Protein 8S1J (pdb70)

B-factor: mean 27.01, std 8.49, range [15.67, 91.18]

Nearest PDB structures (foldseek):
  8s1j-assembly1_A  TM=1.003E+00  e=6.635E-46  Stenotrophomonas maltophilia
  7b0k-assembly1_A  TM=1.489E-01  e=1.072E+00  Streptococcus pneumoniae
  5jdl-assembly1_A  TM=1.941E-01  e=9.237E+00  Methanocaldococcus jannaschii DSM 2661
  8s1j-assembly1_A  TM=1.003E+00  e=9.023E-45  Stenotrophomonas maltophilia
  7b0k-assembly1_A  TM=1.515E-01  e=7.199E-01  Streptococcus pneumoniae

Solvent-accessible surface area: 25778 Å² total; per-residue (Å²): 148,124,75,91,79,77,16,3,202,92,33,12,118,179,19,63,14,111,107,45,36,30,71,0,4,20,1,4,1,0,10,34,0,29,22,48,2,1,3,0,5,3,0,11,0,3,1,0,24,4,5,11,27,71,13,1,48,7,36,3,100,54,52,107,67,2,48,77,108,15,85,119,51,0,19,33,20,1,16,14,19,4,33,6,1,17,56,0,0,68,32,126,129,0,15,11,0,2,15,38,18,10,127,76,39,50,58,29,8,176,142,29,99,42,14,25,27,21,102,16,12,19,0,34,5,0,15,7,2,0,8,11,15,48,9,21,96,48,6,61,17,95,27,9,52,92,54,34,57,61,0,0,19,56,0,1,26,8,0,0,46,8,19,45,0,65,107,30,70,5,122,128,26,19,130,37,3,92,32,0,36,129,59,0,94,72,9,34,86,109,148,38,118,111,39,105,5,2,85,64,1,1,58,21,3,3,54,10,0,5,101,42,74,23,77,62,78,54,89,31,18,0,51,18,13,0,9,8,18,6,34,74,27,1,23,160,25,6,74,16,40,99,14,56,100,121,0,50,158,29,5,25,90,33,11,22,23,28,0,36,0,26,31,98,25,10,52,1,6,57,66,0,30,2,58,35,0,78,136,80,90,155,77,14,71,9,7,78,79,8,71,114,20,165,48,125,43,92,53,228,145,107,114,76,92,80,76,16,4,187,87,34,10,112,186,14,62,14,117,108,46,36,28,73,0,3,18,1,5,0,0,10,36,0,28,22,48,1,0,3,0,4,3,0,12,0,6,1,0,31,8,5,10,26,68,12,0,44,6,21,4,108,51,55,108,66,2,44,75,111,16,88,120,56,1,19,33,19,0,18,14,18,5,26,6,1,16,55,0,0,70,30,128,124,0,18,10,0,3,16,29,18,10,113,76,39,48,60,30,4,158,152,30,100,40,13,27,26,22,101,15,12,19,0,33,3,0,13,6,2,0,8,10,15,47,8,23,94,48,6,62,19,98,22,8,55,93,64,34,65,61,0,0,20,54,0,1,25,7,0,0,33,7,19,35,0,64,108,31,67,6,122,130,18,18,126,37,6,112,33,0,38,133,58,0,93,72,10,32,87,108,147,41,118,111,39,108,4,2,72,70,0,1,62,20,3,8,58,12,0,4,101,44,73,22,76,62,80,54,96,34,15,0,50,17,15,0,7,8,22,6,32,73,25,1,21,164,24,4,63,18,41,98,15,56,94,116,0,48,150,29,6,25,89,34,13,27,14,30,0,33,0,26,28,102,25,10,54,1,6,50,68,0,30,2,60,33,0,78,136,80,91,154,81,16,72,9,8,80,72,8,71,110,22,164,44,132,46,90,40,193,68

Radius of gyration: 27.58 Å; Cα contacts (8 Å, |Δi|>4): 878; chains: 2; bounding box: 53×83×38 Å

Foldseek 3Di:
DPDDLADLVVVLVVDDLLPCLLVLLLSVDFFLDAPLNLLLLVLLQQLLLCLAVVSLCLCCPVPNCLPPPVLLVSLQVLLLVNQCSNGFQQDPLNLQLLVVVLVVVVVSCVVPPPSFALLSVLQSLLCSLCVVQLLCVLLVHHGDDPSSFQSSVVRSQQVQQQHATPVGRRNDHQDGNVSSVVSNVVVLPDDRDQDQSSLSSSVSSLVSSCVVPQPDPRSLLSLLLSLLRRDPSSCVSNVSDHHDVVSSNVNSPVVVVSSCCQNPNGGTDPDTNLVVQVPDPDRPSSNPRHDGHDNDDGGD/DDPDPLADLVVVLVPDDLVPCLLVLLLSVDFFLDAPLNLLLLVLLQQLLLCLAVVSLCLCCPVPNCCPPPVLLVSLQVLLLVNQCSNGFQQDPLNLQLLVVVLVVVVVSCVVPPPSFALLSLLLSLLCSLCVVQLLCVLLVHHGDDPSSFASSVVRSQQVQQSHAGPVGRRNPHQDGNVSSVVSNVVVLVDDRDQDQSSLSSSVSSLVSSCVVPPPDPRSLLSLLLSLLRHDPSSCVSNVSDHHDVVSSNVNSPVVNVSSCCQNPNGGTDPDTNLVVQVPDPDRPSSNDNHDGHDNDDGGDD

Structure (mmCIF, N/CA/C/O backbone):
data_8S1J
#
_entry.id   8S1J
#
_cell.length_a   51.254
_cell.length_b   96.135
_cell.length_c   78.311
_cell.angle_alpha   90.00
_cell.angle_beta   108.66
_cell.angle_gamma   90.00
#
_symmetry.space_group_name_H-M   'P 1 21 1'
#
loop_
_entity.id
_entity.type
_entity.pdbx_description
1 polymer 'Trans-anethole oxygenase'
2 non-polymer 'PROTOPORPHYRIN IX CONTAINING FE'
3 non-polymer GLYCEROL
4 non-polymer 'CHLORIDE ION'
5 water water
#
loop_
_atom_site.group_PDB
_atom_site.id
_atom_site.type_symbol
_atom_site.label_atom_id
_atom_site.label_alt_id
_atom_site.label_comp_id
_atom_site.label_asym_id
_atom_site.label_entity_id
_atom_site.label_seq_id
_atom_site.pdbx_PDB_ins_code
_atom_site.Cartn_x
_atom_site.Cartn_y
_atom_site.Cartn_z
_atom_site.occupancy
_atom_site.B_iso_or_equiv
_atom_site.auth_seq_id
_atom_site.auth_comp_id
_atom_site.auth_asym_id
_atom_site.auth_atom_id
_atom_site.pdbx_PDB_model_num
ATOM 1 N N . ARG A 1 3 ? -12.617 -5.088 18.567 1.00 59.00 17 ARG A N 1
ATOM 2 C CA . ARG A 1 3 ? -11.935 -6.218 19.252 1.00 59.67 17 ARG A CA 1
ATOM 3 C C . ARG A 1 3 ? -12.859 -7.426 19.250 1.00 66.62 17 ARG A C 1
ATOM 4 O O . ARG A 1 3 ? -13.998 -7.322 19.704 1.00 61.33 17 ARG A O 1
ATOM 12 N N . THR A 1 4 ? -12.329 -8.560 18.763 1.00 70.41 18 THR A N 1
ATOM 13 C CA . THR A 1 4 ? -13.060 -9.816 18.694 1.00 70.23 18 THR A CA 1
ATOM 14 C C . THR A 1 4 ? -12.891 -10.610 19.992 1.00 68.64 18 THR A C 1
ATOM 15 O O . THR A 1 4 ? -13.802 -11.344 20.372 1.00 78.10 18 THR A O 1
ATOM 19 N N . LYS A 1 5 ? -11.739 -10.464 20.668 1.00 55.47 19 LYS A N 1
ATOM 20 C CA . LYS A 1 5 ? -11.412 -11.279 21.835 1.00 51.54 19 LYS A CA 1
ATOM 21 C C . LYS A 1 5 ? -11.283 -10.430 23.095 1.00 43.51 19 LYS A C 1
ATOM 22 O O . LYS A 1 5 ? -11.089 -9.229 23.012 1.00 44.48 19 LYS A O 1
ATOM 28 N N . PRO A 1 6 ? -11.357 -11.013 24.310 1.00 36.20 20 PRO A N 1
ATOM 29 C CA . PRO A 1 6 ? -11.060 -10.248 25.522 1.00 33.49 20 PRO A CA 1
ATOM 30 C C . PRO A 1 6 ? -9.599 -9.785 25.553 1.00 32.14 20 PRO A C 1
ATOM 31 O O . PRO A 1 6 ? -8.720 -10.336 24.885 1.00 31.34 20 PRO A O 1
ATOM 35 N N . ASP A 1 7 ? -9.348 -8.750 26.349 1.00 30.30 21 ASP A N 1
ATOM 36 C CA . ASP A 1 7 ? -8.022 -8.184 26.464 1.00 30.70 21 ASP A CA 1
ATOM 37 C C . ASP A 1 7 ? -7.039 -9.274 26.869 1.00 29.81 21 ASP A C 1
ATOM 38 O O . ASP A 1 7 ? -5.914 -9.266 26.394 1.00 28.35 21 ASP A O 1
ATOM 43 N N . LYS A 1 8 ? -7.451 -10.192 27.752 1.00 27.71 22 LYS A N 1
ATOM 44 C CA . LYS A 1 8 ? -6.582 -11.278 28.164 1.00 25.65 22 LYS A CA 1
ATOM 45 C C . LYS A 1 8 ? -7.262 -12.609 27.879 1.00 25.89 22 LYS A C 1
ATOM 46 O O . LYS A 1 8 ? -8.310 -12.881 28.479 1.00 26.18 22 LYS A O 1
ATOM 52 N N . TRP A 1 9 ? -6.712 -13.394 26.933 1.00 23.63 23 TRP A N 1
ATOM 53 C CA . TRP A 1 9 ? -7.302 -14.693 26.595 1.00 23.67 23 TRP A CA 1
ATOM 54 C C . TRP A 1 9 ? -6.246 -15.780 26.407 1.00 22.35 23 TRP A C 1
ATOM 55 O O . TRP A 1 9 ? -6.563 -16.967 26.435 1.00 21.84 23 TRP A O 1
ATOM 66 N N . ILE A 1 10 ? -4.984 -15.416 26.167 1.00 21.90 24 ILE A N 1
ATOM 67 C CA . ILE A 1 10 ? -4.020 -16.439 25.789 1.00 19.93 24 ILE A CA 1
ATOM 68 C C . ILE A 1 10 ? -3.728 -17.350 26.974 1.00 22.34 24 ILE A C 1
ATOM 69 O O . ILE A 1 10 ? -3.787 -18.565 26.808 1.00 22.02 24 ILE A O 1
ATOM 74 N N . ARG A 1 11 ? -3.416 -16.769 28.144 1.00 21.67 25 ARG A N 1
ATOM 75 C CA . ARG A 1 11 ? -3.105 -17.556 29.322 1.00 24.41 25 ARG A CA 1
ATOM 76 C C . ARG A 1 11 ? -4.233 -18.552 29.603 1.00 25.52 25 ARG A C 1
ATOM 77 O O . ARG A 1 11 ? -3.975 -19.747 29.801 1.00 24.11 25 ARG A O 1
ATOM 85 N N . ASP A 1 12 ? -5.474 -18.036 29.599 1.00 24.28 26 ASP A N 1
ATOM 86 C CA . ASP A 1 12 ? -6.673 -18.796 29.901 1.00 25.14 26 ASP A CA 1
ATOM 87 C C . ASP A 1 12 ? -6.866 -19.906 28.892 1.00 23.06 26 ASP A C 1
ATOM 88 O O . ASP A 1 12 ? -7.229 -20.997 29.289 1.00 24.18 26 ASP A O 1
ATOM 93 N N . GLU A 1 13 ? -6.646 -19.638 27.604 1.00 22.74 27 GLU A N 1
ATOM 94 C CA . GLU A 1 13 ? -6.852 -20.681 26.619 1.00 24.64 27 GLU A CA 1
ATOM 95 C C . GLU A 1 13 ? -5.815 -21.790 26.839 1.00 24.90 27 GLU A C 1
ATOM 96 O O . GLU A 1 13 ? -6.151 -22.966 26.745 1.00 22.38 27 GLU A O 1
ATOM 102 N N . ILE A 1 14 ? -4.545 -21.451 27.127 1.00 24.53 28 ILE A N 1
ATOM 103 C CA . ILE A 1 14 ? -3.603 -22.521 27.448 1.00 25.95 28 ILE A CA 1
ATOM 104 C C . ILE A 1 14 ? -4.142 -23.383 28.603 1.00 26.94 28 ILE A C 1
ATOM 105 O O . ILE A 1 14 ? -4.023 -24.622 28.556 1.00 25.19 28 ILE A O 1
ATOM 110 N N . GLU A 1 15 ? -4.717 -22.729 29.628 1.00 26.16 29 GLU A N 1
ATOM 111 C CA . GLU A 1 15 ? -5.087 -23.409 30.863 1.00 28.95 29 GLU A CA 1
ATOM 112 C C . GLU A 1 15 ? -6.223 -24.389 30.562 1.00 28.77 29 GLU A C 1
ATOM 113 O O . GLU A 1 15 ? -6.389 -25.398 31.241 1.00 27.36 29 GLU A O 1
ATOM 119 N N . ARG A 1 16 ? -7.009 -24.084 29.529 1.00 28.18 30 ARG A N 1
ATOM 120 C CA . ARG A 1 16 ? -8.135 -24.902 29.115 1.00 28.40 30 ARG A CA 1
ATOM 121 C C . ARG A 1 16 ? -7.657 -26.121 28.326 1.00 27.97 30 ARG A C 1
ATOM 122 O O . ARG A 1 16 ? -8.413 -27.080 28.172 1.00 27.97 30 ARG A O 1
ATOM 130 N N . LEU A 1 17 ? -6.437 -26.087 27.776 1.00 24.96 31 LEU A N 1
ATOM 131 C CA . LEU A 1 17 ? -6.061 -27.111 26.820 1.00 25.19 31 LEU A CA 1
ATOM 132 C C . LEU A 1 17 ? -5.360 -28.258 27.537 1.00 23.42 31 LEU A C 1
ATOM 133 O O . LEU A 1 17 ? -4.986 -28.125 28.692 1.00 23.81 31 LEU A O 1
ATOM 138 N N . ASP A 1 18 ? -5.300 -29.402 26.841 1.00 24.12 32 ASP A N 1
ATOM 139 C CA . ASP A 1 18 ? -4.643 -30.614 27.312 1.00 24.62 32 ASP A CA 1
ATOM 140 C C . ASP A 1 18 ? -3.252 -30.653 26.696 1.00 22.46 32 ASP A C 1
ATOM 141 O O . ASP A 1 18 ? -3.115 -30.755 25.475 1.00 21.13 32 ASP A O 1
ATOM 146 N N . PRO A 1 19 ? -2.184 -30.573 27.509 1.00 21.81 33 PRO A N 1
ATOM 147 C CA . PRO A 1 19 ? -0.834 -30.455 26.966 1.00 22.66 33 PRO A CA 1
ATOM 148 C C . PRO A 1 19 ? -0.319 -31.706 26.272 1.00 24.42 33 PRO A C 1
ATOM 149 O O . PRO A 1 19 ? 0.677 -31.634 25.553 1.00 25.20 33 PRO A O 1
ATOM 153 N N . HIS A 1 20 ? -0.990 -32.856 26.502 1.00 25.66 34 HIS A N 1
ATOM 154 C CA . HIS A 1 20 ? -0.610 -34.097 25.860 1.00 27.93 34 HIS A CA 1
ATOM 155 C C . HIS A 1 20 ? -1.269 -34.241 24.487 1.00 29.29 34 HIS A C 1
ATOM 156 O O . HIS A 1 20 ? -0.777 -35.010 23.672 1.00 29.25 34 HIS A O 1
ATOM 163 N N . VAL A 1 21 ? -2.363 -33.504 24.227 1.00 29.37 35 VAL A N 1
ATOM 164 C CA . VAL A 1 21 ? -3.115 -33.633 22.983 1.00 29.18 35 VAL A CA 1
ATOM 165 C C . VAL A 1 21 ? -2.980 -32.366 22.150 1.00 25.92 35 VAL A C 1
ATOM 166 O O . VAL A 1 21 ? -2.905 -32.436 20.921 1.00 27.28 35 VAL A O 1
ATOM 170 N N . ASP A 1 22 ? -3.043 -31.220 22.827 1.00 23.53 36 ASP A N 1
ATOM 171 C CA . ASP A 1 22 ? -3.108 -29.918 22.188 1.00 23.27 36 ASP A CA 1
ATOM 172 C C . ASP A 1 22 ? -1.720 -29.271 22.224 1.00 21.77 36 ASP A C 1
ATOM 173 O O . ASP A 1 22 ? -1.614 -28.039 22.248 1.00 21.17 36 ASP A O 1
ATOM 178 N N . TYR A 1 23 ? -0.659 -30.082 22.198 1.00 20.84 37 TYR A N 1
ATOM 179 C CA . TYR A 1 23 ? 0.691 -29.552 22.356 1.00 20.40 37 TYR A CA 1
ATOM 180 C C . TYR A 1 23 ? 1.035 -28.585 21.233 1.00 18.57 37 TYR A C 1
ATOM 181 O O . TYR A 1 23 ? 1.754 -27.620 21.468 1.00 17.99 37 TYR A O 1
ATOM 190 N N . ALA A 1 24 ? 0.570 -28.851 20.008 1.00 17.46 38 ALA A N 1
ATOM 191 C CA . ALA A 1 24 ? 0.836 -27.957 18.896 1.00 18.16 38 ALA A CA 1
ATOM 192 C C . ALA A 1 24 ? 0.246 -26.575 19.164 1.00 18.73 38 ALA A C 1
ATOM 193 O O . ALA A 1 24 ? 0.948 -25.563 19.010 1.00 20.04 38 ALA A O 1
ATOM 195 N N . ARG A 1 25 ? -1.025 -26.530 19.594 1.00 19.44 39 ARG A N 1
ATOM 196 C CA . ARG A 1 25 ? -1.695 -25.267 19.865 1.00 19.09 39 ARG A CA 1
ATOM 197 C C . ARG A 1 25 ? -1.009 -24.531 21.011 1.00 19.91 39 ARG A C 1
ATOM 198 O O . ARG A 1 25 ? -0.860 -23.323 20.962 1.00 19.47 39 ARG A O 1
ATOM 206 N N . ILE A 1 26 ? -0.633 -25.242 22.078 1.00 21.23 40 ILE A N 1
ATOM 207 C CA . ILE A 1 26 ? -0.003 -24.558 23.207 1.00 21.19 40 ILE A CA 1
ATOM 208 C C . ILE A 1 26 ? 1.353 -23.982 22.801 1.00 21.00 40 ILE A C 1
ATOM 209 O O . ILE A 1 26 ? 1.680 -22.868 23.169 1.00 22.63 40 ILE A O 1
ATOM 214 N N . TRP A 1 27 ? 2.143 -24.720 22.027 1.00 21.76 41 TRP A N 1
ATOM 215 C CA . TRP A 1 27 ? 3.416 -24.183 21.583 1.00 20.28 41 TRP A CA 1
ATOM 216 C C . TRP A 1 27 ? 3.173 -22.948 20.707 1.00 21.21 41 TRP A C 1
ATOM 217 O O . TRP A 1 27 ? 3.851 -21.907 20.864 1.00 19.39 41 TRP A O 1
ATOM 228 N N . GLN A 1 28 ? 2.132 -23.014 19.865 1.00 21.28 42 GLN A N 1
ATOM 229 C CA . GLN A 1 28 ? 1.805 -21.882 19.006 1.00 21.11 42 GLN A CA 1
ATOM 230 C C . GLN A 1 28 ? 1.476 -20.635 19.839 1.00 20.79 42 GLN A C 1
ATOM 231 O O . GLN A 1 28 ? 1.942 -19.522 19.566 1.00 19.90 42 GLN A O 1
ATOM 237 N N . LEU A 1 29 ? 0.697 -20.831 20.893 1.00 20.80 43 LEU A N 1
ATOM 238 C CA . LEU A 1 29 ? 0.313 -19.739 21.772 1.00 20.32 43 LEU A CA 1
ATOM 239 C C . LEU A 1 29 ? 1.504 -19.203 22.568 1.00 19.63 43 LEU A C 1
ATOM 240 O O . LEU A 1 29 ? 1.470 -18.066 23.040 1.00 19.15 43 LEU A O 1
ATOM 245 N N . THR A 1 30 ? 2.517 -20.056 22.746 1.00 20.02 44 THR A N 1
ATOM 246 C CA . THR A 1 30 ? 3.690 -19.735 23.547 1.00 20.73 44 THR A CA 1
ATOM 247 C C . THR A 1 30 ? 4.710 -18.978 22.692 1.00 20.34 44 THR A C 1
ATOM 248 O O . THR A 1 30 ? 5.442 -18.143 23.206 1.00 17.69 44 THR A O 1
ATOM 252 N N . MET A 1 31 ? 4.762 -19.287 21.388 1.00 19.43 45 MET A N 1
ATOM 253 C CA . MET A 1 31 ? 5.895 -18.906 20.577 1.00 20.18 45 MET A CA 1
ATOM 254 C C . MET A 1 31 ? 5.536 -18.032 19.373 1.00 19.25 45 MET A C 1
ATOM 255 O O . MET A 1 31 ? 6.454 -17.638 18.665 1.00 19.86 45 MET A O 1
ATOM 260 N N . THR A 1 32 ? 4.265 -17.702 19.128 1.00 18.83 46 THR A N 1
ATOM 261 C CA . THR A 1 32 ? 3.946 -16.991 17.894 1.00 18.38 46 THR A CA 1
ATOM 262 C C . THR A 1 32 ? 2.933 -15.879 18.108 1.00 18.58 46 THR A C 1
ATOM 263 O O . THR A 1 32 ? 2.579 -15.236 17.123 1.00 19.45 46 THR A O 1
ATOM 267 N N . TYR A 1 33 ? 2.558 -15.549 19.347 1.00 18.24 47 TYR A N 1
ATOM 268 C CA . TYR A 1 33 ? 1.623 -14.449 19.532 1.00 19.52 47 TYR A CA 1
ATOM 269 C C . TYR A 1 33 ? 2.335 -13.230 20.095 1.00 20.30 47 TYR A C 1
ATOM 270 O O . TYR A 1 33 ? 2.312 -12.183 19.489 1.00 20.89 47 TYR A O 1
ATOM 279 N N . TYR A 1 34 ? 2.945 -13.382 21.260 1.00 21.29 48 TYR A N 1
ATOM 280 C CA . TYR A 1 34 ? 3.672 -12.300 21.889 1.00 22.53 48 TYR A CA 1
ATOM 281 C C . TYR A 1 34 ? 5.005 -12.070 21.178 1.00 24.21 48 TYR A C 1
ATOM 282 O O . TYR A 1 34 ? 5.509 -10.954 21.194 1.00 25.55 48 TYR A O 1
ATOM 291 N N . VAL A 1 35 ? 5.569 -13.142 20.603 1.00 21.20 49 VAL A N 1
ATOM 292 C CA . VAL A 1 35 ? 6.843 -13.120 19.909 1.00 19.66 49 VAL A CA 1
ATOM 293 C C . VAL A 1 35 ? 6.640 -12.451 18.550 1.00 20.34 49 VAL A C 1
ATOM 294 O O . VAL A 1 35 ? 5.704 -12.775 17.841 1.00 22.16 49 VAL A O 1
ATOM 298 N N . ASP A 1 36 ? 7.517 -11.492 18.225 1.00 21.15 50 ASP A N 1
ATOM 299 C CA . ASP A 1 36 ? 7.526 -10.804 16.942 1.00 21.28 50 ASP A CA 1
ATOM 300 C C . ASP A 1 36 ? 8.834 -11.105 16.221 1.00 21.04 50 ASP A C 1
ATOM 301 O O . ASP A 1 36 ? 9.623 -11.955 16.671 1.00 19.93 50 ASP A O 1
ATOM 306 N N . ASP A 1 37 ? 9.042 -10.419 15.082 1.00 19.51 51 ASP A N 1
ATOM 307 C CA . ASP A 1 37 ? 10.171 -10.704 14.215 1.00 19.90 51 ASP A CA 1
ATOM 308 C C . ASP A 1 37 ? 11.485 -10.414 14.940 1.00 19.56 51 ASP A C 1
ATOM 309 O O . ASP A 1 37 ? 12.474 -11.130 14.750 1.00 19.05 51 ASP A O 1
ATOM 314 N N . PHE A 1 38 ? 11.462 -9.379 15.779 1.00 19.07 52 PHE A N 1
ATOM 315 C CA . PHE A 1 38 ? 12.615 -8.944 16.563 1.00 20.29 52 PHE A CA 1
ATOM 316 C C . PHE A 1 38 ? 13.037 -10.038 17.549 1.00 20.14 52 PHE A C 1
ATOM 317 O O . PHE A 1 38 ? 14.185 -10.460 17.555 1.00 19.66 52 PHE A O 1
ATOM 325 N N . LEU A 1 39 ? 12.096 -10.530 18.357 1.00 19.31 53 LEU A N 1
ATOM 326 C CA . LEU A 1 39 ? 12.401 -11.567 19.323 1.00 20.58 53 LEU A CA 1
ATOM 327 C C . LEU A 1 39 ? 12.757 -12.870 18.612 1.00 19.59 53 LEU A C 1
ATOM 328 O O . LEU A 1 39 ? 13.639 -13.603 19.063 1.00 18.73 53 LEU A O 1
ATOM 333 N N . MET A 1 40 ? 12.081 -13.182 17.497 1.00 19.72 54 MET A N 1
ATOM 334 C CA . MET A 1 40 ? 12.420 -14.413 16.792 1.00 19.71 54 MET A CA 1
ATOM 335 C C . MET A 1 40 ? 13.832 -14.328 16.210 1.00 18.57 54 MET A C 1
ATOM 336 O O . MET A 1 40 ? 14.581 -15.307 16.223 1.00 19.24 54 MET A O 1
ATOM 341 N N . ASN A 1 41 ? 14.208 -13.152 15.691 1.00 18.01 55 ASN A N 1
ATOM 342 C CA . ASN A 1 41 ? 15.568 -12.950 15.220 1.00 18.96 55 ASN A CA 1
ATOM 343 C C . ASN A 1 41 ? 16.526 -13.079 16.410 1.00 18.47 55 ASN A C 1
ATOM 344 O O . ASN A 1 41 ? 17.593 -13.664 16.273 1.00 17.16 55 ASN A O 1
ATOM 349 N N . LEU A 1 42 ? 16.149 -12.543 17.581 1.00 17.87 56 LEU A N 1
ATOM 350 C CA . LEU A 1 42 ? 17.033 -12.650 18.739 1.00 17.46 56 LEU A CA 1
ATOM 351 C C . LEU A 1 42 ? 17.341 -14.113 19.074 1.00 17.00 56 LEU A C 1
ATOM 352 O O . LEU A 1 42 ? 18.493 -14.491 19.307 1.00 15.80 56 LEU A O 1
ATOM 357 N N . ILE A 1 43 ? 16.310 -14.964 19.030 1.00 17.05 57 ILE A N 1
ATOM 358 C CA . ILE A 1 43 ? 16.476 -16.375 19.276 1.00 16.55 57 ILE A CA 1
ATOM 359 C C . ILE A 1 43 ? 17.385 -17.048 18.246 1.00 15.68 57 ILE A C 1
ATOM 360 O O . ILE A 1 43 ? 18.250 -17.813 18.625 1.00 15.82 57 ILE A O 1
ATOM 365 N N . TYR A 1 44 ? 17.160 -16.822 16.947 1.00 15.69 58 TYR A N 1
ATOM 366 C CA . TYR A 1 44 ? 18.045 -17.347 15.927 1.00 16.69 58 TYR A CA 1
ATOM 367 C C . TYR A 1 44 ? 19.505 -16.904 16.174 1.00 16.73 58 TYR A C 1
ATOM 368 O O . TYR A 1 44 ? 20.426 -17.723 16.083 1.00 17.56 58 TYR A O 1
ATOM 377 N N . THR A 1 45 ? 19.716 -15.635 16.517 1.00 16.96 59 THR A N 1
ATOM 378 C CA . THR A 1 45 ? 21.066 -15.096 16.723 1.00 18.57 59 THR A CA 1
ATOM 379 C C . THR A 1 45 ? 21.760 -15.789 17.903 1.00 18.79 59 THR A C 1
ATOM 380 O O . THR A 1 45 ? 22.965 -16.036 17.864 1.00 18.01 59 THR A O 1
ATOM 384 N N . LEU A 1 46 ? 20.983 -16.086 18.955 1.00 20.02 60 LEU A N 1
ATOM 385 C CA . LEU A 1 46 ? 21.517 -16.781 20.116 1.00 19.71 60 LEU A CA 1
ATOM 386 C C . LEU A 1 46 ? 21.746 -18.252 19.774 1.00 19.57 60 LEU A C 1
ATOM 387 O O . LEU A 1 46 ? 22.589 -18.905 20.370 1.00 17.97 60 LEU A O 1
ATOM 392 N N . GLY A 1 47 ? 20.977 -18.768 18.808 1.00 20.12 61 GLY A N 1
ATOM 393 C CA . GLY A 1 47 ? 20.949 -20.190 18.548 1.00 19.12 61 GLY A CA 1
ATOM 394 C C . GLY A 1 47 ? 22.097 -20.635 17.638 1.00 18.09 61 GLY A C 1
ATOM 395 O O . GLY A 1 47 ? 22.766 -21.611 17.909 1.00 17.83 61 GLY A O 1
ATOM 396 N N . ILE A 1 48 ? 22.292 -19.991 16.502 1.00 19.46 62 ILE A N 1
ATOM 397 C CA . ILE A 1 48 ? 23.260 -20.528 15.545 1.00 21.02 62 ILE A CA 1
ATOM 398 C C . ILE A 1 48 ? 24.604 -20.805 16.217 1.00 20.14 62 ILE A C 1
ATOM 399 O O . ILE A 1 48 ? 25.191 -21.848 15.973 1.00 21.19 62 ILE A O 1
ATOM 404 N N . PRO A 1 49 ? 25.194 -19.902 17.038 1.00 20.75 63 PRO A N 1
ATOM 405 C CA . PRO A 1 49 ? 26.496 -20.192 17.646 1.00 21.53 63 PRO A CA 1
ATOM 406 C C . PRO A 1 49 ? 26.445 -21.342 18.647 1.00 22.40 63 PRO A C 1
ATOM 407 O O . PRO A 1 49 ? 27.442 -22.050 18.825 1.00 20.49 63 PRO A O 1
ATOM 411 N N . ALA A 1 50 ? 25.257 -21.561 19.249 1.00 21.89 64 ALA A N 1
ATOM 412 C CA . ALA A 1 50 ? 25.041 -22.727 20.099 1.00 21.92 64 ALA A CA 1
ATOM 413 C C . ALA A 1 50 ? 25.066 -23.999 19.241 1.00 21.87 64 ALA A C 1
ATOM 414 O O . ALA A 1 50 ? 25.785 -24.961 19.561 1.00 21.17 64 ALA A O 1
ATOM 416 N N . PHE A 1 51 ? 24.326 -23.967 18.118 1.00 20.91 65 PHE A N 1
ATOM 417 C CA . PHE A 1 51 ? 24.204 -25.133 17.256 1.00 20.47 65 PHE A CA 1
ATOM 418 C C . PHE A 1 51 ? 25.559 -25.553 16.689 1.00 20.38 65 PHE A C 1
ATOM 419 O O . PHE A 1 51 ? 25.740 -26.722 16.344 1.00 20.11 65 PHE A O 1
ATOM 427 N N . THR A 1 52 ? 26.479 -24.590 16.546 1.00 17.99 66 THR A N 1
ATOM 428 C CA . THR A 1 52 ? 27.732 -24.822 15.858 1.00 18.92 66 THR A CA 1
ATOM 429 C C . THR A 1 52 ? 28.900 -24.894 16.846 1.00 18.62 66 THR A C 1
ATOM 430 O O . THR A 1 52 ? 30.017 -24.577 16.484 1.00 19.15 66 THR A O 1
ATOM 434 N N . GLN A 1 53 ? 28.646 -25.315 18.086 1.00 17.40 67 GLN A N 1
ATOM 435 C CA . GLN A 1 53 ? 29.732 -25.596 19.006 1.00 18.62 67 GLN A CA 1
ATOM 436 C C . GLN A 1 53 ? 30.641 -26.694 18.425 1.00 18.77 67 GLN A C 1
ATOM 437 O O . GLN A 1 53 ? 31.848 -26.624 18.613 1.00 18.20 67 GLN A O 1
ATOM 443 N N . PRO A 1 54 ? 30.128 -27.765 17.753 1.00 19.27 68 PRO A N 1
ATOM 444 C CA . PRO A 1 54 ? 30.996 -28.733 17.060 1.00 20.36 68 PRO A CA 1
ATOM 445 C C . PRO A 1 54 ? 31.748 -28.023 15.944 1.00 20.79 68 PRO A C 1
ATOM 446 O O . PRO A 1 54 ? 31.141 -27.273 15.175 1.00 19.91 68 PRO A O 1
ATOM 450 N N . PRO A 1 55 ? 33.106 -28.123 15.904 1.00 21.56 69 PRO A N 1
ATOM 451 C CA . PRO A 1 55 ? 33.883 -27.499 14.841 1.00 21.40 69 PRO A CA 1
ATOM 452 C C . PRO A 1 55 ? 33.358 -27.710 13.418 1.00 22.39 69 PRO A C 1
ATOM 453 O O . PRO A 1 55 ? 33.389 -26.776 12.603 1.00 23.41 69 PRO A O 1
ATOM 457 N N . LEU A 1 56 ? 32.880 -28.918 13.097 1.00 22.59 70 LEU A N 1
ATOM 458 C CA . LEU A 1 56 ? 32.447 -29.206 11.726 1.00 24.26 70 LEU A CA 1
ATOM 459 C C . LEU A 1 56 ? 31.242 -28.337 11.337 1.00 22.31 70 LEU A C 1
ATOM 460 O O . LEU A 1 56 ? 31.062 -28.005 10.175 1.00 21.10 70 LEU A O 1
ATOM 465 N N . GLY A 1 57 ? 30.433 -27.912 12.310 1.00 21.90 71 GLY A N 1
ATOM 466 C CA . GLY A 1 57 ? 29.297 -27.047 12.007 1.00 21.89 71 GLY A CA 1
ATOM 467 C C . GLY A 1 57 ? 29.713 -25.605 11.705 1.00 21.29 71 GLY A C 1
ATOM 468 O O . GLY A 1 57 ? 29.196 -25.007 10.776 1.00 21.95 71 GLY A O 1
ATOM 469 N N . SER A 1 58 ? 30.630 -25.017 12.485 1.00 20.94 72 SER A N 1
ATOM 470 C CA . SER A 1 58 ? 31.087 -23.657 12.188 1.00 20.57 72 SER A CA 1
ATOM 471 C C . SER A 1 58 ? 31.870 -23.643 10.884 1.00 19.68 72 SER A C 1
ATOM 472 O O . SER A 1 58 ? 31.733 -22.716 10.108 1.00 19.13 72 SER A O 1
ATOM 475 N N . ILE A 1 59 ? 32.608 -24.716 10.615 1.00 21.15 73 ILE A N 1
ATOM 476 C CA . ILE A 1 59 ? 33.316 -24.867 9.356 1.00 23.00 73 ILE A CA 1
ATOM 477 C C . ILE A 1 59 ? 32.325 -24.892 8.198 1.00 21.97 73 ILE A C 1
ATOM 478 O O . ILE A 1 59 ? 32.512 -24.188 7.202 1.00 22.03 73 ILE A O 1
ATOM 483 N N . MET A 1 60 ? 31.297 -25.735 8.312 1.00 22.84 74 MET A N 1
ATOM 484 C CA . MET A 1 60 ? 30.256 -25.897 7.296 1.00 23.59 74 MET A CA 1
ATOM 485 C C . MET A 1 60 ? 29.583 -24.565 6.967 1.00 22.18 74 MET A C 1
ATOM 486 O O . MET A 1 60 ? 29.510 -24.163 5.796 1.00 21.16 74 MET A O 1
ATOM 491 N N . MET A 1 61 ? 29.120 -23.835 7.980 1.00 21.13 75 MET A N 1
ATOM 492 C CA . MET A 1 61 ? 28.382 -22.593 7.708 1.00 21.47 75 MET A CA 1
ATOM 493 C C . MET A 1 61 ? 29.319 -21.456 7.292 1.00 21.62 75 MET A C 1
ATOM 494 O O . MET A 1 61 ? 29.035 -20.722 6.341 1.00 20.82 75 MET A O 1
ATOM 499 N N . GLY A 1 62 ? 30.434 -21.314 8.016 1.00 22.37 76 GLY A N 1
ATOM 500 C CA . GLY A 1 62 ? 31.309 -20.154 7.923 1.00 23.64 76 GLY A CA 1
ATOM 501 C C . GLY A 1 62 ? 32.322 -20.231 6.777 1.00 25.95 76 GLY A C 1
ATOM 502 O O . GLY A 1 62 ? 32.622 -19.208 6.163 1.00 25.72 76 GLY A O 1
ATOM 503 N N . GLN A 1 63 ? 32.837 -21.433 6.484 1.00 27.79 77 GLN A N 1
ATOM 504 C CA . GLN A 1 63 ? 33.866 -21.617 5.468 1.00 30.08 77 GLN A CA 1
ATOM 505 C C . GLN A 1 63 ? 33.315 -22.317 4.225 1.00 29.23 77 GLN A C 1
ATOM 506 O O . GLN A 1 63 ? 33.592 -21.856 3.122 1.00 32.45 77 GLN A O 1
ATOM 512 N N . VAL A 1 64 ? 32.538 -23.403 4.391 1.00 25.95 78 VAL A N 1
ATOM 513 C CA . VAL A 1 64 ? 32.111 -24.210 3.258 1.00 26.59 78 VAL A CA 1
ATOM 514 C C . VAL A 1 64 ? 31.055 -23.480 2.432 1.00 26.41 78 VAL A C 1
ATOM 515 O O . VAL A 1 64 ? 31.285 -23.205 1.249 1.00 27.66 78 VAL A O 1
ATOM 519 N N . THR A 1 65 ? 29.873 -23.205 3.007 1.00 23.69 79 THR A N 1
ATOM 520 C CA . THR A 1 65 ? 28.825 -22.541 2.254 1.00 21.93 79 THR A CA 1
ATOM 521 C C . THR A 1 65 ? 28.972 -21.022 2.321 1.00 21.70 79 THR A C 1
ATOM 522 O O . THR A 1 65 ? 28.588 -20.354 1.368 1.00 21.40 79 THR A O 1
ATOM 526 N N . ARG A 1 66 ? 29.379 -20.482 3.479 1.00 21.80 80 ARG A N 1
ATOM 527 C CA . ARG A 1 66 ? 29.637 -19.051 3.657 1.00 21.89 80 ARG A CA 1
ATOM 528 C C . ARG A 1 66 ? 28.336 -18.228 3.720 1.00 20.96 80 ARG A C 1
ATOM 529 O O . ARG A 1 66 ? 28.369 -16.991 3.795 1.00 19.27 80 ARG A O 1
ATOM 537 N N . LYS A 1 67 ? 27.181 -18.875 3.726 1.00 21.22 81 LYS A N 1
ATOM 538 C CA . LYS A 1 67 ? 25.931 -18.142 3.572 1.00 21.26 81 LYS A CA 1
ATOM 539 C C . LYS A 1 67 ? 25.730 -17.195 4.754 1.00 21.33 81 LYS A C 1
ATOM 540 O O . LYS A 1 67 ? 25.306 -16.076 4.547 1.00 22.06 81 LYS A O 1
ATOM 546 N N . ALA A 1 68 ? 26.028 -17.643 5.983 1.00 19.84 82 ALA A N 1
ATOM 547 C CA . ALA A 1 68 ? 25.939 -16.812 7.166 1.00 20.21 82 ALA A CA 1
ATOM 548 C C . ALA A 1 68 ? 26.914 -15.638 7.130 1.00 22.25 82 ALA A C 1
ATOM 549 O O . ALA A 1 68 ? 26.607 -14.590 7.703 1.00 19.74 82 ALA A O 1
ATOM 551 N N . VAL A 1 69 ? 28.092 -15.813 6.490 1.00 23.31 83 VAL A N 1
ATOM 552 C CA . VAL A 1 69 ? 29.101 -14.762 6.426 1.00 20.97 83 VAL A CA 1
ATOM 553 C C . VAL A 1 69 ? 28.817 -13.776 5.298 1.00 22.92 83 VAL A C 1
ATOM 554 O O . VAL A 1 69 ? 28.995 -12.565 5.481 1.00 22.98 83 VAL A O 1
ATOM 558 N N . ASP A 1 70 ? 28.426 -14.267 4.112 1.00 21.75 84 ASP A N 1
ATOM 559 C CA . ASP A 1 70 ? 28.315 -13.415 2.946 1.00 23.89 84 ASP A CA 1
ATOM 560 C C . ASP A 1 70 ? 26.887 -12.922 2.764 1.00 24.10 84 ASP A C 1
ATOM 561 O O . ASP A 1 70 ? 26.701 -11.870 2.152 1.00 21.93 84 ASP A O 1
ATOM 566 N N . HIS A 1 71 ? 25.895 -13.694 3.248 1.00 23.78 85 HIS A N 1
ATOM 567 C CA . HIS A 1 71 ? 24.503 -13.312 3.109 1.00 24.96 85 HIS A CA 1
ATOM 568 C C . HIS A 1 71 ? 23.756 -13.554 4.413 1.00 21.94 85 HIS A C 1
ATOM 569 O O . HIS A 1 71 ? 22.726 -14.200 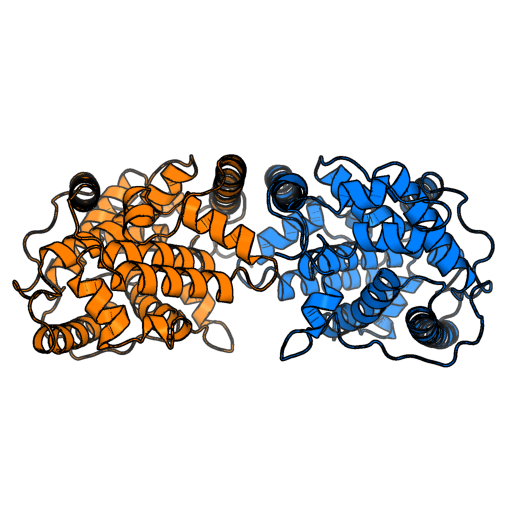4.400 1.00 20.13 85 HIS A O 1
ATOM 576 N N . GLY A 1 72 ? 24.229 -12.975 5.515 1.00 21.20 86 GLY A N 1
ATOM 577 C CA . GLY A 1 72 ? 23.626 -13.206 6.830 1.00 20.73 86 GLY A CA 1
ATOM 578 C C . GLY A 1 72 ? 22.131 -12.880 6.911 1.00 19.78 86 GLY A C 1
ATOM 579 O O . GLY A 1 72 ? 21.368 -13.650 7.492 1.00 20.12 86 GLY A O 1
ATOM 580 N N . GLN A 1 73 ? 21.690 -11.774 6.315 1.00 19.84 87 GLN A N 1
ATOM 581 C CA . GLN A 1 73 ? 20.285 -11.389 6.368 1.00 20.47 87 GLN A CA 1
ATOM 582 C C . GLN A 1 73 ? 19.383 -12.434 5.687 1.00 21.73 87 GLN A C 1
ATOM 583 O O . GLN A 1 73 ? 18.332 -12.825 6.224 1.00 20.21 87 GLN A O 1
ATOM 589 N N . LYS A 1 74 ? 19.806 -12.915 4.510 1.00 23.80 88 LYS A N 1
ATOM 590 C CA . LYS A 1 74 ? 19.064 -13.934 3.770 1.00 24.02 88 LYS A CA 1
ATOM 591 C C . LYS A 1 74 ? 18.994 -15.241 4.560 1.00 22.49 88 LYS A C 1
ATOM 592 O O . LYS A 1 74 ? 17.949 -15.870 4.632 1.00 23.10 88 LYS A O 1
ATOM 598 N N . ARG A 1 75 ? 20.103 -15.647 5.175 1.00 24.74 89 ARG A N 1
ATOM 599 C CA . ARG A 1 75 ? 20.148 -16.866 5.965 1.00 25.74 89 ARG A CA 1
ATOM 600 C C . ARG A 1 75 ? 19.145 -16.789 7.113 1.00 23.40 89 ARG A C 1
ATOM 601 O O . ARG A 1 75 ? 18.389 -17.746 7.357 1.00 22.38 89 ARG A O 1
ATOM 609 N N . ALA A 1 76 ? 19.109 -15.636 7.788 1.00 22.19 90 ALA A N 1
ATOM 610 C CA . ALA A 1 76 ? 18.222 -15.452 8.928 1.00 21.58 90 ALA A CA 1
ATOM 611 C C . ALA A 1 76 ? 16.774 -15.540 8.472 1.00 22.54 90 ALA A C 1
ATOM 612 O O . ALA A 1 76 ? 15.974 -16.263 9.076 1.00 20.81 90 ALA A O 1
ATOM 614 N N . ASP A 1 77 ? 16.439 -14.786 7.411 1.00 22.43 91 ASP A N 1
ATOM 615 C CA . ASP A 1 77 ? 15.093 -14.809 6.860 1.00 22.33 91 ASP A CA 1
ATOM 616 C C . ASP A 1 77 ? 14.735 -16.224 6.381 1.00 21.15 91 ASP A C 1
ATOM 617 O O . ASP A 1 77 ? 13.640 -16.686 6.645 1.00 21.01 91 ASP A O 1
ATOM 622 N N . ASP A 1 78 ? 15.642 -16.893 5.663 1.00 21.17 92 ASP A N 1
ATOM 623 C CA . ASP A 1 78 ? 15.373 -18.218 5.123 1.00 22.37 92 ASP A CA 1
ATOM 624 C C . ASP A 1 78 ? 15.107 -19.239 6.232 1.00 21.74 92 ASP A C 1
ATOM 625 O O . ASP A 1 78 ? 14.191 -20.057 6.091 1.00 19.68 92 ASP A O 1
ATOM 630 N N . THR A 1 79 ? 15.925 -19.208 7.302 1.00 20.56 93 THR A N 1
ATOM 631 C CA . THR A 1 79 ? 15.720 -20.108 8.429 1.00 20.04 93 THR A CA 1
ATOM 632 C C . THR A 1 79 ? 14.369 -19.847 9.071 1.00 18.95 93 THR A C 1
ATOM 633 O O . THR A 1 79 ? 13.613 -20.777 9.363 1.00 19.41 93 THR A O 1
ATOM 637 N N . LEU A 1 80 ? 14.067 -18.569 9.332 1.00 18.46 94 LEU A N 1
ATOM 638 C CA . LEU A 1 80 ? 12.862 -18.228 10.079 1.00 18.18 94 LEU A CA 1
ATOM 639 C C . LEU A 1 80 ? 11.567 -18.497 9.300 1.00 17.12 94 LEU A C 1
ATOM 640 O O . LEU A 1 80 ? 10.520 -18.744 9.903 1.00 15.84 94 LEU A O 1
ATOM 645 N N . GLN A 1 81 ? 11.621 -18.466 7.963 1.00 17.28 95 GLN A N 1
ATOM 646 C CA . GLN A 1 81 ? 10.451 -18.804 7.177 1.00 17.69 95 GLN A CA 1
ATOM 647 C C . GLN A 1 81 ? 9.984 -20.201 7.544 1.00 17.12 95 GLN A C 1
ATOM 648 O O . GLN A 1 81 ? 8.782 -20.460 7.633 1.00 18.48 95 GLN A O 1
ATOM 654 N N . HIS A 1 82 ? 10.948 -21.113 7.698 1.00 18.54 96 HIS A N 1
ATOM 655 C CA . HIS A 1 82 ? 10.687 -22.477 8.106 1.00 18.92 96 HIS A CA 1
ATOM 656 C C . HIS A 1 82 ? 10.205 -22.502 9.564 1.00 18.31 96 HIS A C 1
ATOM 657 O O . HIS A 1 82 ? 9.199 -23.133 9.888 1.00 18.43 96 HIS A O 1
ATOM 664 N N . PHE A 1 83 ? 10.892 -21.798 10.467 1.00 18.52 97 PHE A N 1
ATOM 665 C CA . PHE A 1 83 ? 10.586 -21.945 11.891 1.00 19.33 97 PHE A CA 1
ATOM 666 C C . PHE A 1 83 ? 9.171 -21.452 12.178 1.00 19.34 97 PHE A C 1
ATOM 667 O O . PHE A 1 83 ? 8.404 -22.132 12.885 1.00 19.34 97 PHE A O 1
ATOM 675 N N . TRP A 1 84 ? 8.813 -20.276 11.634 1.00 18.04 98 TRP A N 1
ATOM 676 C CA . TRP A 1 84 ? 7.479 -19.739 11.859 1.00 18.86 98 TRP A CA 1
ATOM 677 C C . TRP A 1 84 ? 6.414 -20.719 11.353 1.00 20.80 98 TRP A C 1
ATOM 678 O O . TRP A 1 84 ? 5.415 -20.917 12.019 1.00 19.50 98 TRP A O 1
ATOM 689 N N . ARG A 1 85 ? 6.655 -21.335 10.181 1.00 22.15 99 ARG A N 1
ATOM 690 C CA . ARG A 1 85 ? 5.734 -22.302 9.595 1.00 22.17 99 ARG A CA 1
ATOM 691 C C . ARG A 1 85 ? 5.570 -23.524 10.507 1.00 19.78 99 ARG A C 1
ATOM 692 O O . ARG A 1 85 ? 4.459 -24.020 10.699 1.00 18.83 99 ARG A O 1
ATOM 700 N N . TRP A 1 86 ? 6.681 -24.087 10.992 1.00 20.22 100 TRP A N 1
ATOM 701 C CA . TRP A 1 86 ? 6.607 -25.209 11.936 1.00 18.74 100 TRP A CA 1
ATOM 702 C C . TRP A 1 86 ? 5.843 -24.823 13.196 1.00 18.16 100 TRP A C 1
ATOM 703 O O . TRP A 1 86 ? 5.050 -25.598 13.740 1.00 17.10 100 TRP A O 1
ATOM 714 N N . PHE A 1 87 ? 6.100 -23.619 13.693 1.00 18.16 101 PHE A N 1
ATOM 715 C CA . PHE A 1 87 ? 5.579 -23.210 14.982 1.00 18.35 101 PHE A CA 1
ATOM 716 C C . PHE A 1 87 ? 4.081 -22.946 14.857 1.00 19.23 101 PHE A C 1
ATOM 717 O O . PHE A 1 87 ? 3.351 -23.078 15.838 1.00 18.60 101 PHE A O 1
ATOM 725 N N . GLU A 1 88 ? 3.636 -22.507 13.671 1.00 18.60 102 GLU A N 1
ATOM 726 C CA . GLU A 1 88 ? 2.248 -22.114 13.495 1.00 20.10 102 GLU A CA 1
ATOM 727 C C . GLU A 1 88 ? 1.347 -23.361 13.450 1.00 19.81 102 GLU A C 1
ATOM 728 O O . GLU A 1 88 ? 0.238 -23.341 13.971 1.00 18.62 102 GLU A O 1
ATOM 734 N N . TYR A 1 89 ? 1.832 -24.449 12.837 1.00 21.10 103 TYR A N 1
ATOM 735 C CA . TYR A 1 89 ? 0.966 -25.562 12.489 1.00 22.25 103 TYR A CA 1
ATOM 736 C C . TYR A 1 89 ? 1.377 -26.853 13.180 1.00 22.33 103 TYR A C 1
ATOM 737 O O . TYR A 1 89 ? 0.546 -27.741 13.354 1.00 24.88 103 TYR A O 1
ATOM 746 N N . GLY A 1 90 ? 2.659 -27.044 13.451 1.00 21.72 104 GLY A N 1
ATOM 747 C CA . GLY A 1 90 ? 3.068 -28.218 14.198 1.00 22.83 104 GLY A CA 1
ATOM 748 C C . GLY A 1 90 ? 3.386 -29.433 13.324 1.00 21.92 104 GLY A C 1
ATOM 749 O O . GLY A 1 90 ? 3.106 -29.499 12.125 1.00 21.05 104 GLY A O 1
ATOM 750 N N . PRO A 1 91 ? 4.023 -30.450 13.918 1.00 23.27 105 PRO A N 1
ATOM 751 C CA . PRO A 1 91 ? 4.564 -31.578 13.156 1.00 23.09 105 PRO A CA 1
ATOM 752 C C . PRO A 1 91 ? 3.519 -32.530 12.555 1.00 24.73 105 PRO A C 1
ATOM 753 O O . PRO A 1 91 ? 3.858 -33.313 11.672 1.00 25.28 105 PRO A O 1
ATOM 757 N N . ALA A 1 92 ? 2.256 -32.453 12.994 1.00 22.38 106 ALA A N 1
ATOM 758 C CA . ALA A 1 92 ? 1.232 -33.307 12.424 1.00 23.79 106 ALA A CA 1
ATOM 759 C C . ALA A 1 92 ? 0.704 -32.701 11.133 1.00 23.34 106 ALA A C 1
ATOM 760 O O . ALA A 1 92 ? 0.012 -33.385 10.399 1.00 23.44 106 ALA A O 1
ATOM 762 N N . ASP A 1 93 ? 1.047 -31.441 10.838 1.00 22.93 107 ASP A N 1
ATOM 763 C CA . ASP A 1 93 ? 0.482 -30.740 9.701 1.00 22.54 107 ASP A CA 1
ATOM 764 C C . ASP A 1 93 ? 1.380 -30.849 8.469 1.00 22.86 107 ASP A C 1
ATOM 765 O O . ASP A 1 93 ? 2.572 -30.539 8.516 1.00 22.48 107 ASP A O 1
ATOM 770 N N . GLU A 1 94 ? 0.769 -31.197 7.326 1.00 23.28 108 GLU A N 1
ATOM 771 C CA . GLU A 1 94 ? 1.486 -31.341 6.066 1.00 24.63 108 GLU A CA 1
ATOM 772 C C . GLU A 1 94 ? 2.261 -30.085 5.667 1.00 22.78 108 GLU A C 1
ATOM 773 O O . GLU A 1 94 ? 3.337 -30.197 5.076 1.00 22.71 108 GLU A O 1
ATOM 779 N N . ARG A 1 95 ? 1.724 -28.888 5.943 1.00 22.69 109 ARG A N 1
ATOM 780 C CA . ARG A 1 95 ? 2.402 -27.647 5.564 1.00 22.26 109 ARG A CA 1
ATOM 781 C C . ARG A 1 95 ? 3.753 -27.536 6.259 1.00 20.76 109 ARG A C 1
ATOM 782 O O . ARG A 1 95 ? 4.714 -27.038 5.676 1.00 21.24 109 ARG A O 1
ATOM 790 N N . ALA A 1 96 ? 3.830 -27.972 7.525 1.00 20.35 110 ALA A N 1
ATOM 791 C CA . ALA A 1 96 ? 5.087 -27.948 8.256 1.00 19.84 110 ALA A CA 1
ATOM 792 C C . ALA A 1 96 ? 6.001 -29.076 7.792 1.00 21.00 110 ALA A C 1
ATOM 793 O O . ALA A 1 96 ? 7.202 -28.884 7.603 1.00 21.97 110 ALA A O 1
ATOM 795 N N . GLN A 1 97 ? 5.418 -30.270 7.601 1.00 21.01 111 GLN A N 1
ATOM 796 C CA . GLN A 1 97 ? 6.154 -31.449 7.191 1.00 20.99 111 GLN A CA 1
ATOM 797 C C . GLN A 1 97 ? 6.829 -31.244 5.841 1.00 19.85 111 GLN A C 1
ATOM 798 O O . GLN A 1 97 ? 7.952 -31.689 5.658 1.00 18.52 111 GLN A O 1
ATOM 804 N N . ALA A 1 98 ? 6.142 -30.597 4.885 1.00 21.03 112 ALA A N 1
ATOM 805 C CA . ALA A 1 98 ? 6.714 -30.399 3.558 1.00 21.14 112 ALA A CA 1
ATOM 806 C C . ALA A 1 98 ? 7.871 -29.398 3.604 1.00 21.42 112 ALA A C 1
ATOM 807 O O . ALA A 1 98 ? 8.844 -29.550 2.851 1.00 20.19 112 ALA A O 1
ATOM 809 N N . SER A 1 99 ? 7.804 -28.427 4.525 1.00 22.61 113 SER A N 1
ATOM 810 C CA . SER A 1 99 ? 8.939 -27.537 4.775 1.00 21.64 113 SER A CA 1
ATOM 811 C C . SER A 1 99 ? 10.132 -28.302 5.359 1.00 21.03 113 SER A C 1
ATOM 812 O O . SER A 1 99 ? 11.277 -28.130 4.921 1.00 20.05 113 SER A O 1
ATOM 815 N N . LEU A 1 100 ? 9.881 -29.112 6.384 1.00 22.03 114 LEU A N 1
ATOM 816 C CA . LEU A 1 100 ? 10.936 -29.898 7.023 1.00 22.43 114 LEU A CA 1
ATOM 817 C C . LEU A 1 100 ? 11.585 -30.855 6.022 1.00 22.93 114 LEU A C 1
ATOM 818 O O . LEU A 1 100 ? 12.798 -31.114 6.080 1.00 19.80 114 LEU A O 1
ATOM 823 N N . ALA A 1 101 ? 10.768 -31.380 5.092 1.00 23.65 115 ALA A N 1
ATOM 824 C CA . ALA A 1 101 ? 11.287 -32.302 4.091 1.00 23.66 115 ALA A CA 1
ATOM 825 C C . ALA A 1 101 ? 12.364 -31.620 3.252 1.00 22.43 115 ALA A C 1
ATOM 826 O O . ALA A 1 101 ? 13.368 -32.224 2.899 1.00 21.88 115 ALA A O 1
ATOM 828 N N . GLN A 1 102 ? 12.154 -30.340 2.953 1.00 23.77 116 GLN A N 1
ATOM 829 C CA . GLN A 1 102 ? 13.122 -29.522 2.240 1.00 22.68 116 GLN A CA 1
ATOM 830 C C . GLN A 1 102 ? 14.396 -29.322 3.063 1.00 21.74 116 GLN A C 1
ATOM 831 O O . GLN A 1 102 ? 15.503 -29.471 2.546 1.00 21.24 116 GLN A O 1
ATOM 837 N N . VAL A 1 103 ? 14.255 -29.006 4.356 1.00 22.71 117 VAL A N 1
ATOM 838 C CA . VAL A 1 103 ? 15.409 -28.857 5.238 1.00 19.53 117 VAL A CA 1
ATOM 839 C C . VAL A 1 103 ? 16.172 -30.185 5.307 1.00 18.46 117 VAL A C 1
ATOM 840 O O . VAL A 1 103 ? 17.393 -30.202 5.185 1.00 18.19 117 VAL A O 1
ATOM 844 N N . ASN A 1 104 ? 15.473 -31.319 5.467 1.00 19.71 118 ASN A N 1
ATOM 845 C CA . ASN A 1 104 ? 16.123 -32.623 5.453 1.00 21.01 118 ASN A CA 1
ATOM 846 C C . ASN A 1 104 ? 16.925 -32.811 4.170 1.00 21.38 118 ASN A C 1
ATOM 847 O O . ASN A 1 104 ? 18.055 -33.286 4.220 1.00 22.45 118 ASN A O 1
ATOM 852 N N . LYS A 1 105 ? 16.355 -32.440 3.014 1.00 23.62 119 LYS A N 1
ATOM 853 C CA . LYS A 1 105 ? 17.064 -32.596 1.745 1.00 24.27 119 LYS A CA 1
ATOM 854 C C . LYS A 1 105 ? 18.329 -31.734 1.712 1.00 24.64 119 LYS A C 1
ATOM 855 O O . LYS A 1 105 ? 19.397 -32.196 1.284 1.00 22.14 119 LYS A O 1
ATOM 861 N N . ILE A 1 106 ? 18.227 -30.485 2.212 1.00 22.93 120 ILE A N 1
ATOM 862 C CA . ILE A 1 106 ? 19.382 -29.594 2.285 1.00 23.45 120 ILE A CA 1
ATOM 863 C C . ILE A 1 106 ? 20.471 -30.234 3.134 1.00 24.84 120 ILE A C 1
ATOM 864 O O . ILE A 1 106 ? 21.626 -30.277 2.716 1.00 24.65 120 ILE A O 1
ATOM 869 N N . HIS A 1 107 ? 20.111 -30.686 4.341 1.00 23.64 121 HIS A N 1
ATOM 870 C CA . HIS A 1 107 ? 21.101 -31.263 5.244 1.00 23.13 121 HIS A CA 1
ATOM 871 C C . HIS A 1 107 ? 21.747 -32.508 4.620 1.00 24.09 121 HIS A C 1
ATOM 872 O O . HIS A 1 107 ? 22.950 -32.759 4.792 1.00 22.97 121 HIS A O 1
ATOM 879 N N . GLN A 1 108 ? 20.937 -33.308 3.908 1.00 24.11 122 GLN A N 1
ATOM 880 C CA . GLN A 1 108 ? 21.440 -34.541 3.293 1.00 25.92 122 GLN A CA 1
ATOM 881 C C . GLN A 1 108 ? 22.552 -34.234 2.284 1.00 25.02 122 GLN A C 1
ATOM 882 O O . GLN A 1 108 ? 23.532 -34.973 2.201 1.00 25.07 122 GLN A O 1
ATOM 888 N N . ALA A 1 109 ? 22.424 -33.145 1.504 1.00 24.32 123 ALA A N 1
ATOM 889 C CA . ALA A 1 109 ? 23.428 -32.813 0.499 1.00 23.69 123 ALA A CA 1
ATOM 890 C C . ALA A 1 109 ? 24.673 -32.264 1.180 1.00 22.78 123 ALA A C 1
ATOM 891 O O . ALA A 1 109 ? 25.797 -32.578 0.800 1.00 20.84 123 ALA A O 1
ATOM 893 N N . LEU A 1 110 ? 24.461 -31.474 2.235 1.00 22.39 124 LEU A N 1
ATOM 894 C CA . LEU A 1 110 ? 25.566 -30.937 3.010 1.00 23.37 124 LEU A CA 1
ATOM 895 C C . LEU A 1 110 ? 26.384 -32.050 3.649 1.00 22.50 124 LEU A C 1
ATOM 896 O O . LEU A 1 110 ? 27.608 -31.934 3.699 1.00 22.01 124 LEU A O 1
ATOM 901 N N . ALA A 1 111 ? 25.705 -33.096 4.127 1.00 22.00 125 ALA A N 1
ATOM 902 C CA . ALA A 1 111 ? 26.347 -34.226 4.793 1.00 22.08 125 ALA A CA 1
ATOM 903 C C . ALA A 1 111 ? 27.259 -34.993 3.835 1.00 24.24 125 ALA A C 1
ATOM 904 O O . ALA A 1 111 ? 28.258 -35.547 4.263 1.00 22.55 125 ALA A O 1
ATOM 906 N N . LYS A 1 112 ? 26.896 -35.041 2.541 1.00 24.76 126 LYS A N 1
ATOM 907 C CA . LYS A 1 112 ? 27.723 -35.674 1.525 1.00 24.84 126 LYS A CA 1
ATOM 908 C C . LYS A 1 112 ? 28.967 -34.833 1.261 1.00 24.44 126 LYS A C 1
ATOM 909 O O . LYS A 1 112 ? 30.031 -35.376 0.990 1.00 22.70 126 LYS A O 1
ATOM 915 N N . ARG A 1 113 ? 28.842 -33.512 1.352 1.00 24.41 127 ARG A N 1
ATOM 916 C CA . ARG A 1 113 ? 29.977 -32.625 1.200 1.00 24.29 127 ARG A CA 1
ATOM 917 C C . ARG A 1 113 ? 30.927 -32.772 2.378 1.00 24.09 127 ARG A C 1
ATOM 918 O O . ARG A 1 113 ? 32.135 -32.607 2.183 1.00 24.20 127 ARG A O 1
ATOM 926 N N . GLN A 1 114 ? 30.397 -32.985 3.600 1.00 24.28 128 GLN A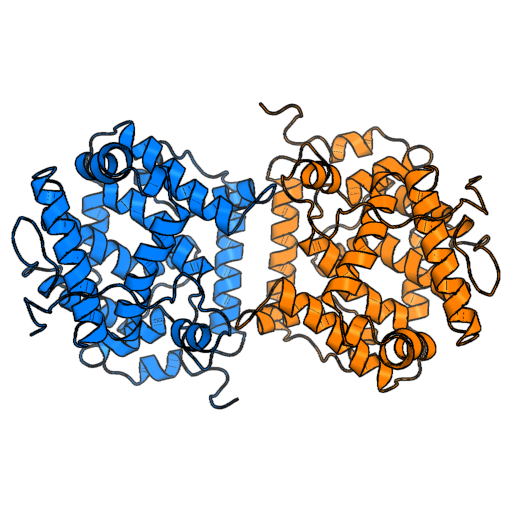 N 1
ATOM 927 C CA . GLN A 1 114 ? 31.235 -33.016 4.797 1.00 25.22 128 GLN A CA 1
ATOM 928 C C . GLN A 1 114 ? 30.642 -34.015 5.793 1.00 25.14 128 GLN A C 1
ATOM 929 O O . GLN A 1 114 ? 29.877 -33.632 6.682 1.00 26.54 128 GLN A O 1
ATOM 935 N N . PRO A 1 115 ? 30.957 -35.326 5.672 1.00 24.99 129 PRO A N 1
ATOM 936 C CA . PRO A 1 115 ? 30.413 -36.329 6.598 1.00 25.65 129 PRO A CA 1
ATOM 937 C C . PRO A 1 115 ? 30.768 -36.019 8.050 1.00 23.83 129 PRO A C 1
ATOM 938 O O . PRO A 1 115 ? 31.831 -35.447 8.323 1.00 21.99 129 PRO A O 1
ATOM 942 N N . GLY A 1 116 ? 29.856 -36.375 8.965 1.00 23.87 130 GLY A N 1
ATOM 943 C CA . GLY A 1 116 ? 30.035 -36.184 10.403 1.00 23.66 130 GLY A CA 1
ATOM 944 C C . GLY A 1 116 ? 29.484 -34.847 10.921 1.00 23.99 130 GLY A C 1
ATOM 945 O O . GLY A 1 116 ? 29.590 -34.551 12.112 1.00 25.04 130 GLY A O 1
ATOM 946 N N . THR A 1 117 ? 28.899 -34.036 10.032 1.00 22.27 131 THR A N 1
ATOM 947 C CA . THR A 1 117 ? 28.359 -32.728 10.394 1.00 22.10 131 THR A CA 1
ATOM 948 C C . THR A 1 117 ? 26.946 -32.836 10.999 1.00 22.43 131 THR A C 1
ATOM 949 O O . THR A 1 117 ? 26.489 -31.931 11.708 1.00 22.65 131 THR A O 1
ATOM 953 N N . PHE A 1 118 ? 26.224 -33.933 10.744 1.00 22.62 132 PHE A N 1
ATOM 954 C CA . PHE A 1 118 ? 24.832 -34.039 11.151 1.00 22.86 132 PHE A CA 1
ATOM 955 C C . PHE A 1 118 ? 24.567 -35.310 11.958 1.00 22.91 132 PHE A C 1
ATOM 956 O O . PHE A 1 118 ? 23.682 -36.098 11.623 1.00 23.53 132 PHE A O 1
ATOM 964 N N . PRO A 1 119 ? 25.248 -35.528 13.111 1.00 21.87 133 PRO A N 1
ATOM 965 C CA . PRO A 1 119 ? 24.904 -36.655 13.975 1.00 22.58 133 PRO A CA 1
ATOM 966 C C . PRO A 1 119 ? 23.580 -36.349 14.668 1.00 23.04 133 PRO A C 1
ATOM 967 O O . PRO A 1 119 ? 23.209 -35.187 14.823 1.00 23.01 133 PRO A O 1
ATOM 971 N N . ALA A 1 120 ? 22.842 -37.403 15.029 1.00 24.24 134 ALA A N 1
ATOM 972 C CA . ALA A 1 120 ? 21.589 -37.256 15.743 1.00 23.88 134 ALA A CA 1
ATOM 973 C C . ALA A 1 120 ? 21.833 -36.441 17.011 1.00 23.67 134 ALA A C 1
ATOM 974 O O . ALA A 1 120 ? 20.975 -35.664 17.418 1.00 22.06 134 ALA A O 1
ATOM 976 N N . ARG A 1 121 ? 23.016 -36.582 17.617 1.00 22.95 135 ARG A N 1
ATOM 977 C CA . ARG A 1 121 ? 23.349 -35.797 18.801 1.00 24.84 135 ARG A CA 1
ATOM 978 C C . ARG A 1 121 ? 23.029 -34.322 18.574 1.00 23.09 135 ARG A C 1
ATOM 979 O O . ARG A 1 121 ? 22.494 -33.664 19.464 1.00 21.04 135 ARG A O 1
ATOM 987 N N . ASP A 1 122 ? 23.367 -33.814 17.386 1.00 23.64 136 ASP A N 1
ATOM 988 C CA . ASP A 1 122 ? 23.276 -32.375 17.123 1.00 26.00 136 ASP A CA 1
ATOM 989 C C . ASP A 1 122 ? 21.859 -31.982 16.706 1.00 24.01 136 ASP A C 1
ATOM 990 O O . ASP A 1 122 ? 21.415 -30.854 16.956 1.00 22.43 136 ASP A O 1
ATOM 995 N N . VAL A 1 123 ? 21.137 -32.922 16.095 1.00 24.00 137 VAL A N 1
ATOM 996 C CA . VAL A 1 123 ? 19.732 -32.677 15.833 1.00 25.58 137 VAL A CA 1
ATOM 997 C C . VAL A 1 123 ? 18.971 -32.613 17.157 1.00 24.77 137 VAL A C 1
ATOM 998 O O . VAL A 1 123 ? 18.189 -31.696 17.344 1.00 24.57 137 VAL A O 1
ATOM 1002 N N . ILE A 1 124 ? 19.253 -33.532 18.089 1.00 23.18 138 ILE A N 1
ATOM 1003 C CA . ILE A 1 124 ? 18.634 -33.478 19.406 1.00 23.24 138 ILE A CA 1
ATOM 1004 C C . ILE A 1 124 ? 19.009 -32.166 20.094 1.00 21.48 138 ILE A C 1
ATOM 1005 O O . ILE A 1 124 ? 18.143 -31.493 20.648 1.00 21.35 138 ILE A O 1
ATOM 1010 N N . TYR A 1 125 ? 20.295 -31.800 20.069 1.00 22.35 139 TYR A N 1
ATOM 1011 C CA . TYR A 1 125 ? 20.713 -30.584 20.751 1.00 22.37 139 TYR A CA 1
ATOM 1012 C C . TYR A 1 125 ? 20.006 -29.351 20.197 1.00 21.69 139 TYR A C 1
ATOM 1013 O O . TYR A 1 125 ? 19.538 -28.514 20.959 1.00 23.94 139 TYR A O 1
ATOM 1022 N N . THR A 1 126 ? 20.030 -29.201 18.870 1.00 21.05 140 THR A N 1
ATOM 1023 C CA . THR A 1 126 ? 19.549 -27.993 18.239 1.00 21.04 140 THR A CA 1
ATOM 1024 C C . THR A 1 126 ? 18.053 -27.877 18.470 1.00 21.58 140 THR A C 1
ATOM 1025 O O . THR A 1 126 ? 17.553 -26.807 18.825 1.00 20.49 140 THR A O 1
ATOM 1029 N N . SER A 1 127 ? 17.322 -28.983 18.273 1.00 21.18 141 SER A N 1
ATOM 1030 C CA . SER A 1 127 ? 15.897 -28.910 18.484 1.00 20.82 141 SER A CA 1
ATOM 1031 C C . SER A 1 127 ? 15.614 -28.654 19.965 1.00 20.07 141 SER A C 1
ATOM 1032 O O . SER A 1 127 ? 14.725 -27.873 20.302 1.00 17.97 141 SER A O 1
ATOM 1035 N N . SER A 1 128 ? 16.391 -29.269 20.859 1.00 19.44 142 SER A N 1
ATOM 1036 C CA . SER A 1 128 ? 16.134 -29.105 22.286 1.00 19.59 142 SER A CA 1
ATOM 1037 C C . SER A 1 128 ? 16.412 -27.671 22.704 1.00 19.84 142 SER A C 1
ATOM 1038 O O . SER A 1 128 ? 15.636 -27.114 23.492 1.00 21.01 142 SER A O 1
ATOM 1041 N N . TRP A 1 129 ? 17.486 -27.090 22.126 1.00 18.61 143 TRP A N 1
ATOM 1042 C CA . TRP A 1 129 ? 17.850 -25.708 22.371 1.00 18.35 143 TRP A CA 1
ATOM 1043 C C . TRP A 1 129 ? 16.655 -24.828 22.039 1.00 18.71 143 TRP A C 1
ATOM 1044 O O . TRP A 1 129 ? 16.288 -23.970 22.820 1.00 18.24 143 TRP A O 1
ATOM 1055 N N . ILE A 1 130 ? 16.011 -25.082 20.886 1.00 18.95 144 ILE A N 1
ATOM 1056 C CA . ILE A 1 130 ? 14.950 -24.219 20.427 1.00 18.46 144 ILE A CA 1
ATOM 1057 C C . ILE A 1 130 ? 13.730 -24.379 21.338 1.00 18.03 144 ILE A C 1
ATOM 1058 O O . ILE A 1 130 ? 13.076 -23.400 21.682 1.00 17.43 144 ILE A O 1
ATOM 1063 N N . GLY A 1 131 ? 13.467 -25.623 21.738 1.00 16.92 145 GLY A N 1
ATOM 1064 C CA . GLY A 1 131 ? 12.337 -25.946 22.582 1.00 18.41 145 GLY A CA 1
ATOM 1065 C C . GLY A 1 131 ? 12.455 -25.348 23.983 1.00 18.56 145 GLY A C 1
ATOM 1066 O O . GLY A 1 131 ? 11.434 -25.070 24.595 1.00 19.21 145 GLY A O 1
ATOM 1067 N N . VAL A 1 132 ? 13.680 -25.060 24.439 1.00 18.27 146 VAL A N 1
ATOM 1068 C CA . VAL A 1 132 ? 13.864 -24.462 25.763 1.00 19.06 146 VAL A CA 1
ATOM 1069 C C . VAL A 1 132 ? 14.305 -22.999 25.662 1.00 17.20 146 VAL A C 1
ATOM 1070 O O . VAL A 1 132 ? 14.597 -22.386 26.692 1.00 18.38 146 VAL A O 1
ATOM 1074 N N . ALA A 1 133 ? 14.351 -22.436 24.450 1.00 16.98 147 ALA A N 1
ATOM 1075 C CA . ALA A 1 133 ? 15.071 -21.192 24.231 1.00 17.52 147 ALA A CA 1
ATOM 1076 C C . ALA A 1 133 ? 14.406 -20.041 24.954 1.00 16.50 147 ALA A C 1
ATOM 1077 O O . ALA A 1 133 ? 15.074 -19.251 25.635 1.00 17.63 147 ALA A O 1
ATOM 1079 N N . PHE A 1 134 ? 13.103 -19.894 24.723 1.00 16.90 148 PHE A N 1
ATOM 1080 C CA . PHE A 1 134 ? 12.356 -18.794 25.312 1.00 16.91 148 PHE A CA 1
ATOM 1081 C C . PHE A 1 134 ? 12.334 -18.986 26.828 1.00 16.87 148 PHE A C 1
ATOM 1082 O O . PHE A 1 134 ? 12.482 -18.054 27.568 1.00 17.54 148 PHE A O 1
ATOM 1090 N N . HIS A 1 135 ? 12.209 -20.227 27.287 1.00 18.84 149 HIS A N 1
ATOM 1091 C CA . HIS A 1 135 ? 12.266 -20.549 28.706 1.00 19.12 149 HIS A CA 1
ATOM 1092 C C . HIS A 1 135 ? 13.556 -19.996 29.319 1.00 19.26 149 HIS A C 1
ATOM 1093 O O . HIS A 1 135 ? 13.522 -19.254 30.291 1.00 20.64 149 HIS A O 1
ATOM 1100 N N . ARG A 1 136 ? 14.706 -20.311 28.720 1.00 19.74 150 ARG A N 1
ATOM 1101 C CA . ARG A 1 136 ? 15.983 -19.922 29.280 1.00 18.75 150 ARG A CA 1
ATOM 1102 C C . ARG A 1 136 ? 16.211 -18.421 29.163 1.00 19.25 150 ARG A C 1
ATOM 1103 O O . ARG A 1 136 ? 16.790 -17.817 30.064 1.00 18.81 150 ARG A O 1
ATOM 1111 N N . LEU A 1 137 ? 15.791 -17.825 28.039 1.00 18.40 151 LEU A N 1
ATOM 1112 C CA . LEU A 1 137 ? 15.868 -16.382 27.852 1.00 18.74 151 LEU A CA 1
ATOM 1113 C C . LEU A 1 137 ? 15.098 -15.638 28.934 1.00 18.13 151 LEU A C 1
ATOM 1114 O O . LEU A 1 137 ? 15.566 -14.627 29.451 1.00 19.25 151 LEU A O 1
ATOM 1119 N N . ARG A 1 138 ? 13.891 -16.111 29.241 1.00 17.51 152 ARG A N 1
ATOM 1120 C CA . ARG A 1 138 ? 13.075 -15.541 30.300 1.00 17.52 152 ARG A CA 1
ATOM 1121 C C . ARG A 1 138 ? 13.771 -15.627 31.655 1.00 17.56 152 ARG A C 1
ATOM 1122 O O . ARG A 1 138 ? 13.748 -14.668 32.404 1.00 19.28 152 ARG A O 1
ATOM 1130 N N . LEU A 1 139 ? 14.387 -16.760 31.971 1.00 18.77 153 LEU A N 1
ATOM 1131 C CA . LEU A 1 139 ? 15.048 -16.940 33.258 1.00 20.56 153 LEU A CA 1
ATOM 1132 C C . LEU A 1 139 ? 16.261 -16.007 33.345 1.00 19.87 153 LEU A C 1
ATOM 1133 O O . LEU A 1 139 ? 16.533 -15.423 34.389 1.00 17.89 153 LEU A O 1
ATOM 1138 N N . ALA A 1 140 ? 16.957 -15.826 32.228 1.00 19.07 154 ALA A N 1
ATOM 1139 C CA . ALA A 1 140 ? 18.092 -14.910 32.195 1.00 20.18 154 ALA A CA 1
ATOM 1140 C C . ALA A 1 140 ? 17.628 -13.476 32.443 1.00 21.01 154 ALA A C 1
ATOM 1141 O O . ALA A 1 140 ? 18.345 -12.721 33.088 1.00 23.84 154 ALA A O 1
ATOM 1143 N N . ALA A 1 141 ? 16.414 -13.120 32.007 1.00 20.93 155 ALA A N 1
ATOM 1144 C CA . ALA A 1 141 ? 15.891 -11.781 32.195 1.00 20.75 155 ALA A CA 1
ATOM 1145 C C . ALA A 1 141 ? 15.166 -11.605 33.530 1.00 21.62 155 ALA A C 1
ATOM 1146 O O . ALA A 1 141 ? 14.610 -10.537 33.782 1.00 18.95 155 ALA A O 1
ATOM 1148 N N . GLY A 1 142 ? 15.160 -12.646 34.383 1.00 23.19 156 GLY A N 1
ATOM 1149 C CA . GLY A 1 142 ? 14.534 -12.573 35.698 1.00 24.42 156 GLY A CA 1
ATOM 1150 C C . GLY A 1 142 ? 13.019 -12.756 35.635 1.00 24.19 156 GLY A C 1
ATOM 1151 O O . GLY A 1 142 ? 12.324 -12.384 36.564 1.00 22.98 156 GLY A O 1
ATOM 1152 N N . LEU A 1 143 ? 12.509 -13.282 34.518 1.00 23.58 157 LEU A N 1
ATOM 1153 C CA . LEU A 1 143 ? 11.086 -13.560 34.367 1.00 26.69 157 LEU A CA 1
ATOM 1154 C C . LEU A 1 143 ? 10.807 -15.009 34.734 1.00 25.12 157 LEU A C 1
ATOM 1155 O O . LEU A 1 143 ? 11.708 -15.832 34.707 1.00 25.46 157 LEU A O 1
ATOM 1160 N N . PRO A 1 144 ? 9.532 -15.364 34.997 1.00 28.76 158 PRO A N 1
ATOM 1161 C CA . PRO A 1 144 ? 9.176 -16.748 35.270 1.00 28.22 158 PRO A CA 1
ATOM 1162 C C . PRO A 1 144 ? 9.394 -17.624 34.043 1.00 24.65 158 PRO A C 1
ATOM 1163 O O . PRO A 1 144 ? 9.279 -17.164 32.900 1.00 22.84 158 PRO A O 1
ATOM 1167 N N . GLY A 1 145 ? 9.698 -18.892 34.316 1.00 23.83 159 GLY A N 1
ATOM 1168 C CA . GLY A 1 145 ? 9.821 -19.918 33.299 1.00 23.13 159 GLY A CA 1
ATOM 1169 C C . GLY A 1 145 ? 8.461 -20.241 32.684 1.00 23.28 159 GLY A C 1
ATOM 1170 O O . GLY A 1 145 ? 7.430 -19.721 33.109 1.00 22.68 159 GLY A O 1
ATOM 1171 N N . LEU A 1 146 ? 8.479 -21.014 31.600 1.00 22.66 160 LEU A N 1
ATOM 1172 C CA . LEU A 1 146 ? 7.250 -21.551 31.048 1.00 22.81 160 LEU A CA 1
ATOM 1173 C C . LEU A 1 146 ? 6.469 -22.304 32.126 1.00 22.78 160 LEU A C 1
ATOM 1174 O O . LEU A 1 146 ? 7.042 -22.941 33.006 1.00 21.12 160 LEU A O 1
ATOM 1179 N N . SER A 1 147 ? 5.137 -22.216 32.031 1.00 21.95 161 SER A N 1
ATOM 1180 C CA . SER A 1 147 ? 4.209 -22.944 32.882 1.00 21.24 161 SER A CA 1
ATOM 1181 C C . SER A 1 147 ? 4.274 -24.451 32.645 1.00 20.12 161 SER A C 1
ATOM 1182 O O . SER A 1 147 ? 4.823 -24.938 31.665 1.00 20.62 161 SER A O 1
ATOM 1185 N N . ASP A 1 148 ? 3.642 -25.205 33.542 1.00 21.24 162 ASP A N 1
ATOM 1186 C CA . ASP A 1 148 ? 3.651 -26.661 33.454 1.00 19.52 162 ASP A CA 1
ATOM 1187 C C . ASP A 1 148 ? 3.186 -27.104 32.068 1.00 17.80 162 ASP A C 1
ATOM 1188 O O . ASP A 1 148 ? 3.850 -27.883 31.425 1.00 16.94 162 ASP A O 1
ATOM 1193 N N . LYS A 1 149 ? 2.059 -26.584 31.608 1.00 18.65 163 LYS A N 1
ATOM 1194 C CA . LYS A 1 149 ? 1.472 -26.990 30.342 1.00 18.83 163 LYS A CA 1
ATOM 1195 C C . LYS A 1 149 ? 2.344 -26.558 29.170 1.00 18.27 163 LYS A C 1
ATOM 1196 O O . LYS A 1 149 ? 2.506 -27.307 28.213 1.00 19.48 163 LYS A O 1
ATOM 1202 N N . GLN A 1 150 ? 2.968 -25.381 29.270 1.00 17.04 164 GLN A N 1
ATOM 1203 C CA . GLN A 1 150 ? 3.851 -24.939 28.214 1.00 17.21 164 GLN A CA 1
ATOM 1204 C C . GLN A 1 150 ? 5.053 -25.853 28.099 1.00 16.82 164 GLN A C 1
ATOM 1205 O O . GLN A 1 150 ? 5.492 -26.132 26.996 1.00 15.96 164 GLN A O 1
ATOM 1211 N N . ARG A 1 151 ? 5.597 -26.287 29.227 1.00 15.67 165 ARG A N 1
ATOM 1212 C CA . ARG A 1 151 ? 6.780 -27.122 29.204 1.00 17.29 165 ARG A CA 1
ATOM 1213 C C . ARG A 1 151 ? 6.439 -28.498 28.617 1.00 17.11 165 ARG A C 1
ATOM 1214 O O . ARG A 1 151 ? 7.165 -29.012 27.779 1.00 16.52 165 ARG A O 1
ATOM 1222 N N . ILE A 1 152 ? 5.309 -29.074 29.019 1.00 17.15 166 ILE A N 1
ATOM 1223 C CA . ILE A 1 152 ? 4.936 -30.399 28.556 1.00 18.10 166 ILE A CA 1
ATOM 1224 C C . ILE A 1 152 ? 4.676 -30.334 27.047 1.00 19.31 166 ILE A C 1
ATOM 1225 O O . ILE A 1 152 ? 5.094 -31.195 26.285 1.00 19.52 166 ILE A O 1
ATOM 1230 N N . ALA A 1 153 ? 3.992 -29.285 26.605 1.00 18.06 167 ALA A N 1
ATOM 1231 C CA . ALA A 1 153 ? 3.657 -29.134 25.200 1.00 18.94 167 ALA A CA 1
ATOM 1232 C C . ALA A 1 153 ? 4.926 -28.990 24.372 1.00 20.82 167 ALA A C 1
ATOM 1233 O O . ALA A 1 153 ? 5.021 -29.551 23.280 1.00 24.26 167 ALA A O 1
ATOM 1235 N N . ALA A 1 154 ? 5.899 -28.220 24.897 1.00 19.24 168 ALA A N 1
ATOM 1236 C CA . ALA A 1 154 ? 7.114 -27.927 24.158 1.00 19.39 168 ALA A CA 1
ATOM 1237 C C . ALA A 1 154 ? 7.874 -29.223 23.944 1.00 19.48 168 ALA A C 1
ATOM 1238 O O . ALA A 1 154 ? 8.366 -29.468 22.853 1.00 21.04 168 ALA A O 1
ATOM 1240 N N . HIS A 1 155 ? 7.921 -30.046 24.986 1.00 20.58 169 HIS A N 1
ATOM 1241 C CA . HIS A 1 155 ? 8.465 -31.389 24.875 1.00 20.69 169 HIS A CA 1
ATOM 1242 C C . HIS A 1 155 ? 7.793 -32.206 23.770 1.00 20.23 169 HIS A C 1
ATOM 1243 O O . HIS A 1 155 ? 8.499 -32.783 22.940 1.00 19.54 169 HIS A O 1
ATOM 1250 N N . HIS A 1 156 ? 6.459 -32.306 23.781 1.00 21.51 170 HIS A N 1
ATOM 1251 C CA . HIS A 1 156 ? 5.761 -33.160 22.824 1.00 22.04 170 HIS A CA 1
ATOM 1252 C C . HIS A 1 156 ? 5.949 -32.635 21.398 1.00 21.57 170 HIS A C 1
ATOM 1253 O O . HIS A 1 156 ? 6.111 -33.400 20.453 1.00 20.34 170 HIS A O 1
ATOM 1260 N N . PHE A 1 157 ? 5.961 -31.313 21.269 1.00 20.89 171 PHE A N 1
ATOM 1261 C CA . PHE A 1 157 ? 6.139 -30.652 19.990 1.00 21.09 171 PHE A CA 1
ATOM 1262 C C . PHE A 1 157 ? 7.470 -31.047 19.371 1.00 21.73 171 PHE A C 1
ATOM 1263 O O . PHE A 1 157 ? 7.530 -31.391 18.188 1.00 22.60 171 PHE A O 1
ATOM 1271 N N . TRP A 1 158 ? 8.540 -30.952 20.171 1.00 22.09 172 TRP A N 1
ATOM 1272 C CA . TRP A 1 158 ? 9.889 -31.191 19.689 1.00 21.34 172 TRP A CA 1
ATOM 1273 C C . TRP A 1 158 ? 10.209 -32.678 19.602 1.00 22.51 172 TRP A C 1
ATOM 1274 O O . TRP A 1 158 ? 10.956 -33.090 18.705 1.00 22.91 172 TRP A O 1
ATOM 1285 N N . ALA A 1 159 ? 9.618 -33.488 20.482 1.00 22.83 173 ALA A N 1
ATOM 1286 C CA . ALA A 1 159 ? 9.733 -34.939 20.321 1.00 23.34 173 ALA A CA 1
ATOM 1287 C C . ALA A 1 159 ? 9.102 -35.344 18.985 1.00 23.20 173 ALA A C 1
ATOM 1288 O O . ALA A 1 159 ? 9.663 -36.134 18.231 1.00 24.21 173 ALA A O 1
ATOM 1290 N N . GLY A 1 160 ? 7.976 -34.717 18.658 1.00 25.27 174 GLY A N 1
ATOM 1291 C CA . GLY A 1 160 ? 7.297 -34.964 17.399 1.00 26.79 174 GLY A CA 1
ATOM 1292 C C . GLY A 1 160 ? 8.153 -34.585 16.197 1.00 26.67 174 GLY A C 1
ATOM 1293 O O . GLY A 1 160 ? 8.277 -35.367 15.255 1.00 29.38 174 GLY A O 1
ATOM 1294 N N . PHE A 1 161 ? 8.753 -33.390 16.227 1.00 23.87 175 PHE A N 1
ATOM 1295 C CA . PHE A 1 161 ? 9.568 -32.932 15.119 1.00 22.95 175 PHE A CA 1
ATOM 1296 C C . PHE A 1 161 ? 10.816 -33.798 15.020 1.00 22.88 175 PHE A C 1
ATOM 1297 O O . PHE A 1 161 ? 11.227 -34.149 13.911 1.00 23.34 175 PHE A O 1
ATOM 1305 N N . GLY A 1 162 ? 11.376 -34.165 16.175 1.00 21.89 176 GLY A N 1
ATOM 1306 C CA . GLY A 1 162 ? 12.500 -35.087 16.228 1.00 23.91 176 GLY A CA 1
ATOM 1307 C C . GLY A 1 162 ? 12.250 -36.342 15.383 1.00 24.87 176 GLY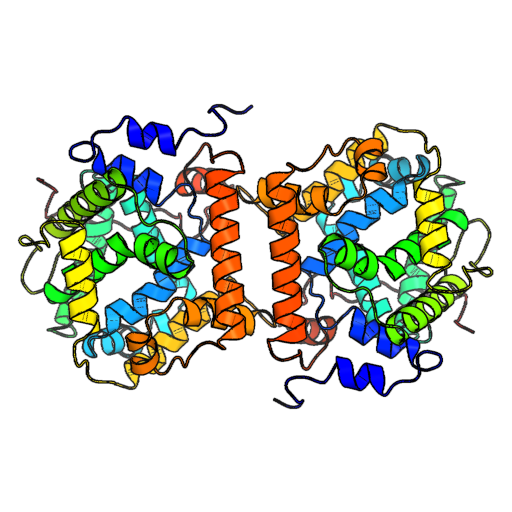 A C 1
ATOM 1308 O O . GLY A 1 162 ? 13.102 -36.713 14.585 1.00 29.22 176 GLY A O 1
ATOM 1309 N N . SER A 1 163 ? 11.050 -36.931 15.513 1.00 24.53 177 SER A N 1
ATOM 1310 C CA . SER A 1 163 ? 10.707 -38.194 14.890 1.00 25.05 177 SER A CA 1
ATOM 1311 C C . SER A 1 163 ? 10.745 -38.122 13.360 1.00 26.92 177 SER A C 1
ATOM 1312 O O . SER A 1 163 ? 10.870 -39.165 12.711 1.00 30.40 177 SER A O 1
ATOM 1315 N N . ILE A 1 164 ? 10.648 -36.924 12.773 1.00 26.18 178 ILE A N 1
ATOM 1316 C CA . ILE A 1 164 ? 10.635 -36.762 11.322 1.00 25.23 178 ILE A CA 1
ATOM 1317 C C . ILE A 1 164 ? 11.852 -35.936 10.887 1.00 24.97 178 ILE A C 1
ATOM 1318 O O . ILE A 1 164 ? 11.951 -35.522 9.734 1.00 25.36 178 ILE A O 1
ATOM 1323 N N . PHE A 1 165 ? 12.823 -35.771 11.787 1.00 24.08 179 PHE A N 1
ATOM 1324 C CA . PHE A 1 165 ? 14.009 -34.985 11.493 1.00 24.42 179 PHE A CA 1
ATOM 1325 C C . PHE A 1 165 ? 15.146 -35.925 11.111 1.00 24.31 179 PHE A C 1
ATOM 1326 O O . PHE A 1 165 ? 15.502 -36.812 11.884 1.00 24.75 179 PHE A O 1
ATOM 1334 N N . TRP A 1 166 ? 15.701 -35.722 9.910 1.00 25.11 180 TRP A N 1
ATOM 1335 C CA . TRP A 1 166 ? 16.780 -36.564 9.398 1.00 24.67 180 TRP A CA 1
ATOM 1336 C C . TRP A 1 166 ? 18.095 -36.254 10.100 1.00 23.59 180 TRP A C 1
ATOM 1337 O O . TRP A 1 166 ? 18.381 -35.102 10.405 1.00 23.41 180 TRP A O 1
ATOM 1348 N N . SER A 1 167 ? 18.905 -37.296 10.308 1.00 24.05 181 SER A N 1
ATOM 1349 C CA . SER A 1 167 ? 20.297 -37.160 10.717 1.00 24.97 181 SER A CA 1
ATOM 1350 C C . SER A 1 167 ? 21.121 -38.254 10.042 1.00 26.25 181 SER A C 1
ATOM 1351 O O . SER A 1 167 ? 20.544 -39.200 9.518 1.00 24.80 181 SER A O 1
ATOM 1354 N N . GLU A 1 168 ? 22.461 -38.139 10.089 1.00 26.55 182 GLU A N 1
ATOM 1355 C CA . GLU A 1 168 ? 23.361 -39.158 9.555 1.00 28.23 182 GLU A CA 1
ATOM 1356 C C . GLU A 1 168 ? 23.188 -40.493 10.275 1.00 30.02 182 GLU A C 1
ATOM 1357 O O . GLU A 1 168 ? 23.597 -41.535 9.760 1.00 30.95 182 GLU A O 1
ATOM 1363 N N . ASP A 1 169 ? 22.605 -40.473 11.476 1.00 28.99 183 ASP A N 1
ATOM 1364 C CA . ASP A 1 169 ? 22.347 -41.698 12.209 1.00 30.11 183 ASP A CA 1
ATOM 1365 C C . ASP A 1 169 ? 20.930 -42.195 11.957 1.00 32.28 183 ASP A C 1
ATOM 1366 O O . ASP A 1 169 ? 20.531 -43.181 12.573 1.00 33.57 183 ASP A O 1
ATOM 1371 N N . GLY A 1 170 ? 20.210 -41.533 11.035 1.00 32.46 184 GLY A N 1
ATOM 1372 C CA . GLY A 1 170 ? 18.822 -41.834 10.732 1.00 33.28 184 GLY A CA 1
ATOM 1373 C C . GLY A 1 170 ? 17.884 -40.836 11.404 1.00 32.98 184 GLY A C 1
ATOM 1374 O O . GLY A 1 170 ? 18.348 -39.936 12.103 1.00 36.71 184 GLY A O 1
ATOM 1375 N N . TYR A 1 171 ? 16.574 -41.004 11.160 1.00 33.11 185 TYR A N 1
ATOM 1376 C CA . TYR A 1 171 ? 15.547 -40.170 11.760 1.00 35.00 185 TYR A CA 1
ATOM 1377 C C . TYR A 1 171 ? 15.638 -40.300 13.280 1.00 35.23 185 TYR A C 1
ATOM 1378 O O . TYR A 1 171 ? 15.905 -41.373 13.813 1.00 35.50 185 TYR A O 1
ATOM 1387 N N . VAL A 1 172 ? 15.417 -39.186 13.978 1.00 36.96 186 VAL A N 1
ATOM 1388 C CA . VAL A 1 172 ? 15.691 -39.134 15.406 1.00 40.26 186 VAL A CA 1
ATOM 1389 C C . VAL A 1 172 ? 14.547 -39.786 16.179 1.00 41.62 186 VAL A C 1
ATOM 1390 O O . VAL A 1 172 ? 13.570 -39.118 16.516 1.00 45.11 186 VAL A O 1
ATOM 1394 N N . THR A 1 173 ? 14.745 -41.057 16.539 1.00 46.92 187 THR A N 1
ATOM 1395 C CA . THR A 1 173 ? 13.707 -41.850 17.181 1.00 54.60 187 THR A CA 1
ATOM 1396 C C . THR A 1 173 ? 13.742 -41.686 18.703 1.00 53.31 187 THR A C 1
ATOM 1397 O O . THR A 1 173 ? 12.674 -41.732 19.326 1.00 50.92 187 THR A O 1
ATOM 1401 N N . ASN A 1 174 ? 14.947 -41.552 19.294 1.00 49.14 188 ASN A N 1
ATOM 1402 C CA . ASN A 1 174 ? 15.089 -41.664 20.740 1.00 47.28 188 ASN A CA 1
ATOM 1403 C C . ASN A 1 174 ? 15.350 -40.296 21.374 1.00 46.68 188 ASN A C 1
ATOM 1404 O O . ASN A 1 174 ? 16.484 -39.957 21.717 1.00 51.84 188 ASN A O 1
ATOM 1409 N N . TYR A 1 175 ? 14.271 -39.551 21.626 1.00 38.05 189 TYR A N 1
ATOM 1410 C CA . TYR A 1 175 ? 14.371 -38.160 22.037 1.00 31.44 189 TYR A CA 1
ATOM 1411 C C . TYR A 1 175 ? 14.336 -38.045 23.562 1.00 28.80 189 TYR A C 1
ATOM 1412 O O . TYR A 1 175 ? 13.707 -38.851 24.237 1.00 28.40 189 TYR A O 1
ATOM 1421 N N . PRO A 1 176 ? 14.966 -37.010 24.162 1.00 28.14 190 PRO A N 1
ATOM 1422 C CA . PRO A 1 176 ? 14.748 -36.703 25.579 1.00 26.96 190 PRO A CA 1
ATOM 1423 C C . PRO A 1 176 ? 13.280 -36.810 25.962 1.00 24.78 190 PRO A C 1
ATOM 1424 O O . PRO A 1 176 ? 12.415 -36.385 25.207 1.00 24.03 190 PRO A O 1
ATOM 1428 N N A ASP A 1 177 ? 13.070 -37.279 27.191 0.50 26.15 191 ASP A N 1
ATOM 1429 N N B ASP A 1 177 ? 13.010 -37.343 27.161 0.50 24.48 191 ASP A N 1
ATOM 1430 C CA A ASP A 1 177 ? 11.849 -37.898 27.675 0.50 26.65 191 ASP A CA 1
ATOM 1431 C CA B ASP A 1 177 ? 11.701 -37.895 27.492 0.50 23.79 191 ASP A CA 1
ATOM 1432 C C A ASP A 1 177 ? 10.833 -36.882 28.201 0.50 24.76 191 ASP A C 1
ATOM 1433 C C B ASP A 1 177 ? 10.800 -36.876 28.196 0.50 23.28 191 ASP A C 1
ATOM 1434 O O A ASP A 1 177 ? 9.684 -37.222 28.493 0.50 23.01 191 ASP A O 1
ATOM 1435 O O B ASP A 1 177 ? 9.660 -37.197 28.538 0.50 21.71 191 ASP A O 1
ATOM 1444 N N . SER A 1 178 ? 11.302 -35.655 28.396 1.00 23.14 192 SER A N 1
ATOM 1445 C CA . SER A 1 178 ? 10.559 -34.629 29.096 1.00 22.39 192 SER A CA 1
ATOM 1446 C C . SER A 1 178 ? 11.222 -33.296 28.806 1.00 20.72 192 SER A C 1
ATOM 1447 O O . SER A 1 178 ? 12.355 -33.274 28.329 1.00 22.61 192 SER A O 1
ATOM 1450 N N . PHE A 1 179 ? 10.548 -32.201 29.183 1.00 20.62 193 PHE A N 1
ATOM 1451 C CA . PHE A 1 179 ? 11.143 -30.880 29.061 1.00 19.75 193 PHE A CA 1
ATOM 1452 C C . PHE A 1 179 ? 12.423 -30.801 29.903 1.00 19.88 193 PHE A C 1
ATOM 1453 O O . PHE A 1 179 ? 13.448 -30.285 29.455 1.00 20.44 193 PHE A O 1
ATOM 1461 N N A GLU A 1 180 ? 12.332 -31.281 31.142 0.50 20.84 194 GLU A N 1
ATOM 1462 N N B GLU A 1 180 ? 12.345 -31.280 31.150 0.50 20.69 194 GLU A N 1
ATOM 1463 C CA A GLU A 1 180 ? 13.458 -31.320 32.057 0.50 21.32 194 GLU A CA 1
ATOM 1464 C CA B GLU A 1 180 ? 13.495 -31.302 32.042 0.50 21.08 194 GLU A CA 1
ATOM 1465 C C A GLU A 1 180 ? 14.622 -32.103 31.436 0.50 21.84 194 GLU A C 1
ATOM 1466 C C B GLU A 1 180 ? 14.638 -32.100 31.423 0.50 21.73 194 GLU A C 1
ATOM 1467 O O A GLU A 1 180 ? 15.774 -31.685 31.540 0.50 21.93 194 GLU A O 1
ATOM 1468 O O B GLU A 1 180 ? 15.790 -31.695 31.535 0.50 21.85 194 GLU A O 1
ATOM 1479 N N . ALA A 1 181 ? 14.332 -33.215 30.750 1.00 22.75 195 ALA A N 1
ATOM 1480 C CA . ALA A 1 181 ? 15.379 -33.974 30.064 1.00 22.85 195 ALA A CA 1
ATOM 1481 C C . ALA A 1 181 ? 15.978 -33.188 28.885 1.00 22.69 195 ALA A C 1
ATOM 1482 O O . ALA A 1 181 ? 17.153 -33.339 28.550 1.00 20.01 195 ALA A O 1
ATOM 1484 N N . MET A 1 182 ? 15.184 -32.329 28.248 1.00 23.06 196 MET A N 1
ATOM 1485 C CA . MET A 1 182 ? 15.697 -31.480 27.172 1.00 22.30 196 MET A CA 1
ATOM 1486 C C . MET A 1 182 ? 16.678 -30.467 27.752 1.00 21.84 196 MET A C 1
ATOM 1487 O O . MET A 1 182 ? 17.761 -30.297 27.208 1.00 20.88 196 MET A O 1
ATOM 1492 N N . LEU A 1 183 ? 16.313 -29.843 28.878 1.00 22.06 197 LEU A N 1
ATOM 1493 C CA . LEU A 1 183 ? 17.175 -28.880 29.546 1.00 23.07 197 LEU A CA 1
ATOM 1494 C C . LEU A 1 183 ? 18.518 -29.509 29.919 1.00 24.41 197 LEU A C 1
ATOM 1495 O O . LEU A 1 183 ? 19.563 -28.893 29.726 1.00 23.60 197 LEU A O 1
ATOM 1500 N N . LYS A 1 184 ? 18.487 -30.720 30.487 1.00 26.42 198 LYS A N 1
ATOM 1501 C CA . LYS A 1 184 ? 19.696 -31.401 30.925 1.00 28.34 198 LYS A CA 1
ATOM 1502 C C . LYS A 1 184 ? 20.557 -31.820 29.733 1.00 25.06 198 LYS A C 1
ATOM 1503 O O . LYS A 1 184 ? 21.782 -31.804 29.793 1.00 20.96 198 LYS A O 1
ATOM 1509 N N . PHE A 1 185 ? 19.921 -32.208 28.626 1.00 23.85 199 PHE A N 1
ATOM 1510 C CA . PHE A 1 185 ? 20.680 -32.521 27.429 1.00 23.71 199 PHE A CA 1
ATOM 1511 C C . PHE A 1 185 ? 21.423 -31.279 26.965 1.00 24.13 199 PHE A C 1
ATOM 1512 O O . PHE A 1 185 ? 22.622 -31.331 26.709 1.00 25.07 199 PHE A O 1
ATOM 1520 N N . VAL A 1 186 ? 20.710 -30.150 26.887 1.00 22.28 200 VAL A N 1
ATOM 1521 C CA . VAL A 1 186 ? 21.290 -28.914 26.409 1.00 23.50 200 VAL A CA 1
ATOM 1522 C C . VAL A 1 186 ? 22.426 -28.486 27.341 1.00 22.31 200 VAL A C 1
ATOM 1523 O O . VAL A 1 186 ? 23.448 -28.037 26.858 1.00 23.42 200 VAL A O 1
ATOM 1527 N N . GLU A 1 187 ? 22.236 -28.610 28.662 1.00 22.64 201 GLU A N 1
ATOM 1528 C CA . GLU A 1 187 ? 23.222 -28.152 29.632 1.00 23.51 201 GLU A CA 1
ATOM 1529 C C . GLU A 1 187 ? 24.447 -29.073 29.602 1.00 23.14 201 GLU A C 1
ATOM 1530 O O . GLU A 1 187 ? 25.583 -28.594 29.633 1.00 23.12 201 GLU A O 1
ATOM 1536 N N . ASP A 1 188 ? 24.221 -30.381 29.473 1.00 22.89 202 ASP A N 1
ATOM 1537 C CA . ASP A 1 188 ? 25.311 -31.335 29.357 1.00 23.72 202 ASP A CA 1
ATOM 1538 C C . ASP A 1 188 ? 26.119 -31.043 28.090 1.00 24.47 202 ASP A C 1
ATOM 1539 O O . ASP A 1 188 ? 27.341 -31.009 28.131 1.00 24.40 202 ASP A O 1
ATOM 1544 N N . TYR A 1 189 ? 25.439 -30.838 26.956 1.00 22.92 203 TYR A N 1
ATOM 1545 C CA . TYR A 1 189 ? 26.137 -30.602 25.703 1.00 22.99 203 TYR A CA 1
ATOM 1546 C C . TYR A 1 189 ? 26.988 -29.339 25.783 1.00 23.40 203 TYR A C 1
ATOM 1547 O O . TYR A 1 189 ? 28.137 -29.343 25.339 1.00 26.72 203 TYR A O 1
ATOM 1556 N N . GLU A 1 190 ? 26.453 -28.305 26.425 1.00 23.29 204 GLU A N 1
ATOM 1557 C CA . GLU A 1 190 ? 27.150 -27.042 26.577 1.00 23.59 204 GLU A CA 1
ATOM 1558 C C . GLU A 1 190 ? 28.344 -27.147 27.519 1.00 25.91 204 GLU A C 1
ATOM 1559 O O . GLU A 1 190 ? 29.236 -26.295 27.451 1.00 24.73 204 GLU A O 1
ATOM 1565 N N . ALA A 1 191 ? 28.374 -28.187 28.362 1.00 27.73 205 ALA A N 1
ATOM 1566 C CA . ALA A 1 191 ? 29.488 -28.394 29.280 1.00 29.76 205 ALA A CA 1
ATOM 1567 C C . ALA A 1 191 ? 30.577 -29.252 28.641 1.00 31.47 205 ALA A C 1
ATOM 1568 O O . ALA A 1 191 ? 31.618 -29.414 29.260 1.00 32.08 205 ALA A O 1
ATOM 1570 N N . GLU A 1 192 ? 30.351 -29.787 27.422 1.00 31.27 206 GLU A N 1
ATOM 1571 C CA . GLU A 1 192 ? 31.340 -30.637 26.765 1.00 32.75 206 GLU A CA 1
ATOM 1572 C C . GLU A 1 192 ? 32.557 -29.803 26.378 1.00 34.49 206 GLU A C 1
ATOM 1573 O O . GLU A 1 192 ? 32.490 -28.576 26.274 1.00 33.84 206 GLU A O 1
ATOM 1579 N N . ASP A 1 193 ? 33.673 -30.512 26.161 1.00 36.68 207 ASP A N 1
ATOM 1580 C CA . ASP A 1 193 ? 34.949 -29.893 25.858 1.00 37.29 207 ASP A CA 1
ATOM 1581 C C . ASP A 1 193 ? 35.094 -29.758 24.336 1.00 35.65 207 ASP A C 1
ATOM 1582 O O . ASP A 1 193 ? 35.933 -30.415 23.712 1.00 33.09 207 ASP A O 1
ATOM 1587 N N . TRP A 1 194 ? 34.286 -28.866 23.745 1.00 30.15 208 TRP A N 1
ATOM 1588 C CA . TRP A 1 194 ? 34.372 -28.608 22.318 1.00 29.14 208 TRP A CA 1
ATOM 1589 C C . TRP A 1 194 ? 35.709 -27.956 21.983 1.00 29.54 208 TRP A C 1
ATOM 1590 O O . TRP A 1 194 ? 36.195 -27.098 22.711 1.00 28.92 208 TRP A O 1
ATOM 1601 N N . GLU A 1 195 ? 36.307 -28.367 20.864 1.00 30.80 209 GLU A N 1
ATOM 1602 C CA . GLU A 1 195 ? 37.527 -27.739 20.382 1.00 32.16 209 GLU A CA 1
ATOM 1603 C C . GLU A 1 195 ? 37.208 -26.322 19.908 1.00 29.98 209 GLU A C 1
ATOM 1604 O O . GLU A 1 195 ? 36.276 -26.119 19.133 1.00 27.24 209 GLU A O 1
ATOM 1610 N N . LYS A 1 196 ? 37.982 -25.348 20.389 1.00 29.25 210 LYS A N 1
ATOM 1611 C CA . LYS A 1 196 ? 37.792 -23.953 20.026 1.00 28.95 210 LYS A CA 1
ATOM 1612 C C . LYS A 1 196 ? 38.538 -23.669 18.726 1.00 29.82 210 LYS A C 1
ATOM 1613 O O . LYS A 1 196 ? 39.721 -23.989 18.602 1.00 33.07 210 LYS A O 1
ATOM 1619 N N . VAL A 1 197 ? 37.841 -23.078 17.757 1.00 28.58 211 VAL A N 1
ATOM 1620 C CA . VAL A 1 197 ? 38.342 -22.969 16.399 1.00 27.36 211 VAL A CA 1
ATOM 1621 C C . VAL A 1 197 ? 37.983 -21.599 15.838 1.00 28.03 211 VAL A C 1
ATOM 1622 O O . VAL A 1 197 ? 36.952 -21.032 16.193 1.00 23.70 211 VAL A O 1
ATOM 1626 N N . GLU A 1 198 ? 38.851 -21.084 14.949 1.00 30.50 212 GLU A N 1
ATOM 1627 C CA . GLU A 1 198 ? 38.694 -19.756 14.368 1.00 32.32 212 GLU A CA 1
ATOM 1628 C C . GLU A 1 198 ? 37.385 -19.676 13.574 1.00 27.79 212 GLU A C 1
ATOM 1629 O O . GLU A 1 198 ? 36.774 -18.608 13.510 1.00 26.88 212 GLU A O 1
ATOM 1635 N N . SER A 1 199 ? 36.965 -20.783 12.957 1.00 24.37 213 SER A N 1
ATOM 1636 C CA . SER A 1 199 ? 35.705 -20.805 12.225 1.00 24.25 213 SER A CA 1
ATOM 1637 C C . SER A 1 199 ? 34.529 -20.411 13.131 1.00 23.23 213 SER A C 1
ATOM 1638 O O . SER A 1 199 ? 33.595 -19.758 12.682 1.00 21.73 213 SER A O 1
ATOM 1641 N N . GLY A 1 200 ? 34.587 -20.804 14.408 1.00 23.39 214 GLY A N 1
ATOM 1642 C CA . GLY A 1 200 ? 33.536 -20.478 15.368 1.00 23.86 214 GLY A CA 1
ATOM 1643 C C . GLY A 1 200 ? 33.451 -18.988 15.685 1.00 23.29 214 GLY A C 1
ATOM 1644 O O . GLY A 1 200 ? 32.358 -18.411 15.749 1.00 23.57 214 GLY A O 1
ATOM 1645 N N . ARG A 1 201 ? 34.611 -18.365 15.900 1.00 24.38 215 ARG A N 1
ATOM 1646 C CA . ARG A 1 201 ? 34.685 -16.931 16.119 1.00 23.42 215 ARG A CA 1
ATOM 1647 C C . ARG A 1 201 ? 34.110 -16.197 14.917 1.00 22.89 215 ARG A C 1
ATOM 1648 O O . ARG A 1 201 ? 33.294 -15.281 15.063 1.00 20.32 215 ARG A O 1
ATOM 1656 N N . ILE A 1 202 ? 34.547 -16.598 13.720 1.00 23.63 216 ILE A N 1
ATOM 1657 C CA . ILE A 1 202 ? 34.169 -15.885 12.511 1.00 24.31 216 ILE A CA 1
ATOM 1658 C C . ILE A 1 202 ? 32.660 -15.977 12.333 1.00 21.75 216 ILE A C 1
ATOM 1659 O O . ILE A 1 202 ? 32.017 -14.975 12.035 1.00 21.26 216 ILE A O 1
ATOM 1664 N N . LEU A 1 203 ? 32.101 -17.177 12.496 1.00 22.08 217 LEU A N 1
ATOM 1665 C CA . LEU A 1 203 ? 30.671 -17.365 12.324 1.00 20.85 217 LEU A CA 1
ATOM 1666 C C . LEU A 1 203 ? 29.874 -16.619 13.396 1.00 20.03 217 LEU A C 1
ATOM 1667 O O . LEU A 1 203 ? 28.886 -15.969 13.102 1.00 19.39 217 LEU A O 1
ATOM 1672 N N . GLY A 1 204 ? 30.277 -16.748 14.659 1.00 21.27 218 GLY A N 1
ATOM 1673 C CA . GLY A 1 204 ? 29.584 -16.088 15.751 1.00 21.97 218 GLY A CA 1
ATOM 1674 C C . GLY A 1 204 ? 29.484 -14.578 15.532 1.00 22.02 218 GLY A C 1
ATOM 1675 O O . GLY A 1 204 ? 28.446 -13.984 15.808 1.00 22.92 218 GLY A O 1
ATOM 1676 N N . GLN A 1 205 ? 30.581 -13.972 15.051 1.00 24.18 219 GLN A N 1
ATOM 1677 C CA . GLN A 1 205 ? 30.646 -12.556 14.740 1.00 23.39 219 GLN A CA 1
ATOM 1678 C C . GLN A 1 205 ? 29.685 -12.184 13.610 1.00 22.40 219 GLN A C 1
ATOM 1679 O O . GLN A 1 205 ? 28.978 -11.182 13.719 1.00 22.24 219 GLN A O 1
ATOM 1685 N N . ALA A 1 206 ? 29.678 -12.960 12.518 1.00 21.47 220 ALA A N 1
ATOM 1686 C CA . ALA A 1 206 ? 28.780 -12.700 11.398 1.00 20.50 220 ALA A CA 1
ATOM 1687 C C . ALA A 1 206 ? 27.316 -12.839 11.832 1.00 20.27 220 ALA A C 1
ATOM 1688 O O . ALA A 1 206 ? 26.454 -12.091 11.373 1.00 21.07 220 ALA A O 1
ATOM 1690 N N . ILE A 1 207 ? 27.037 -13.795 12.718 1.00 19.55 221 ILE A N 1
ATOM 1691 C CA . ILE A 1 207 ? 25.676 -14.003 13.206 1.00 19.97 221 ILE A CA 1
ATOM 1692 C C . ILE A 1 207 ? 25.246 -12.796 14.041 1.00 19.54 221 ILE A C 1
ATOM 1693 O O . ILE A 1 207 ? 24.161 -12.248 13.849 1.00 19.19 221 ILE A O 1
ATOM 1698 N N . ASN A 1 208 ? 26.112 -12.400 14.980 1.00 20.55 222 ASN A N 1
ATOM 1699 C CA . ASN A 1 208 ? 25.834 -11.271 15.834 1.00 20.31 222 ASN A CA 1
ATOM 1700 C C . ASN A 1 208 ? 25.572 -10.017 14.993 1.00 21.75 222 ASN A C 1
ATOM 1701 O O . ASN A 1 208 ? 24.611 -9.283 15.263 1.00 19.72 222 ASN A O 1
ATOM 1706 N N . GLU A 1 209 ? 26.426 -9.791 13.983 1.00 22.36 223 GLU A N 1
ATOM 1707 C CA . GLU A 1 209 ? 26.360 -8.581 13.181 1.00 24.89 223 GLU A CA 1
ATOM 1708 C C . GLU A 1 209 ? 25.065 -8.526 12.371 1.00 23.32 223 GLU A C 1
ATOM 1709 O O . GLU A 1 209 ? 24.547 -7.453 12.118 1.00 21.95 223 GLU A O 1
ATOM 1715 N N . GLN A 1 210 ? 24.524 -9.663 11.949 1.00 22.52 224 GLN A N 1
ATOM 1716 C CA . GLN A 1 210 ? 23.242 -9.658 11.266 1.00 21.76 224 GLN A CA 1
ATOM 1717 C C . GLN A 1 210 ? 22.146 -9.069 12.157 1.00 20.14 224 GLN A C 1
ATOM 1718 O O . GLN A 1 210 ? 21.332 -8.261 11.717 1.00 17.75 224 GLN A O 1
ATOM 1724 N N . PHE A 1 211 ? 22.117 -9.478 13.426 1.00 19.76 225 PHE A N 1
ATOM 1725 C CA . PHE A 1 211 ? 21.142 -8.959 14.365 1.00 19.42 225 PHE A CA 1
ATOM 1726 C C . PHE A 1 211 ? 21.332 -7.460 14.570 1.00 19.50 225 PHE A C 1
ATOM 1727 O O . PHE A 1 211 ? 20.361 -6.699 14.540 1.00 21.22 225 PHE A O 1
ATOM 1735 N N . TYR A 1 212 ? 22.585 -7.028 14.765 1.00 19.84 226 TYR A N 1
ATOM 1736 C CA . TYR A 1 212 ? 22.873 -5.616 14.966 1.00 20.55 226 TYR A CA 1
ATOM 1737 C C . TYR A 1 212 ? 22.423 -4.832 13.733 1.00 21.14 226 TYR A C 1
ATOM 1738 O O . TYR A 1 212 ? 21.745 -3.823 13.871 1.00 20.30 226 TYR A O 1
ATOM 1747 N N . ASP A 1 213 ? 22.777 -5.312 12.540 1.00 21.22 227 ASP A N 1
ATOM 1748 C CA . ASP A 1 213 ? 22.475 -4.584 11.321 1.00 22.88 227 ASP A CA 1
ATOM 1749 C C . ASP A 1 213 ? 20.972 -4.468 11.141 1.00 22.67 227 ASP A C 1
ATOM 1750 O O . ASP A 1 213 ? 20.520 -3.451 10.626 1.00 19.45 227 ASP A O 1
ATOM 1755 N N . ALA A 1 214 ? 20.206 -5.503 11.547 1.00 22.22 228 ALA A N 1
ATOM 1756 C CA . ALA A 1 214 ? 18.759 -5.476 11.352 1.00 21.11 228 ALA A CA 1
ATOM 1757 C C . ALA A 1 214 ? 18.049 -4.596 12.376 1.00 21.08 228 ALA A C 1
ATOM 1758 O O . ALA A 1 214 ? 17.148 -3.857 11.990 1.00 21.14 228 ALA A O 1
ATOM 1760 N N . TYR A 1 215 ? 18.420 -4.691 13.675 1.00 20.54 229 TYR A N 1
ATOM 1761 C CA . TYR A 1 215 ? 17.652 -4.053 14.731 1.00 23.12 229 TYR A CA 1
ATOM 1762 C C . TYR A 1 215 ? 18.408 -2.994 15.523 1.00 24.48 229 TYR A C 1
ATOM 1763 O O . TYR A 1 215 ? 17.765 -2.266 16.292 1.00 24.68 229 TYR A O 1
ATOM 1772 N N . PHE A 1 216 ? 19.745 -2.950 15.431 1.00 23.67 230 PHE A N 1
ATOM 1773 C CA . PHE A 1 216 ? 20.495 -1.960 16.184 1.00 23.95 230 PHE A CA 1
ATOM 1774 C C . PHE A 1 216 ? 21.518 -1.303 15.261 1.00 23.97 230 PHE A C 1
ATOM 1775 O O . PHE A 1 216 ? 22.710 -1.369 15.543 1.00 21.90 230 PHE A O 1
ATOM 1783 N N . PRO A 1 217 ? 21.092 -0.639 14.154 1.00 23.78 231 PRO A N 1
ATOM 1784 C CA . PRO A 1 217 ? 22.018 -0.033 13.194 1.00 24.50 231 PRO A CA 1
ATOM 1785 C C . PRO A 1 217 ? 22.675 1.242 13.731 1.00 23.98 231 PRO A C 1
ATOM 1786 O O . PRO A 1 217 ? 22.162 1.839 14.666 1.00 25.46 231 PRO A O 1
ATOM 1790 N N . GLY A 1 218 ? 23.813 1.609 13.136 1.00 24.93 232 GLY A N 1
ATOM 1791 C CA . GLY A 1 218 ? 24.548 2.809 13.488 1.00 25.80 232 GLY A CA 1
ATOM 1792 C C . GLY A 1 218 ? 24.892 2.787 14.977 1.00 25.50 232 GLY A C 1
ATOM 1793 O O . GLY A 1 218 ? 25.418 1.804 15.495 1.00 24.16 232 GLY A O 1
ATOM 1794 N N . GLN A 1 219 ? 24.563 3.880 15.656 1.00 25.83 233 GLN A N 1
ATOM 1795 C CA . GLN A 1 219 ? 25.057 4.139 17.001 1.00 25.96 233 GLN A CA 1
ATOM 1796 C C . GLN A 1 219 ? 24.416 3.183 18.002 1.00 24.91 233 GLN A C 1
ATOM 1797 O O . GLN A 1 219 ? 24.946 3.062 19.109 1.00 23.73 233 GLN A O 1
ATOM 1803 N N . LEU A 1 220 ? 23.292 2.536 17.608 1.00 23.41 234 LEU A N 1
ATOM 1804 C CA . LEU A 1 220 ? 22.587 1.572 18.441 1.00 24.78 234 LEU A CA 1
ATOM 1805 C C . LEU A 1 220 ? 23.354 0.252 18.577 1.00 23.91 234 LEU A C 1
ATOM 1806 O O . LEU A 1 220 ? 23.026 -0.537 19.460 1.00 23.57 234 LEU A O 1
ATOM 1811 N N . ARG A 1 221 ? 24.343 -0.017 17.719 1.00 22.82 235 ARG A N 1
ATOM 1812 C CA . ARG A 1 221 ? 25.059 -1.289 17.753 1.00 23.33 235 ARG A CA 1
ATOM 1813 C C . ARG A 1 221 ? 25.449 -1.655 19.187 1.00 24.11 235 ARG A C 1
ATOM 1814 O O . ARG A 1 221 ? 25.214 -2.778 19.639 1.00 21.99 235 ARG A O 1
ATOM 1822 N N . ALA A 1 222 ? 26.079 -0.722 19.908 1.00 24.01 236 ALA A N 1
ATOM 1823 C CA . ALA A 1 222 ? 26.627 -1.028 21.221 1.00 24.38 236 ALA A CA 1
ATOM 1824 C C . ALA A 1 222 ? 25.546 -1.590 22.137 1.00 22.58 236 ALA A C 1
ATOM 1825 O O . ALA A 1 222 ? 25.788 -2.537 22.878 1.00 20.96 236 ALA A O 1
ATOM 1827 N N . LEU A 1 223 ? 24.349 -0.997 22.082 1.00 25.02 237 LEU A N 1
ATOM 1828 C CA . LEU A 1 223 ? 23.214 -1.471 22.869 1.00 26.50 237 LEU A CA 1
ATOM 1829 C C . LEU A 1 223 ? 22.826 -2.901 22.485 1.00 23.76 237 LEU A C 1
ATOM 1830 O O . LEU A 1 223 ? 22.626 -3.768 23.334 1.00 23.28 237 LEU A O 1
ATOM 1835 N N . GLY A 1 224 ? 22.699 -3.142 21.180 1.00 22.06 238 GLY A N 1
ATOM 1836 C CA . GLY A 1 224 ? 22.378 -4.471 20.692 1.00 21.06 238 GLY A CA 1
ATOM 1837 C C . GLY A 1 224 ? 23.411 -5.509 21.127 1.00 21.01 238 GLY A C 1
ATOM 1838 O O . GLY A 1 224 ? 23.043 -6.615 21.497 1.00 22.49 238 GLY A O 1
ATOM 1839 N N . GLU A 1 225 ? 24.700 -5.150 21.074 1.00 19.83 239 GLU A N 1
ATOM 1840 C CA . GLU A 1 225 ? 25.759 -6.029 21.518 1.00 20.67 239 GLU A CA 1
ATOM 1841 C C . GLU A 1 225 ? 25.592 -6.390 22.992 1.00 20.78 239 GLU A C 1
ATOM 1842 O O . GLU A 1 225 ? 25.812 -7.552 23.375 1.00 19.73 239 GLU A O 1
ATOM 1848 N N . GLN A 1 226 ? 25.228 -5.412 23.833 1.00 20.37 240 GLN A N 1
ATOM 1849 C CA . GLN A 1 226 ? 25.083 -5.718 25.253 1.00 20.34 240 GLN A CA 1
ATOM 1850 C C . GLN A 1 226 ? 23.928 -6.716 25.418 1.00 20.05 240 GLN A C 1
ATOM 1851 O O . GLN A 1 226 ? 23.953 -7.588 26.290 1.00 20.16 240 GLN A O 1
ATOM 1857 N N . LEU A 1 227 ? 22.894 -6.579 24.587 1.00 20.97 241 LEU A N 1
ATOM 1858 C CA . LEU A 1 227 ? 21.713 -7.435 24.717 1.00 21.24 241 LEU A CA 1
ATOM 1859 C C . LEU A 1 227 ? 22.111 -8.883 24.427 1.00 20.49 241 LEU A C 1
ATOM 1860 O O . LEU A 1 227 ? 21.872 -9.781 25.219 1.00 19.72 241 LEU A O 1
ATOM 1865 N N . VAL A 1 228 ? 22.754 -9.102 23.285 1.00 21.78 242 VAL A N 1
ATOM 1866 C CA . VAL A 1 228 ? 23.191 -10.427 22.874 1.00 21.56 242 VAL A CA 1
ATOM 1867 C C . VAL A 1 228 ? 24.157 -11.026 23.890 1.00 20.93 242 VAL A C 1
ATOM 1868 O O . VAL A 1 228 ? 23.980 -12.172 24.297 1.00 22.69 242 VAL A O 1
ATOM 1872 N N . LEU A 1 229 ? 25.176 -10.265 24.298 1.00 20.96 243 LEU A N 1
ATOM 1873 C CA . LEU A 1 229 ? 26.218 -10.767 25.188 1.00 22.55 243 LEU A CA 1
ATOM 1874 C C . LEU A 1 229 ? 25.672 -11.004 26.591 1.00 21.81 243 LEU A C 1
ATOM 1875 O O . LEU A 1 229 ? 26.224 -11.805 27.336 1.00 20.78 243 LEU A O 1
ATOM 1880 N N . SER A 1 230 ? 24.590 -10.309 26.947 1.00 22.41 244 SER A N 1
ATOM 1881 C CA . SER A 1 230 ? 23.917 -10.537 28.215 1.00 22.18 244 SER A CA 1
ATOM 1882 C C . SER A 1 230 ? 23.116 -11.837 28.200 1.00 22.31 244 SER A C 1
ATOM 1883 O O . SER A 1 230 ? 22.820 -12.319 29.275 1.00 20.90 244 SER A O 1
ATOM 1886 N N . LEU A 1 231 ? 22.674 -12.317 27.023 1.00 21.85 245 LEU A N 1
ATOM 1887 C CA . LEU A 1 231 ? 21.783 -13.472 26.940 1.00 22.79 245 LEU A CA 1
ATOM 1888 C C . LEU A 1 231 ? 22.526 -14.726 26.485 1.00 22.23 245 LEU A C 1
ATOM 1889 O O . LEU A 1 231 ? 22.121 -15.838 26.807 1.00 20.87 245 LEU A O 1
ATOM 1894 N N . GLN A 1 232 ? 23.620 -14.559 25.736 1.00 22.05 246 GLN A N 1
ATOM 1895 C CA . GLN A 1 232 ? 24.373 -15.707 25.258 1.00 20.93 246 GLN A CA 1
ATOM 1896 C C . GLN A 1 232 ? 25.034 -16.365 26.462 1.00 22.56 246 GLN A C 1
ATOM 1897 O O . GLN A 1 232 ? 25.448 -15.665 27.367 1.00 22.63 246 GLN A O 1
ATOM 1903 N N . THR A 1 233 ? 25.117 -17.703 26.482 1.00 24.97 247 THR A N 1
ATOM 1904 C CA . THR A 1 233 ? 25.654 -18.385 27.652 1.00 26.78 247 THR A CA 1
ATOM 1905 C C . THR A 1 233 ? 27.147 -18.077 27.783 1.00 25.07 247 THR A C 1
ATOM 1906 O O . THR A 1 233 ? 27.846 -17.976 26.785 1.00 25.30 247 THR A O 1
ATOM 1910 N N . PRO A 1 234 ? 27.686 -17.954 29.020 1.00 25.61 248 PRO A N 1
ATOM 1911 C CA . PRO A 1 234 ? 29.120 -17.751 29.208 1.00 25.63 248 PRO A CA 1
ATOM 1912 C C . PRO A 1 234 ? 29.983 -18.748 28.431 1.00 23.62 248 PRO A C 1
ATOM 1913 O O . PRO A 1 234 ? 30.924 -18.340 27.786 1.00 23.93 248 PRO A O 1
ATOM 1917 N N . GLY A 1 235 ? 29.591 -20.027 28.400 1.00 22.80 249 GLY A N 1
ATOM 1918 C CA . GLY A 1 235 ? 30.359 -21.069 27.726 1.00 24.27 249 GLY A CA 1
ATOM 1919 C C . GLY A 1 235 ? 30.491 -20.824 26.225 1.00 24.61 249 GLY A C 1
ATOM 1920 O O . GLY A 1 235 ? 31.564 -21.030 25.652 1.00 24.15 249 GLY A O 1
ATOM 1921 N N . ILE A 1 236 ? 29.397 -20.386 25.585 1.00 25.10 250 ILE A N 1
ATOM 1922 C CA . ILE A 1 236 ? 29.388 -20.155 24.147 1.00 23.84 250 ILE A CA 1
ATOM 1923 C C . ILE A 1 236 ? 30.125 -18.858 23.805 1.00 23.01 250 ILE A C 1
ATOM 1924 O O . ILE A 1 236 ? 30.816 -18.786 22.788 1.00 22.58 250 ILE A O 1
ATOM 1929 N N . ARG A 1 237 ? 30.004 -17.831 24.648 1.00 23.27 251 ARG A N 1
ATOM 1930 C CA . ARG A 1 237 ? 30.741 -16.589 24.422 1.00 23.54 251 ARG A CA 1
ATOM 1931 C C . ARG A 1 237 ? 32.243 -16.875 24.403 1.00 23.64 251 ARG A C 1
ATOM 1932 O O . ARG A 1 237 ? 32.930 -16.455 23.490 1.00 25.05 251 ARG A O 1
ATOM 1940 N N . ARG A 1 238 ? 32.741 -17.603 25.412 1.00 25.58 252 ARG A N 1
ATOM 1941 C CA . ARG A 1 238 ? 34.158 -17.930 25.511 1.00 28.51 252 ARG A CA 1
ATOM 1942 C C . ARG A 1 238 ? 34.590 -18.767 24.317 1.00 25.39 252 ARG A C 1
ATOM 1943 O O . ARG A 1 238 ? 35.634 -18.527 23.740 1.00 25.45 252 ARG A O 1
ATOM 1951 N N . LEU A 1 239 ? 33.826 -19.795 23.996 1.00 25.45 253 LEU A N 1
ATOM 1952 C CA . LEU A 1 239 ? 34.191 -20.691 22.913 1.00 25.98 253 LEU A CA 1
ATOM 1953 C C . LEU A 1 239 ? 34.281 -19.939 21.587 1.00 25.55 253 LEU A C 1
ATOM 1954 O O . LEU A 1 239 ? 35.118 -20.265 20.748 1.00 25.42 253 LEU A O 1
ATOM 1959 N N . MET A 1 240 ? 33.441 -18.925 21.373 1.00 22.91 254 MET A N 1
ATOM 1960 C CA . MET A 1 240 ? 33.431 -18.228 20.094 1.00 24.17 254 MET A CA 1
ATOM 1961 C C . MET A 1 240 ? 34.089 -16.842 20.191 1.00 24.43 254 MET A C 1
ATOM 1962 O O . MET A 1 240 ? 33.965 -16.053 19.268 1.00 23.12 254 MET A O 1
ATOM 1967 N N . ASP A 1 241 ? 34.737 -16.525 21.321 1.00 24.83 255 ASP A N 1
ATOM 1968 C CA . ASP A 1 241 ? 35.472 -15.278 21.484 1.00 26.47 255 ASP A CA 1
ATOM 1969 C C . ASP A 1 241 ? 34.547 -14.083 21.273 1.00 25.70 255 ASP A C 1
ATOM 1970 O O . ASP A 1 241 ? 34.943 -13.092 20.673 1.00 23.95 255 ASP A O 1
ATOM 1975 N N . MET A 1 242 ? 33.321 -14.155 21.812 1.00 25.32 256 MET A N 1
ATOM 1976 C CA . MET A 1 242 ? 32.391 -13.048 21.649 1.00 24.08 256 MET A CA 1
ATOM 1977 C C . MET A 1 242 ? 32.662 -11.915 22.634 1.00 23.85 256 MET A C 1
ATOM 1978 O O . MET A 1 242 ? 32.143 -10.824 22.440 1.00 21.44 256 MET A O 1
ATOM 1983 N N . GLY A 1 243 ? 33.412 -12.199 23.707 1.00 25.17 257 GLY A N 1
ATOM 1984 C CA . GLY A 1 243 ? 33.619 -11.245 24.784 1.00 25.91 257 GLY A CA 1
ATOM 1985 C C . GLY A 1 243 ? 32.491 -11.318 25.807 1.00 26.30 257 GLY A C 1
ATOM 1986 O O . GLY A 1 243 ? 31.653 -12.210 25.770 1.00 25.55 257 GLY A O 1
ATOM 1987 N N . ASP A 1 244 ? 32.523 -10.396 26.766 1.00 25.70 258 ASP A N 1
ATOM 1988 C CA . ASP A 1 244 ? 31.604 -10.406 27.877 1.00 27.05 258 ASP A CA 1
ATOM 1989 C C . ASP A 1 244 ? 30.894 -9.065 27.959 1.00 25.52 258 ASP A C 1
ATOM 1990 O O . ASP A 1 244 ? 31.480 -8.020 27.654 1.00 26.64 258 ASP A O 1
ATOM 1995 N N . PRO A 1 245 ? 29.649 -9.071 28.467 1.00 23.83 259 PRO A N 1
ATOM 1996 C CA . PRO A 1 245 ? 28.880 -7.849 28.600 1.00 24.14 259 PRO A CA 1
ATOM 1997 C C . PRO A 1 245 ? 29.520 -6.971 29.663 1.00 22.21 259 PRO A C 1
ATOM 1998 O O . PRO A 1 245 ? 30.216 -7.469 30.532 1.00 21.44 259 PRO A O 1
ATOM 2002 N N . ASP A 1 246 ? 29.240 -5.679 29.583 1.00 23.83 260 ASP A N 1
ATOM 2003 C CA . ASP A 1 246 ? 29.544 -4.761 30.665 1.00 25.22 260 ASP A CA 1
ATOM 2004 C C . ASP A 1 246 ? 28.581 -5.080 31.805 1.00 24.82 260 ASP A C 1
ATOM 2005 O O . ASP A 1 246 ? 27.372 -5.006 31.618 1.00 23.19 260 ASP A O 1
ATOM 2010 N N . PRO A 1 247 ? 29.057 -5.424 33.023 1.00 26.91 261 PRO A N 1
ATOM 2011 C CA . PRO A 1 247 ? 28.160 -5.789 34.121 1.00 27.91 261 PRO A CA 1
ATOM 2012 C C . PRO A 1 247 ? 27.009 -4.826 34.416 1.00 26.49 261 PRO A C 1
ATOM 2013 O O . PRO A 1 247 ? 25.882 -5.281 34.664 1.00 23.97 261 PRO A O 1
ATOM 2017 N N . GLN A 1 248 ? 27.268 -3.522 34.353 1.00 25.84 262 GLN A N 1
ATOM 2018 C CA . GLN A 1 248 ? 26.201 -2.535 34.548 1.00 26.96 262 GLN A CA 1
ATOM 2019 C C . GLN A 1 248 ? 25.184 -2.589 33.408 1.00 23.80 262 GLN A C 1
ATOM 2020 O O . GLN A 1 248 ? 23.972 -2.659 33.644 1.00 23.36 262 GLN A O 1
ATOM 2026 N N . ALA A 1 249 ? 25.675 -2.582 32.167 1.00 20.96 263 ALA A N 1
ATOM 2027 C CA . ALA A 1 249 ? 24.769 -2.595 31.032 1.00 20.73 263 ALA A CA 1
ATOM 2028 C C . ALA A 1 249 ? 23.882 -3.842 31.079 1.00 21.26 263 ALA A C 1
ATOM 2029 O O . ALA A 1 249 ? 22.703 -3.747 30.784 1.00 21.48 263 ALA A O 1
ATOM 2031 N N . GLN A 1 250 ? 24.463 -4.987 31.461 1.00 22.60 264 GLN A N 1
ATOM 2032 C CA . GLN A 1 250 ? 23.768 -6.261 31.448 1.00 23.61 264 GLN A CA 1
ATOM 2033 C C . GLN A 1 250 ? 22.547 -6.205 32.351 1.00 22.21 264 GLN A C 1
ATOM 2034 O O . GLN A 1 250 ? 21.475 -6.671 31.992 1.00 20.86 264 GLN A O 1
ATOM 2040 N N . LYS A 1 251 ? 22.725 -5.678 33.560 1.00 22.89 265 LYS A N 1
ATOM 2041 C CA . LYS A 1 251 ? 21.615 -5.588 34.483 1.00 23.80 265 LYS A CA 1
ATOM 2042 C C . LYS A 1 251 ? 20.534 -4.694 33.878 1.00 21.32 265 LYS A C 1
ATOM 2043 O O . LYS A 1 251 ? 19.347 -4.983 33.992 1.00 18.34 265 LYS A O 1
ATOM 2049 N N . ILE A 1 252 ? 20.932 -3.600 33.235 1.00 21.82 266 ILE A N 1
ATOM 2050 C CA . ILE A 1 252 ? 19.940 -2.693 32.681 1.00 21.32 266 ILE A CA 1
ATOM 2051 C C . ILE A 1 252 ? 19.241 -3.341 31.482 1.00 21.73 266 ILE A C 1
ATOM 2052 O O . ILE A 1 252 ? 18.035 -3.239 31.384 1.00 21.25 266 ILE A O 1
ATOM 2057 N N . VAL A 1 253 ? 19.967 -3.991 30.563 1.00 20.94 267 VAL A N 1
ATOM 2058 C CA . VAL A 1 253 ? 19.313 -4.465 29.350 1.00 21.06 267 VAL A CA 1
ATOM 2059 C C . VAL A 1 253 ? 18.390 -5.640 29.696 1.00 20.60 267 VAL A C 1
ATOM 2060 O O . VAL A 1 253 ? 17.327 -5.803 29.101 1.00 19.93 267 VAL A O 1
ATOM 2064 N N . LEU A 1 254 ? 18.781 -6.451 30.679 1.00 20.67 268 LEU A N 1
ATOM 2065 C CA . LEU A 1 254 ? 17.960 -7.569 31.099 1.00 20.33 268 LEU A CA 1
ATOM 2066 C C . LEU A 1 254 ? 16.685 -7.065 31.762 1.00 20.58 268 LEU A C 1
ATOM 2067 O O . LEU A 1 254 ? 15.628 -7.671 31.571 1.00 18.34 268 LEU A O 1
ATOM 2072 N N . MET A 1 255 ? 16.773 -5.962 32.503 1.00 21.80 269 MET A N 1
ATOM 2073 C CA . MET A 1 255 ? 15.582 -5.412 33.135 1.00 25.09 269 MET A CA 1
ATOM 2074 C C . MET A 1 255 ? 14.667 -4.813 32.066 1.00 23.01 269 MET A C 1
ATOM 2075 O O . MET A 1 255 ? 13.441 -4.922 32.149 1.00 20.47 269 MET A O 1
ATOM 2080 N N . MET A 1 256 ? 15.262 -4.177 31.054 1.00 21.54 270 MET A N 1
ATOM 2081 C CA . MET A 1 256 ? 14.445 -3.595 30.003 1.00 21.72 270 MET A CA 1
ATOM 2082 C C . MET A 1 256 ? 13.701 -4.694 29.248 1.00 20.89 270 MET A C 1
ATOM 2083 O O . MET A 1 256 ? 12.557 -4.493 28.896 1.00 18.76 270 MET A O 1
ATOM 2088 N N . LEU A 1 257 ? 14.350 -5.845 29.017 1.00 20.54 271 LEU A N 1
ATOM 2089 C CA . LEU A 1 257 ? 13.731 -6.966 28.325 1.00 20.47 271 LEU A CA 1
ATOM 2090 C C . LEU A 1 257 ? 12.628 -7.566 29.189 1.00 20.67 271 LEU A C 1
ATOM 2091 O O . LEU A 1 257 ? 11.541 -7.799 28.712 1.00 20.07 271 LEU A O 1
ATOM 2096 N N . ASN A 1 258 ? 12.928 -7.777 30.474 1.00 21.78 272 ASN A N 1
ATOM 2097 C CA . ASN A 1 258 ? 11.953 -8.160 31.478 1.00 22.23 272 ASN A CA 1
ATOM 2098 C C . ASN A 1 258 ? 10.723 -7.259 31.388 1.00 21.43 272 ASN A C 1
ATOM 2099 O O . ASN A 1 258 ? 9.602 -7.757 31.285 1.00 23.17 272 ASN A O 1
ATOM 2104 N N . GLN A 1 259 ? 10.917 -5.934 31.450 1.00 21.56 273 GLN A N 1
ATOM 2105 C CA . GLN A 1 259 ? 9.791 -4.990 31.470 1.00 22.06 273 GLN A CA 1
ATOM 2106 C C . GLN A 1 259 ? 8.985 -5.008 30.168 1.00 20.91 273 GLN A C 1
ATOM 2107 O O . GLN A 1 259 ? 7.766 -4.888 30.192 1.00 23.84 273 GLN A O 1
ATOM 2113 N N . TYR A 1 260 ? 9.655 -5.116 29.024 1.00 22.04 274 TYR A N 1
ATOM 2114 C CA . TYR A 1 260 ? 8.958 -5.168 27.750 1.00 22.94 274 TYR A CA 1
ATOM 2115 C C . TYR A 1 260 ? 8.058 -6.401 27.705 1.00 23.11 274 TYR A C 1
ATOM 2116 O O . TYR A 1 260 ? 6.894 -6.302 27.327 1.00 24.10 274 TYR A O 1
ATOM 2125 N N . LEU A 1 261 ? 8.594 -7.565 28.098 1.00 23.87 275 LEU A N 1
ATOM 2126 C CA . LEU A 1 261 ? 7.798 -8.789 28.078 1.00 23.83 275 LEU A CA 1
ATOM 2127 C C . LEU A 1 261 ? 6.667 -8.690 29.093 1.00 21.68 275 LEU A C 1
ATOM 2128 O O . LEU A 1 261 ? 5.558 -9.109 28.794 1.00 24.34 275 LEU A O 1
ATOM 2133 N N . THR A 1 262 ? 6.927 -8.099 30.263 1.00 21.70 276 THR A N 1
ATOM 2134 C CA . THR A 1 262 ? 5.863 -7.914 31.237 1.00 22.63 276 THR A CA 1
ATOM 2135 C C . THR A 1 262 ? 4.749 -7.056 30.642 1.00 23.03 276 THR A C 1
ATOM 2136 O O . THR A 1 262 ? 3.575 -7.341 30.803 1.00 24.59 276 THR A O 1
ATOM 2140 N N . LEU A 1 263 ? 5.124 -5.991 29.946 1.00 25.31 277 LEU A N 1
ATOM 2141 C CA . LEU A 1 263 ? 4.155 -5.040 29.433 1.00 26.17 277 LEU A CA 1
ATOM 2142 C C . LEU A 1 263 ? 3.247 -5.734 28.423 1.00 24.27 277 LEU A C 1
ATOM 2143 O O . LEU A 1 263 ? 2.017 -5.618 28.486 1.00 23.94 277 LEU A O 1
ATOM 2148 N N . ILE A 1 264 ? 3.829 -6.521 27.522 1.00 22.50 278 ILE A N 1
ATOM 2149 C CA . ILE A 1 264 ? 2.983 -7.074 26.482 1.00 26.91 278 ILE A CA 1
ATOM 2150 C C . ILE A 1 264 ? 2.205 -8.291 27.000 1.00 24.98 278 ILE A C 1
ATOM 2151 O O . ILE A 1 264 ? 1.114 -8.549 26.515 1.00 23.22 278 ILE A O 1
ATOM 2156 N N . GLU A 1 265 ? 2.716 -8.972 28.034 1.00 24.37 279 GLU A N 1
ATOM 2157 C CA . GLU A 1 265 ? 2.114 -10.213 28.492 1.00 24.23 279 GLU A CA 1
ATOM 2158 C C . GLU A 1 265 ? 1.061 -9.922 29.541 1.00 24.12 279 GLU A C 1
ATOM 2159 O O . GLU A 1 265 ? -0.012 -10.518 29.488 1.00 22.40 279 GLU A O 1
ATOM 2165 N N . ASP A 1 266 ? 1.362 -9.026 30.489 1.00 24.98 280 ASP A N 1
ATOM 2166 C CA . ASP A 1 266 ? 0.505 -8.846 31.647 1.00 24.14 280 ASP A CA 1
ATOM 2167 C C . ASP A 1 266 ? -0.369 -7.606 31.517 1.00 24.64 280 ASP A C 1
ATOM 2168 O O . ASP A 1 266 ? -1.430 -7.559 32.129 1.00 28.99 280 ASP A O 1
ATOM 2173 N N . VAL A 1 267 ? 0.072 -6.582 30.775 1.00 22.86 281 VAL A N 1
ATOM 2174 C CA . VAL A 1 267 ? -0.553 -5.276 30.913 1.00 22.38 281 VAL A CA 1
ATOM 2175 C C . VAL A 1 267 ? -1.332 -4.925 29.655 1.00 22.67 281 VAL A C 1
ATOM 2176 O O . VAL A 1 267 ? -2.533 -4.706 29.726 1.00 24.71 281 VAL A O 1
ATOM 2180 N N . LEU A 1 268 ? -0.653 -4.832 28.509 1.00 21.95 282 LEU A N 1
ATOM 2181 C CA . LEU A 1 268 ? -1.321 -4.455 27.279 1.00 23.73 282 LEU A CA 1
ATOM 2182 C C . LEU A 1 268 ? -2.192 -5.598 26.745 1.00 23.79 282 LEU A C 1
ATOM 2183 O O . LEU A 1 268 ? -1.914 -6.777 26.970 1.00 21.61 282 LEU A O 1
ATOM 2188 N N . PRO A 1 269 ? -3.271 -5.278 26.002 1.00 23.58 283 PRO A N 1
ATOM 2189 C CA . PRO A 1 269 ? -4.155 -6.306 25.442 1.00 23.81 283 PRO A CA 1
ATOM 2190 C C . PRO A 1 269 ? -3.377 -7.366 24.668 1.00 22.49 283 PRO A C 1
ATOM 2191 O O . PRO A 1 269 ? -2.384 -7.049 24.003 1.00 21.28 283 PRO A O 1
ATOM 2195 N N . ASP A 1 270 ? -3.819 -8.623 24.802 1.00 19.71 284 ASP A N 1
ATOM 2196 C CA . ASP A 1 270 ? -3.267 -9.723 24.053 1.00 20.10 284 ASP A CA 1
ATOM 2197 C C . ASP A 1 270 ? -3.542 -9.473 22.583 1.00 21.66 284 ASP A C 1
ATOM 2198 O O . ASP A 1 270 ? -4.533 -8.873 22.230 1.00 21.77 284 ASP A O 1
ATOM 2203 N N . PRO A 1 271 ? -2.668 -9.911 21.661 1.00 24.84 285 PRO A N 1
ATOM 2204 C CA . PRO A 1 271 ? -3.000 -9.889 20.240 1.00 25.84 285 PRO A CA 1
ATOM 2205 C C . PRO A 1 271 ? -4.154 -10.828 19.937 1.00 26.74 285 PRO A C 1
ATOM 2206 O O . PRO A 1 271 ? -4.304 -11.845 20.600 1.00 24.61 285 PRO A O 1
ATOM 2210 N N . GLU A 1 272 ? -4.930 -10.473 18.913 1.00 26.83 286 GLU A N 1
ATOM 2211 C CA . GLU A 1 272 ? -6.044 -11.280 18.465 1.00 30.42 286 GLU A CA 1
ATOM 2212 C C . GLU A 1 272 ? -5.536 -12.344 17.504 1.00 27.44 286 GLU A C 1
ATOM 2213 O O . GLU A 1 272 ? -6.119 -13.420 17.460 1.00 26.42 286 GLU A O 1
ATOM 2219 N N . LEU A 1 273 ? -4.468 -12.032 16.753 1.00 24.76 287 LEU A N 1
ATOM 2220 C CA . LEU A 1 273 ? -3.921 -12.945 15.766 1.00 26.27 287 LEU A CA 1
ATOM 2221 C C . LEU A 1 273 ? -2.453 -13.249 16.078 1.00 23.60 287 LEU A C 1
ATOM 2222 O O . LEU A 1 273 ? -1.759 -12.440 16.685 1.00 24.53 287 LEU A O 1
ATOM 2227 N N . SER A 1 274 ? -1.976 -14.419 15.631 1.00 21.90 288 SER A N 1
ATOM 2228 C CA . SER A 1 274 ? -0.551 -14.740 15.674 1.00 20.11 288 SER A CA 1
ATOM 2229 C C . SER A 1 274 ? 0.228 -13.798 14.754 1.00 21.23 288 SER A C 1
ATOM 2230 O O . SER A 1 274 ? -0.352 -13.137 13.888 1.00 22.05 288 SER A O 1
ATOM 2233 N N . ARG A 1 275 ? 1.556 -13.749 14.913 1.00 21.07 289 ARG A N 1
ATOM 2234 C CA . ARG A 1 275 ? 2.365 -12.844 14.097 1.00 20.92 289 ARG A CA 1
ATOM 2235 C C . ARG A 1 275 ? 2.317 -13.263 12.623 1.00 20.72 289 ARG A C 1
ATOM 2236 O O . ARG A 1 275 ? 2.170 -12.388 11.762 1.00 20.47 289 ARG A O 1
ATOM 2244 N N . PRO A 1 276 ? 2.485 -14.564 12.278 1.00 18.27 290 PRO A N 1
ATOM 2245 C CA . PRO A 1 276 ? 2.359 -15.019 10.897 1.00 19.23 290 PRO A CA 1
ATOM 2246 C C . PRO A 1 276 ? 1.040 -14.565 10.275 1.00 20.25 290 PRO A C 1
ATOM 2247 O O . PRO A 1 276 ? 1.009 -14.104 9.129 1.00 20.41 290 PRO A O 1
ATOM 2251 N N . GLU A 1 277 ? -0.060 -14.712 11.009 1.00 21.03 291 GLU A N 1
ATOM 2252 C CA . GLU A 1 277 ? -1.348 -14.255 10.518 1.00 22.63 291 GLU A CA 1
ATOM 2253 C C . GLU A 1 277 ? -1.305 -12.751 10.249 1.00 21.23 291 GLU A C 1
ATOM 2254 O O . GLU A 1 277 ? -1.651 -12.270 9.164 1.00 20.03 291 GLU A O 1
ATOM 2260 N N . ARG A 1 278 ? -0.886 -11.982 11.241 1.00 20.78 292 ARG A N 1
ATOM 2261 C CA . ARG A 1 278 ? -0.750 -10.549 11.024 1.00 19.82 292 ARG A CA 1
ATOM 2262 C C . ARG A 1 278 ? 0.119 -10.277 9.804 1.00 21.23 292 ARG A C 1
ATOM 2263 O O . ARG A 1 278 ? -0.231 -9.431 8.974 1.00 24.06 292 ARG A O 1
ATOM 2271 N N . ALA A 1 279 ? 1.249 -10.992 9.679 1.00 20.50 293 ALA A N 1
ATOM 2272 C CA . ALA A 1 279 ? 2.184 -10.772 8.589 1.00 20.54 293 ALA A CA 1
ATOM 2273 C C . ALA A 1 279 ? 1.534 -11.026 7.229 1.00 19.83 293 ALA A C 1
ATOM 2274 O O . ALA A 1 279 ? 1.784 -10.307 6.268 1.00 20.84 293 ALA A O 1
ATOM 2276 N N . ARG A 1 280 ? 0.705 -12.054 7.120 1.00 20.84 294 ARG A N 1
ATOM 2277 C CA . ARG A 1 280 ? 0.047 -12.365 5.851 1.00 21.03 294 ARG A CA 1
ATOM 2278 C C . ARG A 1 280 ? -1.047 -11.344 5.492 1.00 23.22 294 ARG A C 1
ATOM 2279 O O . ARG A 1 280 ? -1.538 -11.311 4.354 1.00 23.65 294 ARG A O 1
ATOM 2287 N N . LEU A 1 281 ? -1.409 -10.455 6.413 1.00 22.84 295 LEU A N 1
ATOM 2288 C CA . LEU A 1 281 ? -2.325 -9.366 6.072 1.00 25.81 295 LEU A CA 1
ATOM 2289 C C . LEU A 1 281 ? -1.568 -8.174 5.476 1.00 25.71 295 LEU A C 1
ATOM 2290 O O . LEU A 1 281 ? -2.202 -7.295 4.903 1.00 26.59 295 LEU A O 1
ATOM 2295 N N . GLU A 1 282 ? -0.233 -8.112 5.585 1.00 24.72 296 GLU A N 1
ATOM 2296 C CA . GLU A 1 282 ? 0.484 -6.923 5.141 1.00 26.16 296 GLU A CA 1
ATOM 2297 C C . GLU A 1 282 ? 0.534 -6.892 3.610 1.00 27.52 296 GLU A C 1
ATOM 2298 O O . GLU A 1 282 ? 0.542 -7.943 2.957 1.00 24.57 296 GLU A O 1
ATOM 2304 N N . GLY A 1 283 ? 0.562 -5.670 3.055 1.00 28.38 297 GLY A N 1
ATOM 2305 C CA . GLY A 1 283 ? 0.594 -5.453 1.611 1.00 30.79 297 GLY A CA 1
ATOM 2306 C C . GLY A 1 283 ? 1.796 -6.154 0.971 1.00 30.93 297 GLY A C 1
ATOM 2307 O O . GLY A 1 283 ? 1.662 -6.835 -0.049 1.00 31.74 297 GLY A O 1
ATOM 2308 N N . ILE A 1 284 ? 2.962 -5.983 1.606 1.00 29.16 298 ILE A N 1
ATOM 2309 C CA . ILE A 1 284 ? 4.184 -6.685 1.252 1.00 29.56 298 ILE A CA 1
ATOM 2310 C C . ILE A 1 284 ? 4.454 -7.709 2.343 1.00 26.47 298 ILE A C 1
ATOM 2311 O O . ILE A 1 284 ? 4.450 -7.377 3.540 1.00 23.52 298 ILE A O 1
ATOM 2316 N N . ARG A 1 285 ? 4.729 -8.940 1.909 1.00 24.79 299 ARG A N 1
ATOM 2317 C CA . ARG A 1 285 ? 4.965 -10.018 2.846 1.00 23.36 299 ARG A CA 1
ATOM 2318 C C . ARG A 1 285 ? 6.276 -9.748 3.557 1.00 23.22 299 ARG A C 1
ATOM 2319 O O . ARG A 1 285 ? 7.327 -9.645 2.940 1.00 23.77 299 ARG A O 1
ATOM 2327 N N . PRO A 1 286 ? 6.286 -9.664 4.900 1.00 22.15 300 PRO A N 1
ATOM 2328 C CA . PRO A 1 286 ? 7.551 -9.590 5.599 1.00 21.48 300 PRO A CA 1
ATOM 2329 C C . PRO A 1 286 ? 8.399 -10.827 5.289 1.00 21.35 300 PRO A C 1
ATOM 2330 O O . PRO A 1 286 ? 7.906 -11.957 5.197 1.00 21.07 300 PRO A O 1
ATOM 2334 N N . PRO A 1 287 ? 9.715 -10.608 5.127 1.00 21.78 301 PRO A N 1
ATOM 2335 C CA . PRO A 1 287 ? 10.652 -11.654 4.716 1.00 22.24 301 PRO A CA 1
ATOM 2336 C C . PRO A 1 287 ? 10.678 -12.913 5.588 1.00 21.44 301 PRO A C 1
ATOM 2337 O O . PRO A 1 287 ? 10.939 -13.990 5.089 1.00 20.73 301 PRO A O 1
ATOM 2341 N N . GLN A 1 288 ? 10.479 -12.773 6.897 1.00 20.28 302 GLN A N 1
ATOM 2342 C CA . GLN A 1 288 ? 10.448 -13.931 7.780 1.00 19.11 302 GLN A CA 1
ATOM 2343 C C . GLN A 1 288 ? 9.184 -14.770 7.575 1.00 18.54 302 GLN A C 1
ATOM 2344 O O . GLN A 1 288 ? 9.115 -15.893 8.048 1.00 17.67 302 GLN A O 1
ATOM 2350 N N . HIS A 1 289 ? 8.191 -14.240 6.862 1.00 18.64 303 HIS A N 1
ATOM 2351 C CA . HIS A 1 289 ? 6.868 -14.853 6.779 1.00 18.96 303 HIS A CA 1
ATOM 2352 C C . HIS A 1 289 ? 6.491 -15.215 5.340 1.00 19.30 303 HIS A C 1
ATOM 2353 O O . HIS A 1 289 ? 5.361 -15.653 5.080 1.00 18.11 303 HIS A O 1
ATOM 2360 N N . ILE A 1 290 ? 7.448 -15.069 4.428 1.00 20.79 304 ILE A N 1
ATOM 2361 C CA . ILE A 1 290 ? 7.329 -15.687 3.111 1.00 22.86 304 ILE A CA 1
ATOM 2362 C C . ILE A 1 290 ? 7.180 -17.210 3.286 1.00 21.77 304 ILE A C 1
ATOM 2363 O O . ILE A 1 290 ? 7.678 -17.804 4.238 1.00 19.48 304 ILE A O 1
ATOM 2368 N N . ASP A 1 291 ? 6.423 -17.830 2.381 1.00 20.85 305 ASP A N 1
ATOM 2369 C CA . ASP A 1 291 ? 6.150 -19.256 2.431 1.00 22.61 305 ASP A CA 1
ATOM 2370 C C . ASP A 1 291 ? 7.466 -19.993 2.203 1.00 21.93 305 ASP A C 1
ATOM 2371 O O . ASP A 1 291 ? 8.167 -19.727 1.210 1.00 20.75 305 ASP A O 1
ATOM 2376 N N . PRO A 1 292 ? 7.894 -20.889 3.128 1.00 20.39 306 PRO A N 1
ATOM 2377 C CA . PRO A 1 292 ? 9.168 -21.605 2.946 1.00 20.51 306 PRO A CA 1
ATOM 2378 C C . PRO A 1 292 ? 9.115 -22.489 1.700 1.00 20.39 306 PRO A C 1
ATOM 2379 O O . PRO A 1 292 ? 8.021 -22.907 1.294 1.00 19.08 306 PRO A O 1
ATOM 2383 N N . PRO A 1 293 ? 10.272 -22.807 1.080 1.00 19.98 307 PRO A N 1
ATOM 2384 C CA . PRO A 1 293 ? 10.320 -23.816 0.020 1.00 21.12 307 PRO A CA 1
ATOM 2385 C C . PRO A 1 293 ? 9.941 -25.158 0.646 1.00 20.29 307 PRO A C 1
ATOM 2386 O O . PRO A 1 293 ? 10.194 -25.417 1.843 1.00 19.19 307 PRO A O 1
ATOM 2390 N N . ILE A 1 294 ? 9.345 -26.023 -0.176 1.00 20.20 308 ILE A N 1
ATOM 2391 C CA . ILE A 1 294 ? 8.889 -27.310 0.322 1.00 20.79 308 ILE A CA 1
ATOM 2392 C C . ILE A 1 294 ? 9.372 -28.417 -0.609 1.00 20.01 308 ILE A C 1
ATOM 2393 O O . ILE A 1 294 ? 9.820 -28.164 -1.722 1.00 19.66 308 ILE A O 1
ATOM 2398 N N . ALA A 1 295 ? 9.254 -29.641 -0.117 1.00 19.96 309 ALA A N 1
ATOM 2399 C CA . ALA A 1 295 ? 9.609 -30.834 -0.861 1.00 21.36 309 ALA A CA 1
ATOM 2400 C C . ALA A 1 295 ? 8.583 -31.922 -0.588 1.00 21.09 309 ALA A C 1
ATOM 2401 O O . ALA A 1 295 ? 7.728 -31.790 0.281 1.00 21.24 309 ALA A O 1
ATOM 2403 N N . LYS A 1 296 ? 8.723 -33.020 -1.315 1.00 21.68 310 LYS A N 1
ATOM 2404 C CA . LYS A 1 296 ? 7.922 -34.205 -1.113 1.00 23.84 310 LYS A CA 1
ATOM 2405 C C . LYS A 1 296 ? 8.143 -34.753 0.283 1.00 23.83 310 LYS A C 1
ATOM 2406 O O . LYS A 1 296 ? 9.288 -34.939 0.687 1.00 25.53 310 LYS A O 1
ATOM 2412 N N . ILE A 1 297 ? 7.037 -35.037 0.979 1.00 24.09 311 ILE A N 1
ATOM 2413 C CA . ILE A 1 297 ? 7.067 -35.630 2.305 1.00 26.27 311 ILE A CA 1
ATOM 2414 C C . ILE A 1 297 ? 7.398 -37.111 2.138 1.00 28.89 311 ILE A C 1
ATOM 2415 O O . ILE A 1 297 ? 6.631 -37.846 1.513 1.00 28.79 311 ILE A O 1
ATOM 2420 N N . LEU A 1 298 ? 8.580 -37.509 2.628 1.00 30.59 312 LEU A N 1
ATOM 2421 C CA . LEU A 1 298 ? 9.106 -38.854 2.468 1.00 31.78 312 LEU A CA 1
ATOM 2422 C C . LEU A 1 298 ? 8.835 -39.686 3.716 1.00 36.74 312 LEU A C 1
ATOM 2423 O O . LEU A 1 298 ? 8.554 -40.870 3.603 1.00 36.74 312 LEU A O 1
ATOM 2428 N N . CYS A 1 299 ? 9.019 -39.075 4.896 1.00 41.09 313 CYS A N 1
ATOM 2429 C CA . CYS A 1 299 ? 8.849 -39.749 6.181 1.00 44.73 313 CYS A CA 1
ATOM 2430 C C . CYS A 1 299 ? 7.714 -39.041 6.920 1.00 44.04 313 CYS A C 1
ATOM 2431 O O . CYS A 1 299 ? 7.949 -38.029 7.574 1.00 40.18 313 CYS A O 1
ATOM 2434 N N . PRO A 1 300 ? 6.457 -39.533 6.826 1.00 44.68 314 PRO A N 1
ATOM 2435 C CA . PRO A 1 300 ? 5.307 -38.821 7.386 1.00 47.39 314 PRO A CA 1
ATOM 2436 C C . PRO A 1 300 ? 5.205 -38.988 8.900 1.00 44.69 314 PRO A C 1
ATOM 2437 O O . PRO A 1 300 ? 5.649 -39.995 9.450 1.00 43.77 314 PRO A O 1
ATOM 2441 N N . PHE A 1 301 ? 4.657 -37.969 9.572 1.00 46.27 315 PHE A N 1
ATOM 2442 C CA . PHE A 1 301 ? 4.542 -37.988 11.025 1.00 45.22 315 PHE A CA 1
ATOM 2443 C C . PHE A 1 301 ? 3.595 -39.112 11.451 1.00 49.27 315 PHE A C 1
ATOM 2444 O O . PHE A 1 301 ? 2.547 -39.289 10.828 1.00 43.97 315 PHE A O 1
ATOM 2452 N N . LYS A 1 302 ? 3.949 -39.828 12.534 1.00 54.83 316 LYS A N 1
ATOM 2453 C CA . LYS A 1 302 ? 3.211 -40.996 13.011 1.00 59.64 316 LYS A CA 1
ATOM 2454 C C . LYS A 1 302 ? 2.479 -40.658 14.324 1.00 60.01 316 LYS A C 1
ATOM 2455 O O . LYS A 1 302 ? 3.027 -39.839 15.104 1.00 50.21 316 LYS A O 1
ATOM 2461 N N . ALA B 1 2 ? 39.143 1.821 16.013 1.00 70.26 16 ALA B N 1
ATOM 2462 C CA . ALA B 1 2 ? 39.902 3.081 16.206 1.00 69.46 16 ALA B CA 1
ATOM 2463 C C . ALA B 1 2 ? 39.019 4.118 16.898 1.00 61.84 16 ALA B C 1
ATOM 2464 O O . ALA B 1 2 ? 38.436 4.967 16.224 1.00 58.68 16 ALA B O 1
ATOM 2466 N N . ARG B 1 3 ? 38.925 4.043 18.239 1.00 56.56 17 ARG B N 1
ATOM 2467 C CA . ARG B 1 3 ? 38.281 5.101 19.006 1.00 55.49 17 ARG B CA 1
ATOM 2468 C C . ARG B 1 3 ? 39.192 6.324 19.031 1.00 50.53 17 ARG B C 1
ATOM 2469 O O . ARG B 1 3 ? 40.337 6.241 19.465 1.00 52.04 17 ARG B O 1
ATOM 2477 N N . THR B 1 4 ? 38.625 7.451 18.588 1.00 45.41 18 THR B N 1
ATOM 2478 C CA . THR B 1 4 ? 39.291 8.738 18.502 1.00 44.03 18 THR B CA 1
ATOM 2479 C C . THR B 1 4 ? 39.157 9.507 19.814 1.00 40.23 18 THR B C 1
ATOM 2480 O O . THR B 1 4 ? 40.046 10.288 20.132 1.00 43.06 18 THR B O 1
ATOM 2484 N N . LYS B 1 5 ? 38.048 9.311 20.554 1.00 35.74 19 LYS B N 1
ATOM 2485 C CA . LYS B 1 5 ? 37.773 10.092 21.755 1.00 32.63 19 LYS B CA 1
ATOM 2486 C C . LYS B 1 5 ? 37.714 9.185 22.975 1.00 29.68 19 LYS B C 1
ATOM 2487 O O . LYS B 1 5 ? 37.455 7.996 22.847 1.00 28.07 19 LYS B O 1
ATOM 2493 N N . PRO B 1 6 ? 37.883 9.711 24.208 1.00 27.88 20 PRO B N 1
ATOM 2494 C CA . PRO B 1 6 ? 37.633 8.921 25.414 1.00 29.75 20 PRO B CA 1
ATOM 2495 C C . PRO B 1 6 ? 36.177 8.444 25.502 1.00 30.41 20 PRO B C 1
ATOM 2496 O O . PRO B 1 6 ? 35.266 9.013 24.883 1.00 27.26 20 PRO B O 1
ATOM 2500 N N . ASP B 1 7 ? 35.967 7.375 26.268 1.00 30.38 21 ASP B N 1
ATOM 2501 C CA . ASP B 1 7 ? 34.653 6.758 26.366 1.00 30.98 21 ASP B CA 1
ATOM 2502 C C . ASP B 1 7 ? 33.644 7.787 26.869 1.00 27.88 21 ASP B C 1
ATOM 2503 O O . ASP B 1 7 ? 32.502 7.792 26.435 1.00 28.01 21 ASP B O 1
ATOM 2508 N N . LYS B 1 8 ? 34.062 8.646 27.795 1.00 24.33 22 LYS B N 1
ATOM 2509 C CA . LYS B 1 8 ? 33.204 9.699 28.311 1.00 25.69 22 LYS B CA 1
ATOM 2510 C C . LYS B 1 8 ? 33.885 11.049 28.101 1.00 25.38 22 LYS B C 1
ATOM 2511 O O . LYS B 1 8 ? 34.953 11.274 28.671 1.00 26.50 22 LYS B O 1
ATOM 2517 N N . TRP B 1 9 ? 33.315 11.886 27.213 1.00 23.77 23 TRP B N 1
ATOM 2518 C CA . TRP B 1 9 ? 33.872 13.206 26.926 1.00 23.80 23 TRP B CA 1
ATOM 2519 C C . TRP B 1 9 ? 32.801 14.292 26.843 1.00 23.70 23 TRP B C 1
ATOM 2520 O O . TRP B 1 9 ? 33.111 15.471 26.930 1.00 21.08 23 TRP B O 1
ATOM 2531 N N . ILE B 1 10 ? 31.535 13.933 26.651 1.00 23.01 24 ILE B N 1
ATOM 2532 C CA . ILE B 1 10 ? 30.532 14.949 26.378 1.00 24.04 24 ILE B CA 1
ATOM 2533 C C . ILE B 1 10 ? 30.281 15.775 27.639 1.00 26.18 24 ILE B C 1
ATOM 2534 O O . ILE B 1 10 ? 30.286 17.003 27.553 1.00 24.15 24 ILE B O 1
ATOM 2539 N N . ARG B 1 11 ? 30.075 15.105 28.788 1.00 27.27 25 ARG B N 1
ATOM 2540 C CA . ARG B 1 11 ? 29.835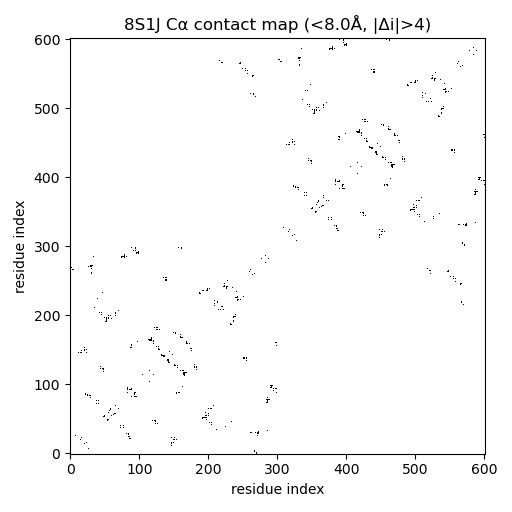 15.821 30.035 1.00 32.79 25 ARG B CA 1
ATOM 2541 C C . ARG B 1 11 ? 30.961 16.819 30.307 1.00 31.42 25 ARG B C 1
ATOM 2542 O O . ARG B 1 11 ? 30.719 17.990 30.600 1.00 32.68 25 ARG B O 1
ATOM 2550 N N . ASP B 1 12 ? 32.197 16.322 30.189 1.00 32.09 26 ASP B N 1
ATOM 2551 C CA . ASP B 1 12 ? 33.411 17.065 30.483 1.00 32.47 26 ASP B CA 1
ATOM 2552 C C . ASP B 1 12 ? 33.557 18.240 29.529 1.00 28.47 26 ASP B C 1
ATOM 2553 O O . ASP B 1 12 ? 33.984 19.304 29.954 1.00 30.54 26 ASP B O 1
ATOM 2558 N N . GLU B 1 13 ? 33.227 18.062 28.247 1.00 26.22 27 GLU B N 1
ATOM 2559 C CA . GLU B 1 13 ? 33.331 19.166 27.322 1.00 26.84 27 GLU B CA 1
ATOM 2560 C C . GLU B 1 13 ? 32.361 20.278 27.730 1.00 27.78 27 GLU B C 1
ATOM 2561 O O . GLU B 1 13 ? 32.717 21.457 27.697 1.00 29.89 27 GLU B O 1
ATOM 2567 N N . ILE B 1 14 ? 31.117 19.939 28.089 1.00 28.04 28 ILE B N 1
ATOM 2568 C CA . ILE B 1 14 ? 30.200 20.979 28.528 1.00 28.13 28 ILE B CA 1
ATOM 2569 C C . ILE B 1 14 ? 30.815 21.716 29.727 1.00 29.37 28 ILE B C 1
ATOM 2570 O O . ILE B 1 14 ? 30.727 22.945 29.799 1.00 29.04 28 ILE B O 1
ATOM 2575 N N . GLU B 1 15 ? 31.455 20.964 30.640 1.00 29.30 29 GLU B N 1
ATOM 2576 C CA . GLU B 1 15 ? 31.966 21.520 31.883 1.00 34.81 29 GLU B CA 1
ATOM 2577 C C . GLU B 1 15 ? 33.073 22.537 31.584 1.00 33.39 29 GLU B C 1
ATOM 2578 O O . GLU B 1 15 ? 33.241 23.499 32.333 1.00 33.60 29 GLU B O 1
ATOM 2584 N N . ARG B 1 16 ? 33.790 22.347 30.472 1.00 31.29 30 ARG B N 1
ATOM 2585 C CA . ARG B 1 16 ? 34.872 23.246 30.125 1.00 33.62 30 ARG B CA 1
ATOM 2586 C C . ARG B 1 16 ? 34.334 24.488 29.406 1.00 33.49 30 ARG B C 1
ATOM 2587 O O . ARG B 1 16 ? 35.074 25.461 29.259 1.00 32.08 30 ARG B O 1
ATOM 2595 N N . LEU B 1 17 ? 33.056 24.501 28.978 1.00 29.13 31 LEU B N 1
ATOM 2596 C CA . LEU B 1 17 ? 32.619 25.598 28.139 1.00 28.51 31 LEU B CA 1
ATOM 2597 C C . LEU B 1 17 ? 32.008 26.696 29.003 1.00 31.09 31 LEU B C 1
ATOM 2598 O O . LEU B 1 17 ? 31.679 26.459 30.162 1.00 32.92 31 LEU B O 1
ATOM 2603 N N . ASP B 1 18 ? 31.910 27.896 28.416 1.00 28.16 32 ASP B N 1
ATOM 2604 C CA . ASP B 1 18 ? 31.244 29.044 29.012 1.00 30.17 32 ASP B CA 1
ATOM 2605 C C . ASP B 1 18 ? 29.833 29.106 28.454 1.00 25.94 32 ASP B C 1
ATOM 2606 O O . ASP B 1 18 ? 29.669 29.303 27.260 1.00 26.22 32 ASP B O 1
ATOM 2611 N N . PRO B 1 19 ? 28.779 28.956 29.289 1.00 26.30 33 PRO B N 1
ATOM 2612 C CA . PRO B 1 19 ? 27.409 28.897 28.785 1.00 24.88 33 PRO B CA 1
ATOM 2613 C C . PRO B 1 19 ? 26.877 30.213 28.224 1.00 26.87 33 PRO B C 1
ATOM 2614 O O . PRO B 1 19 ? 25.873 30.229 27.532 1.00 28.89 33 PRO B O 1
ATOM 2618 N N . HIS B 1 20 ? 27.551 31.326 28.514 1.00 28.98 34 HIS B N 1
ATOM 2619 C CA . HIS B 1 20 ? 27.160 32.621 27.979 1.00 30.61 34 HIS B CA 1
ATOM 2620 C C . HIS B 1 20 ? 27.799 32.888 26.612 1.00 30.82 34 HIS B C 1
ATOM 2621 O O . HIS B 1 20 ? 27.322 33.761 25.895 1.00 34.53 34 HIS B O 1
ATOM 2628 N N . VAL B 1 21 ? 28.872 32.160 26.255 1.00 29.68 35 VAL B N 1
ATOM 2629 C CA . VAL B 1 21 ? 29.573 32.367 24.996 1.00 29.26 35 VAL B CA 1
ATOM 2630 C C . VAL B 1 21 ? 29.375 31.168 24.075 1.00 28.23 35 VAL B C 1
ATOM 2631 O O . VAL B 1 21 ? 29.208 31.338 22.862 1.00 26.58 35 VAL B O 1
ATOM 2635 N N . ASP B 1 22 ? 29.460 29.966 24.665 1.00 24.75 36 ASP B N 1
ATOM 2636 C CA . ASP B 1 22 ? 29.513 28.720 23.923 1.00 24.38 36 ASP B CA 1
ATOM 2637 C C . ASP B 1 22 ? 28.156 28.006 23.976 1.00 24.09 36 ASP B C 1
ATOM 2638 O O . ASP B 1 22 ? 28.097 26.771 23.902 1.00 23.58 36 ASP B O 1
ATOM 2643 N N . TYR B 1 23 ? 27.068 28.781 24.083 1.00 22.40 37 TYR B N 1
ATOM 2644 C CA . TYR B 1 23 ? 25.742 28.215 24.276 1.00 21.79 37 TYR B CA 1
ATOM 2645 C C . TYR B 1 23 ? 25.313 27.356 23.087 1.00 21.57 37 TYR B C 1
ATOM 2646 O O . TYR B 1 23 ? 24.535 26.416 23.257 1.00 19.63 37 TYR B O 1
ATOM 2655 N N . ALA B 1 24 ? 25.726 27.715 21.866 1.00 20.78 38 ALA B N 1
ATOM 2656 C CA . ALA B 1 24 ? 25.351 26.918 20.703 1.00 20.76 38 ALA B CA 1
ATOM 2657 C C . ALA B 1 24 ? 25.970 25.520 20.802 1.00 19.76 38 ALA B C 1
ATOM 2658 O O . ALA B 1 24 ? 25.285 24.520 20.583 1.00 20.26 38 ALA B O 1
ATOM 2660 N N . ARG B 1 25 ? 27.253 25.456 21.176 1.00 19.16 39 ARG B N 1
ATOM 2661 C CA . ARG B 1 25 ? 27.936 24.189 21.313 1.00 19.77 39 ARG B CA 1
ATOM 2662 C C . ARG B 1 25 ? 27.307 23.369 22.436 1.00 20.51 39 ARG B C 1
ATOM 2663 O O . ARG B 1 25 ? 27.171 22.165 22.308 1.00 19.39 39 ARG B O 1
ATOM 2671 N N . ILE B 1 26 ? 26.968 24.005 23.553 1.00 21.37 40 ILE B N 1
ATOM 2672 C CA . ILE B 1 26 ? 26.381 23.266 24.655 1.00 22.34 40 ILE B CA 1
ATOM 2673 C C . ILE B 1 26 ? 25.016 22.703 24.259 1.00 20.39 40 ILE B C 1
ATOM 2674 O O . ILE B 1 26 ? 24.706 21.568 24.578 1.00 19.27 40 ILE B O 1
ATOM 2679 N N . TRP B 1 27 ? 24.201 23.475 23.555 1.00 21.47 41 TRP B N 1
ATOM 2680 C CA . TRP B 1 27 ? 22.910 22.965 23.120 1.00 21.71 41 TRP B CA 1
ATOM 2681 C C . TRP B 1 27 ? 23.125 21.786 22.164 1.00 21.73 41 TRP B C 1
ATOM 2682 O O . TRP B 1 27 ? 22.471 20.739 22.267 1.00 19.67 41 TRP B O 1
ATOM 2693 N N . GLN B 1 28 ? 24.113 21.919 21.285 1.00 21.71 42 GLN B N 1
ATOM 2694 C CA . GLN B 1 28 ? 24.431 20.846 20.348 1.00 23.79 42 GLN B CA 1
ATOM 2695 C C . GLN B 1 28 ? 24.790 19.553 21.084 1.00 22.17 42 GLN B C 1
ATOM 2696 O O . GLN B 1 28 ? 24.319 18.457 20.744 1.00 21.98 42 GLN B O 1
ATOM 2702 N N . LEU B 1 29 ? 25.622 19.687 22.120 1.00 21.65 43 LEU B N 1
ATOM 2703 C CA . LEU B 1 29 ? 26.044 18.532 22.899 1.00 20.20 43 LEU B CA 1
ATOM 2704 C C . LEU B 1 29 ? 24.887 17.956 23.714 1.00 18.93 43 LEU B C 1
ATOM 2705 O O . LEU B 1 29 ? 24.933 16.790 24.111 1.00 17.80 43 LEU B O 1
ATOM 2710 N N . THR B 1 30 ? 23.887 18.793 23.988 1.00 18.92 44 THR B N 1
ATOM 2711 C CA . THR B 1 30 ? 22.736 18.402 24.788 1.00 20.97 44 THR B CA 1
ATOM 2712 C C . THR B 1 30 ? 21.699 17.698 23.916 1.00 20.93 44 THR B C 1
ATOM 2713 O O . THR B 1 30 ? 20.957 16.861 24.418 1.00 20.81 44 THR B O 1
ATOM 2717 N N . MET B 1 31 ? 21.587 18.105 22.638 1.00 21.42 45 MET B N 1
ATOM 2718 C CA . MET B 1 31 ? 20.419 17.753 21.845 1.00 20.32 45 MET B CA 1
ATOM 2719 C C . MET B 1 31 ? 20.741 16.986 20.556 1.00 20.52 45 MET B C 1
ATOM 2720 O O . MET B 1 31 ? 19.802 16.641 19.858 1.00 21.36 45 MET B O 1
ATOM 2725 N N . THR B 1 32 ? 22.012 16.685 20.223 1.00 19.08 46 THR B N 1
ATOM 2726 C CA . THR B 1 32 ? 22.267 16.059 18.926 1.00 19.01 46 THR B CA 1
ATOM 2727 C C . THR B 1 32 ? 23.283 14.921 18.993 1.00 17.67 46 THR B C 1
ATOM 2728 O O . THR B 1 32 ? 23.622 14.385 17.939 1.00 17.24 46 THR B O 1
ATOM 2732 N N . TYR B 1 33 ? 23.722 14.511 20.184 1.00 17.51 47 TYR B N 1
ATOM 2733 C CA . TYR B 1 33 ? 24.654 13.406 20.253 1.00 18.91 47 TYR B CA 1
ATOM 2734 C C . TYR B 1 33 ? 23.963 12.155 20.780 1.00 21.38 47 TYR B C 1
ATOM 2735 O O . TYR B 1 33 ? 23.985 11.120 20.122 1.00 22.94 47 TYR B O 1
ATOM 2744 N N . TYR B 1 34 ? 23.415 12.232 21.993 1.00 22.66 48 TYR B N 1
ATOM 2745 C CA . TYR B 1 34 ? 22.699 11.119 22.578 1.00 23.39 48 TYR B CA 1
ATOM 2746 C C . TYR B 1 34 ? 21.342 10.941 21.891 1.00 26.49 48 TYR B C 1
ATOM 2747 O O . TYR B 1 34 ? 20.818 9.838 21.869 1.00 28.87 48 TYR B O 1
ATOM 2756 N N . VAL B 1 35 ? 20.764 12.038 21.385 1.00 25.41 49 VAL B N 1
ATOM 2757 C CA . VAL B 1 35 ? 19.483 12.022 20.700 1.00 23.86 49 VAL B CA 1
ATOM 2758 C C . VAL B 1 35 ? 19.652 11.423 19.306 1.00 23.43 49 VAL B C 1
ATOM 2759 O O . VAL B 1 35 ? 20.565 11.809 18.594 1.00 22.06 49 VAL B O 1
ATOM 2763 N N . ASP B 1 36 ? 18.752 10.498 18.928 1.00 25.03 50 ASP B N 1
ATOM 2764 C CA . ASP B 1 36 ? 18.714 9.924 17.581 1.00 24.35 50 ASP B CA 1
ATOM 2765 C C . ASP B 1 36 ? 17.390 10.285 16.897 1.00 23.15 50 ASP B C 1
ATOM 2766 O O . ASP B 1 36 ? 16.614 11.081 17.426 1.00 20.56 50 ASP B O 1
ATOM 2771 N N . ASP B 1 37 ? 17.128 9.674 15.725 1.00 22.56 51 ASP B N 1
ATOM 2772 C CA . ASP B 1 37 ? 16.006 10.061 14.888 1.00 22.04 51 ASP B CA 1
ATOM 2773 C C . ASP B 1 37 ? 14.699 9.696 15.598 1.00 21.64 51 ASP B C 1
ATOM 2774 O O . ASP B 1 37 ? 13.706 10.413 15.483 1.00 20.98 51 ASP B O 1
ATOM 2779 N N . PHE B 1 38 ? 14.725 8.575 16.327 1.00 20.33 52 PHE B N 1
ATOM 2780 C CA . PHE B 1 38 ? 13.611 8.082 17.126 1.00 21.35 52 PHE B CA 1
ATOM 2781 C C . PHE B 1 38 ? 13.216 9.087 18.203 1.00 21.16 52 PHE B C 1
ATOM 2782 O O . PHE B 1 38 ? 12.060 9.495 18.283 1.00 20.84 52 PHE B O 1
ATOM 2790 N N . LEU B 1 39 ? 14.179 9.515 19.019 1.00 20.84 53 LEU B N 1
ATOM 2791 C CA . LEU B 1 39 ? 13.891 10.459 20.085 1.00 21.73 53 LEU B CA 1
ATOM 2792 C C . LEU B 1 39 ? 13.528 11.827 19.515 1.00 20.98 53 LEU B C 1
ATOM 2793 O O . LEU B 1 39 ? 12.665 12.515 20.052 1.00 17.82 53 LEU B O 1
ATOM 2798 N N . MET B 1 40 ? 14.169 12.223 18.410 1.00 22.52 54 MET B N 1
ATOM 2799 C CA . MET B 1 40 ? 13.837 13.498 17.803 1.00 23.41 54 MET B CA 1
ATOM 2800 C C . MET B 1 40 ? 12.399 13.453 17.265 1.00 21.95 54 MET B C 1
ATOM 2801 O O . MET B 1 40 ? 11.675 14.434 17.384 1.00 23.49 54 MET B O 1
ATOM 2806 N N . ASN B 1 41 ? 12.003 12.324 16.663 1.00 20.67 55 ASN B N 1
ATOM 2807 C CA . ASN B 1 41 ? 10.626 12.139 16.216 1.00 21.97 55 ASN B CA 1
ATOM 2808 C C . ASN B 1 41 ? 9.703 12.177 17.435 1.00 20.56 55 ASN B C 1
ATOM 2809 O O . ASN B 1 41 ? 8.646 12.774 17.380 1.00 19.73 55 ASN B O 1
ATOM 2814 N N . LEU B 1 42 ? 10.097 11.565 18.553 1.00 20.70 56 LEU B N 1
ATOM 2815 C CA . LEU B 1 42 ? 9.249 11.592 19.737 1.00 19.30 56 LEU B CA 1
ATOM 2816 C C . LEU B 1 42 ? 8.993 13.035 20.190 1.00 18.40 56 LEU B C 1
ATOM 2817 O O . LEU B 1 42 ? 7.865 13.394 20.500 1.00 19.78 56 LEU B O 1
ATOM 2822 N N . ILE B 1 43 ? 10.025 13.884 20.179 1.00 18.94 57 ILE B N 1
ATOM 2823 C CA . ILE B 1 43 ? 9.887 15.283 20.549 1.00 18.79 57 ILE B CA 1
ATOM 2824 C C . ILE B 1 43 ? 8.962 16.031 19.591 1.00 18.45 57 ILE B C 1
ATOM 2825 O O . ILE B 1 43 ? 8.121 16.789 20.045 1.00 16.75 57 ILE B O 1
ATOM 2830 N N . TYR B 1 44 ? 9.118 15.836 18.283 1.00 18.19 58 TYR B N 1
ATOM 2831 C CA . TYR B 1 44 ? 8.196 16.423 17.318 1.00 17.17 58 TYR B CA 1
ATOM 2832 C C . TYR B 1 44 ? 6.748 15.997 17.596 1.00 19.08 58 TYR B C 1
ATOM 2833 O O . TYR B 1 44 ? 5.830 16.833 17.592 1.00 21.08 58 TYR B O 1
ATOM 2842 N N . THR B 1 45 ? 6.549 14.701 17.874 1.00 17.19 59 THR B N 1
ATOM 2843 C CA . THR B 1 45 ? 5.212 14.154 18.090 1.00 18.42 59 THR B CA 1
ATOM 2844 C C . THR B 1 45 ? 4.566 14.781 19.321 1.00 19.26 59 THR B C 1
ATOM 2845 O O . THR B 1 45 ? 3.370 15.064 19.335 1.00 19.70 59 THR B O 1
ATOM 2849 N N . LEU B 1 46 ? 5.354 14.959 20.377 1.00 20.52 60 LEU B N 1
ATOM 2850 C CA . LEU B 1 46 ? 4.842 15.580 21.583 1.00 20.34 60 LEU B CA 1
ATOM 2851 C C . LEU B 1 46 ? 4.608 17.070 21.333 1.00 20.07 60 LEU B C 1
ATOM 2852 O O . LEU B 1 46 ? 3.734 17.656 21.952 1.00 21.02 60 LEU B O 1
ATOM 2857 N N . GLY B 1 47 ? 5.393 17.671 20.430 1.00 19.53 61 GLY B N 1
ATOM 2858 C CA . GLY B 1 47 ? 5.396 19.112 20.262 1.00 19.51 61 GLY B CA 1
ATOM 2859 C C . GLY B 1 47 ? 4.217 19.620 19.426 1.00 20.04 61 GLY B C 1
ATOM 2860 O O . GLY B 1 47 ? 3.534 20.579 19.818 1.00 20.02 61 GLY B O 1
ATOM 2861 N N . ILE B 1 48 ? 3.982 19.041 18.241 1.00 20.88 62 ILE B N 1
ATOM 2862 C CA . ILE B 1 48 ? 2.990 19.664 17.365 1.00 21.02 62 ILE B CA 1
ATOM 2863 C C . ILE B 1 48 ? 1.667 19.878 18.091 1.00 19.76 62 ILE B C 1
ATOM 2864 O O . ILE B 1 48 ? 1.064 20.937 17.960 1.00 20.12 62 ILE B O 1
ATOM 2869 N N . PRO B 1 49 ? 1.102 18.916 18.845 1.00 20.99 63 PRO B N 1
ATOM 2870 C CA . PRO B 1 49 ? -0.195 19.154 19.483 1.00 21.98 63 PRO B CA 1
ATOM 2871 C C . PRO B 1 49 ? -0.120 20.202 20.592 1.00 22.52 63 PRO B C 1
ATOM 2872 O O . PRO B 1 49 ? -1.120 20.859 20.869 1.00 22.53 63 PRO B O 1
ATOM 2876 N N . ALA B 1 50 ? 1.072 20.383 21.190 1.00 22.74 64 ALA B N 1
ATOM 2877 C CA . ALA B 1 50 ? 1.310 21.494 22.103 1.00 23.70 64 ALA B CA 1
ATOM 2878 C C . ALA B 1 50 ? 1.241 22.826 21.356 1.00 22.51 64 ALA B C 1
ATOM 2879 O O . ALA B 1 50 ? 0.536 23.739 21.776 1.00 20.84 64 ALA B O 1
ATOM 2881 N N . PHE B 1 51 ? 1.960 22.913 20.234 1.00 22.11 65 PHE B N 1
ATOM 2882 C CA . PHE B 1 51 ? 2.055 24.144 19.457 1.00 22.10 65 PHE B CA 1
ATOM 2883 C C . PHE B 1 51 ? 0.676 24.568 18.944 1.00 21.93 65 PHE B C 1
ATOM 2884 O O . PHE B 1 51 ? 0.464 25.748 18.672 1.00 21.78 65 PHE B O 1
ATOM 2892 N N . THR B 1 52 ? -0.231 23.611 18.763 1.00 20.05 66 THR B N 1
ATOM 2893 C CA . THR B 1 52 ? -1.519 23.875 18.139 1.00 24.98 66 THR B CA 1
ATOM 2894 C C . THR B 1 52 ? -2.656 23.866 19.165 1.00 23.04 66 THR B C 1
ATOM 2895 O O . THR B 1 52 ? -3.790 23.593 18.803 1.00 24.38 66 THR B O 1
ATOM 2899 N N . GLN B 1 53 ? -2.364 24.179 20.437 1.00 21.16 67 GLN B N 1
ATOM 2900 C CA . GLN B 1 53 ? -3.405 24.405 21.415 1.00 22.60 67 GLN B CA 1
ATOM 2901 C C . GLN B 1 53 ? -4.347 25.537 20.964 1.00 22.58 67 GLN B C 1
ATOM 2902 O O . GLN B 1 53 ? -5.542 25.434 21.190 1.00 22.90 67 GLN B O 1
ATOM 2908 N N . PRO B 1 54 ? -3.864 26.644 20.348 1.00 22.25 68 PRO B N 1
ATOM 2909 C CA . PRO B 1 54 ? -4.743 27.652 19.744 1.00 25.21 68 PRO B CA 1
ATOM 2910 C C . PRO B 1 54 ? -5.534 27.013 18.614 1.00 24.74 68 PRO B C 1
ATOM 2911 O O . PRO B 1 54 ? -4.960 26.328 17.780 1.00 24.18 68 PRO B O 1
ATOM 2915 N N . PRO B 1 55 ? -6.877 27.127 18.605 1.00 28.54 69 PRO B N 1
ATOM 2916 C CA . PRO B 1 55 ? -7.679 26.601 17.501 1.00 27.03 69 PRO B CA 1
ATOM 2917 C C . PRO B 1 55 ? -7.193 26.955 16.095 1.00 24.88 69 PRO B C 1
ATOM 2918 O O . PRO B 1 55 ? -7.252 26.121 15.194 1.00 26.02 69 PRO B O 1
ATOM 2922 N N . LEU B 1 56 ? -6.711 28.180 15.881 1.00 26.11 70 LEU B N 1
ATOM 2923 C CA . LEU B 1 56 ? -6.317 28.599 14.532 1.00 26.61 70 LEU B CA 1
ATOM 2924 C C . LEU B 1 56 ? -5.108 27.782 14.054 1.00 25.10 70 LEU B C 1
ATOM 2925 O O . LEU B 1 56 ? -4.943 27.558 12.858 1.00 24.44 70 LEU B O 1
ATOM 2930 N N . GLY B 1 57 ? -4.300 27.256 14.978 1.00 23.68 71 GLY B N 1
ATOM 2931 C CA . GLY B 1 57 ? -3.160 26.422 14.602 1.00 24.08 71 GLY B CA 1
ATOM 2932 C C . GLY B 1 57 ? -3.578 25.029 14.144 1.00 22.61 71 GLY B C 1
ATOM 2933 O O . GLY B 1 57 ? -3.074 24.545 13.134 1.00 23.99 71 GLY B O 1
ATOM 2934 N N . SER B 1 58 ? -4.503 24.369 14.871 1.00 23.01 72 SER B N 1
ATOM 2935 C CA . SER B 1 58 ? -4.959 23.052 14.462 1.00 21.14 72 SER B CA 1
ATOM 2936 C C . SER B 1 58 ? -5.768 23.188 13.177 1.00 21.93 72 SER B C 1
ATOM 2937 O O . SER B 1 58 ? -5.703 22.328 12.327 1.00 22.97 72 SER B O 1
ATOM 2940 N N . ILE B 1 59 ? -6.497 24.289 13.019 1.00 23.63 73 ILE B N 1
ATOM 2941 C CA . ILE B 1 59 ? -7.241 24.559 11.790 1.00 24.97 73 ILE B CA 1
ATOM 2942 C C . ILE B 1 59 ? -6.283 24.680 10.608 1.00 24.10 73 ILE B C 1
ATOM 2943 O O . ILE B 1 59 ? -6.489 24.052 9.572 1.00 24.44 73 ILE B O 1
ATOM 2948 N N . MET B 1 60 ? -5.237 25.494 10.779 1.00 25.29 74 MET B N 1
ATOM 2949 C CA . MET B 1 60 ? -4.234 25.715 9.750 1.00 26.34 74 MET B CA 1
ATOM 2950 C C . MET B 1 60 ? -3.583 24.393 9.300 1.00 23.90 74 MET B C 1
ATOM 2951 O O . MET B 1 60 ? -3.563 24.056 8.112 1.00 21.95 74 MET B O 1
ATOM 2956 N N . MET B 1 61 ? -3.088 23.592 10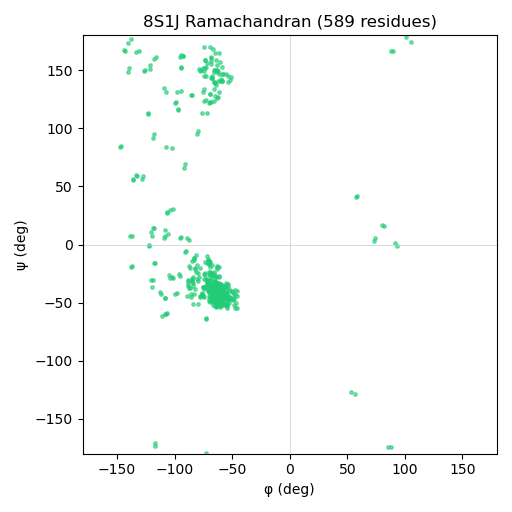.247 1.00 22.05 75 MET B N 1
ATOM 2957 C CA . MET B 1 61 ? -2.371 22.378 9.868 1.00 23.47 75 MET B CA 1
ATOM 2958 C C . MET B 1 61 ? -3.325 21.275 9.388 1.00 23.11 75 MET B C 1
ATOM 2959 O O . MET B 1 61 ? -3.057 20.599 8.394 1.00 25.17 75 MET B O 1
ATOM 2964 N N . GLY B 1 62 ? -4.437 21.099 10.112 1.00 22.60 76 GLY B N 1
ATOM 2965 C CA . GLY B 1 62 ? -5.340 19.977 9.942 1.00 23.81 76 GLY B CA 1
ATOM 2966 C C . GLY B 1 62 ? -6.330 20.157 8.799 1.00 26.35 76 GLY B C 1
ATOM 2967 O O . GLY B 1 62 ? -6.614 19.192 8.110 1.00 25.91 76 GLY B O 1
ATOM 2968 N N . GLN B 1 63 ? -6.852 21.384 8.612 1.00 31.86 77 GLN B N 1
ATOM 2969 C CA . GLN B 1 63 ? -7.915 21.635 7.646 1.00 32.94 77 GLN B CA 1
ATOM 2970 C C . GLN B 1 63 ? -7.388 22.409 6.432 1.00 31.14 77 GLN B C 1
ATOM 2971 O O . GLN B 1 63 ? -7.706 22.065 5.295 1.00 31.60 77 GLN B O 1
ATOM 2977 N N . VAL B 1 64 ? -6.601 23.471 6.673 1.00 28.66 78 VAL B N 1
ATOM 2978 C CA . VAL B 1 64 ? -6.177 24.360 5.608 1.00 28.12 78 VAL B CA 1
ATOM 2979 C C . VAL B 1 64 ? -5.126 23.683 4.727 1.00 25.96 78 VAL B C 1
ATOM 2980 O O . VAL B 1 64 ? -5.352 23.513 3.524 1.00 22.11 78 VAL B O 1
ATOM 2984 N N . THR B 1 65 ? -3.958 23.338 5.292 1.00 24.71 79 THR B N 1
ATOM 2985 C CA . THR B 1 65 ? -2.923 22.719 4.471 1.00 24.67 79 THR B CA 1
ATOM 2986 C C . THR B 1 65 ? -3.085 21.202 4.410 1.00 24.04 79 THR B C 1
ATOM 2987 O O . THR B 1 65 ? -2.734 20.626 3.397 1.00 25.37 79 THR B O 1
ATOM 2991 N N . ARG B 1 66 ? -3.489 20.561 5.520 1.00 23.84 80 ARG B N 1
ATOM 2992 C CA . ARG B 1 66 ? -3.731 19.122 5.586 1.00 23.47 80 ARG B CA 1
ATOM 2993 C C . ARG B 1 66 ? -2.434 18.302 5.564 1.00 24.49 80 ARG B C 1
ATOM 2994 O O . ARG B 1 66 ? -2.477 17.062 5.558 1.00 24.75 80 ARG B O 1
ATOM 3002 N N . LYS B 1 67 ? -1.268 18.962 5.550 1.00 22.77 81 LYS B N 1
ATOM 3003 C CA . LYS B 1 67 ? -0.031 18.235 5.298 1.00 22.94 81 LYS B CA 1
ATOM 3004 C C . LYS B 1 67 ? 0.200 17.200 6.396 1.00 21.69 81 LYS B C 1
ATOM 3005 O O . LYS B 1 67 ? 0.619 16.077 6.112 1.00 21.77 81 LYS B O 1
ATOM 3011 N N . ALA B 1 68 ? -0.035 17.572 7.660 1.00 23.15 82 ALA B N 1
ATOM 3012 C CA . ALA B 1 68 ? 0.206 16.643 8.761 1.00 23.32 82 ALA B CA 1
ATOM 3013 C C . ALA B 1 68 ? -0.811 15.500 8.752 1.00 25.65 82 ALA B C 1
ATOM 3014 O O . ALA B 1 68 ? -0.523 14.429 9.279 1.00 26.07 82 ALA B O 1
ATOM 3016 N N . VAL B 1 69 ? -2.005 15.717 8.174 1.00 26.52 83 VAL B N 1
ATOM 3017 C CA . VAL B 1 69 ? -3.040 14.687 8.144 1.00 28.21 83 VAL B CA 1
ATOM 3018 C C . VAL B 1 69 ? -2.855 13.751 6.946 1.00 29.62 83 VAL B C 1
ATOM 3019 O O . VAL B 1 69 ? -3.032 12.536 7.061 1.00 31.55 83 VAL B O 1
ATOM 3023 N N . ASP B 1 70 ? -2.533 14.309 5.777 1.00 29.31 84 ASP B N 1
ATOM 3024 C CA . ASP B 1 70 ? -2.495 13.530 4.550 1.00 31.39 84 ASP B CA 1
ATOM 3025 C C . ASP B 1 70 ? -1.078 13.069 4.234 1.00 30.04 84 ASP B C 1
ATOM 3026 O O . ASP B 1 70 ? -0.932 12.078 3.523 1.00 29.66 84 ASP B O 1
ATOM 3031 N N . HIS B 1 71 ? -0.052 13.790 4.717 1.00 25.69 85 HIS B N 1
ATOM 3032 C CA . HIS B 1 71 ? 1.329 13.379 4.497 1.00 25.25 85 HIS B CA 1
ATOM 3033 C C . HIS B 1 71 ? 2.135 13.521 5.783 1.00 22.27 85 HIS B C 1
ATOM 3034 O O . HIS B 1 71 ? 3.179 14.169 5.785 1.00 23.34 85 HIS B O 1
ATOM 3041 N N . GLY B 1 72 ? 1.686 12.866 6.850 1.00 21.09 86 GLY B N 1
ATOM 3042 C CA . GLY B 1 72 ? 2.324 12.973 8.154 1.00 23.58 86 GLY B CA 1
ATOM 3043 C C . GLY B 1 72 ? 3.830 12.679 8.146 1.00 23.47 86 GLY B C 1
ATOM 3044 O O . GLY B 1 72 ? 4.597 13.395 8.795 1.00 23.45 86 GLY B O 1
ATOM 3045 N N . GLN B 1 73 ? 4.261 11.613 7.454 1.00 23.42 87 GLN B N 1
ATOM 3046 C CA . GLN B 1 73 ? 5.672 11.232 7.470 1.00 25.20 87 GLN B CA 1
ATOM 3047 C C . GLN B 1 73 ? 6.559 12.330 6.854 1.00 26.60 87 GLN B C 1
ATOM 3048 O O . GLN B 1 73 ? 7.621 12.668 7.390 1.00 22.56 87 GLN B O 1
ATOM 3054 N N . LYS B 1 74 ? 6.109 12.909 5.733 1.00 27.97 88 LYS B N 1
ATOM 3055 C CA . LYS B 1 74 ? 6.838 13.976 5.060 1.00 27.98 88 LYS B CA 1
ATOM 3056 C C . LYS B 1 74 ? 6.917 15.216 5.954 1.00 25.61 88 LYS B C 1
ATOM 3057 O O . LYS B 1 74 ? 7.960 15.868 6.035 1.00 25.24 88 LYS B O 1
ATOM 3063 N N . ARG B 1 75 ? 5.825 15.542 6.634 1.00 24.63 89 ARG B N 1
ATOM 3064 C CA . ARG B 1 75 ? 5.800 16.702 7.511 1.00 26.08 89 ARG B CA 1
ATOM 3065 C C . ARG B 1 75 ? 6.834 16.538 8.628 1.00 22.81 89 ARG B C 1
ATOM 3066 O O . ARG B 1 75 ? 7.596 17.472 8.931 1.00 19.48 89 ARG B O 1
ATOM 3074 N N . ALA B 1 76 ? 6.869 15.342 9.210 1.00 21.26 90 ALA B N 1
ATOM 3075 C CA . ALA B 1 76 ? 7.808 15.066 10.291 1.00 22.93 90 ALA B CA 1
ATOM 3076 C C . ALA B 1 76 ? 9.250 15.198 9.795 1.00 21.64 90 ALA B C 1
ATOM 3077 O O . ALA B 1 76 ? 10.056 15.878 10.405 1.00 21.20 90 ALA B O 1
ATOM 3079 N N . ASP B 1 77 ? 9.565 14.536 8.683 1.00 22.29 91 ASP B N 1
ATOM 3080 C CA . ASP B 1 77 ? 10.886 14.622 8.076 1.00 22.93 91 ASP B CA 1
ATOM 3081 C C . ASP B 1 77 ? 11.229 16.077 7.713 1.00 22.48 91 ASP B C 1
ATOM 3082 O O . ASP B 1 77 ? 12.320 16.546 8.001 1.00 21.20 91 ASP B O 1
ATOM 3087 N N . ASP B 1 78 ? 10.298 16.791 7.075 1.00 23.66 92 ASP B N 1
ATOM 3088 C CA . ASP B 1 78 ? 10.551 18.153 6.627 1.00 23.13 92 ASP B CA 1
ATOM 3089 C C . ASP B 1 78 ? 10.830 19.092 7.800 1.00 22.26 92 ASP B C 1
ATOM 3090 O O . ASP B 1 78 ? 11.724 19.953 7.699 1.00 22.29 92 ASP B O 1
ATOM 3095 N N . THR B 1 79 ? 10.061 18.954 8.888 1.00 20.36 93 THR B N 1
ATOM 3096 C CA . THR B 1 79 ? 10.278 19.762 10.078 1.00 21.98 93 THR B CA 1
ATOM 3097 C C . THR B 1 79 ? 11.647 19.471 10.666 1.00 21.72 93 THR B C 1
ATOM 3098 O O . THR B 1 79 ? 12.397 20.386 11.007 1.00 22.83 93 THR B O 1
ATOM 3102 N N . LEU B 1 80 ? 11.955 18.187 10.823 1.00 23.54 94 LEU B N 1
ATOM 3103 C CA . LEU B 1 80 ? 13.182 17.801 11.512 1.00 23.82 94 LEU B CA 1
ATOM 3104 C C . LEU B 1 80 ? 14.453 18.142 10.712 1.00 22.41 94 LEU B C 1
ATOM 3105 O O . LEU B 1 80 ? 15.513 18.363 11.298 1.00 21.52 94 LEU B O 1
ATOM 3110 N N . GLN B 1 81 ? 14.360 18.217 9.378 1.00 19.99 95 GLN B N 1
ATOM 3111 C CA . GLN B 1 81 ? 15.495 18.659 8.588 1.00 19.98 95 GLN B CA 1
ATOM 3112 C C . GLN B 1 81 ? 15.946 20.037 9.074 1.00 19.94 95 GLN B C 1
ATOM 3113 O O . GLN B 1 81 ? 17.150 20.294 9.177 1.00 18.71 95 GLN B O 1
ATOM 3119 N N . HIS B 1 82 ? 14.958 20.921 9.348 1.00 17.80 96 HIS B N 1
ATOM 3120 C CA . HIS B 1 82 ? 15.218 22.236 9.890 1.00 19.51 96 HIS B CA 1
ATOM 3121 C C . HIS B 1 82 ? 15.754 22.142 11.327 1.00 19.97 96 HIS B C 1
ATOM 3122 O O . HIS B 1 82 ? 16.770 22.769 11.658 1.00 20.19 96 HIS B O 1
ATOM 3129 N N . PHE B 1 83 ? 15.101 21.334 12.167 1.00 17.97 97 PHE B N 1
ATOM 3130 C CA . PHE B 1 83 ? 15.440 21.330 13.595 1.00 18.98 97 PHE B CA 1
ATOM 3131 C C . PHE B 1 83 ? 16.888 20.875 13.792 1.00 20.49 97 PHE B C 1
ATOM 3132 O O . PHE B 1 83 ? 17.661 21.521 14.524 1.00 19.27 97 PHE B O 1
ATOM 3140 N N . TRP B 1 84 ? 17.246 19.746 13.160 1.00 19.28 98 TRP B N 1
ATOM 3141 C CA . TRP B 1 84 ? 18.604 19.241 13.262 1.00 19.63 98 TRP B CA 1
ATOM 3142 C C . TRP B 1 84 ? 19.630 20.292 12.828 1.00 20.82 98 TRP B C 1
ATOM 3143 O O . TRP B 1 84 ? 20.659 20.445 13.468 1.00 20.19 98 TRP B O 1
ATOM 3154 N N . ARG B 1 85 ? 19.369 20.966 11.700 1.00 22.24 99 ARG B N 1
ATOM 3155 C CA . ARG B 1 85 ? 20.253 22.002 11.196 1.00 24.63 99 ARG B CA 1
ATOM 3156 C C . ARG B 1 85 ? 20.435 23.141 12.213 1.00 23.13 99 ARG B C 1
ATOM 3157 O O . ARG B 1 85 ? 21.569 23.601 12.430 1.00 22.65 99 ARG B O 1
ATOM 3165 N N . TRP B 1 86 ? 19.329 23.647 12.775 1.00 22.18 100 TRP B N 1
ATOM 3166 C CA . TRP B 1 86 ? 19.424 24.684 13.801 1.00 23.45 100 TRP B CA 1
ATOM 3167 C C . TRP B 1 86 ? 20.219 24.191 15.004 1.00 22.35 100 TRP B C 1
ATOM 3168 O O . TRP B 1 86 ? 21.016 24.939 15.570 1.00 22.95 100 TRP B O 1
ATOM 3179 N N . PHE B 1 87 ? 19.978 22.931 15.401 1.00 20.14 101 PHE B N 1
ATOM 3180 C CA . PHE B 1 87 ? 20.544 22.420 16.644 1.00 20.37 101 PHE B CA 1
ATOM 3181 C C . PHE B 1 87 ? 22.059 22.206 16.466 1.00 22.09 101 PHE B C 1
ATOM 3182 O O . PHE B 1 87 ? 22.833 22.351 17.418 1.00 22.58 101 PHE B O 1
ATOM 3190 N N . GLU B 1 88 ? 22.484 21.873 15.238 1.00 20.90 102 GLU B N 1
ATOM 3191 C CA . GLU B 1 88 ? 23.872 21.528 14.967 1.00 23.15 102 GLU B CA 1
ATOM 3192 C C . GLU B 1 88 ? 24.754 22.787 15.002 1.00 22.38 102 GLU B C 1
ATOM 3193 O O . GLU B 1 88 ? 25.864 22.737 15.490 1.00 21.11 102 GLU B O 1
ATOM 3199 N N . TYR B 1 89 ? 24.241 23.921 14.518 1.00 24.63 103 TYR B N 1
ATOM 3200 C CA . TYR B 1 89 ? 25.088 25.070 14.235 1.00 27.72 103 TYR B CA 1
ATOM 3201 C C . TYR B 1 89 ? 24.664 26.295 15.041 1.00 26.63 103 TYR B C 1
ATOM 3202 O O . TYR B 1 89 ? 25.491 27.149 15.312 1.00 26.62 103 TYR B O 1
ATOM 3211 N N . GLY B 1 90 ? 23.373 26.442 15.357 1.00 24.04 104 GLY B N 1
ATOM 3212 C CA . GLY B 1 90 ? 22.974 27.563 16.186 1.00 25.68 104 GLY B CA 1
ATOM 3213 C C . GLY B 1 90 ? 22.655 28.829 15.387 1.00 25.82 104 GLY B C 1
ATOM 3214 O O . GLY B 1 90 ? 22.919 28.939 14.194 1.00 26.69 104 GLY B O 1
ATOM 3215 N N . PRO B 1 91 ? 22.011 29.819 16.037 1.00 26.36 105 PRO B N 1
ATOM 3216 C CA . PRO B 1 91 ? 21.474 30.978 15.335 1.00 27.57 105 PRO B CA 1
ATOM 3217 C C . PRO B 1 91 ? 22.512 31.959 14.777 1.00 29.20 105 PRO B C 1
ATOM 3218 O O . PRO B 1 91 ? 22.171 32.795 13.941 1.00 30.03 105 PRO B O 1
ATOM 3222 N N . ALA B 1 92 ? 23.775 31.863 15.209 1.00 30.48 106 ALA B N 1
ATOM 3223 C CA . ALA B 1 92 ? 24.797 32.776 14.690 1.00 33.01 106 ALA B CA 1
ATOM 3224 C C . ALA B 1 92 ? 25.315 32.296 13.338 1.00 32.97 106 ALA B C 1
ATOM 3225 O O . ALA B 1 92 ? 26.020 33.031 12.644 1.00 29.27 106 ALA B O 1
ATOM 3227 N N . ASP B 1 93 ? 24.922 31.076 12.949 1.00 29.86 107 ASP B N 1
ATOM 3228 C CA . ASP B 1 93 ? 25.482 30.430 11.781 1.00 28.72 107 ASP B CA 1
ATOM 3229 C C . ASP B 1 93 ? 24.565 30.620 10.578 1.00 28.53 107 ASP B C 1
ATOM 3230 O O . ASP B 1 93 ? 23.367 30.321 10.640 1.00 28.59 107 ASP B O 1
ATOM 3235 N N . GLU B 1 94 ? 25.167 31.036 9.457 1.00 27.92 108 GLU B N 1
ATOM 3236 C CA . GLU B 1 94 ? 24.465 31.271 8.201 1.00 30.15 108 GLU B CA 1
ATOM 3237 C C . GLU B 1 94 ? 23.619 30.078 7.760 1.00 27.83 108 GLU B C 1
ATOM 3238 O O . GLU B 1 94 ? 22.539 30.264 7.201 1.00 26.06 108 GLU B O 1
ATOM 3244 N N . ARG B 1 95 ? 24.144 28.854 7.943 1.00 27.45 109 ARG B N 1
ATOM 3245 C CA . ARG B 1 95 ? 23.458 27.637 7.514 1.00 27.94 109 ARG B CA 1
ATOM 3246 C C . ARG B 1 95 ? 22.101 27.512 8.215 1.00 27.25 109 ARG B C 1
ATOM 3247 O O . ARG B 1 95 ? 21.104 27.155 7.596 1.00 26.57 109 ARG B O 1
ATOM 3255 N N . ALA B 1 96 ? 22.060 27.843 9.511 1.00 26.46 110 ALA B N 1
ATOM 3256 C CA . ALA B 1 96 ? 20.821 27.767 10.267 1.00 26.06 110 ALA B CA 1
ATOM 3257 C C . ALA B 1 96 ? 19.909 28.948 9.923 1.00 24.04 110 ALA B C 1
ATOM 3258 O O . ALA B 1 96 ? 18.706 28.770 9.743 1.00 21.11 110 ALA B O 1
ATOM 3260 N N . GLN B 1 97 ? 20.504 30.142 9.795 1.00 24.56 111 GLN B N 1
ATOM 3261 C CA . GLN B 1 97 ? 19.779 31.360 9.468 1.00 25.85 111 GLN B CA 1
ATOM 3262 C C . GLN B 1 97 ? 19.045 31.241 8.134 1.00 24.56 111 GLN B C 1
ATOM 3263 O O . GLN B 1 97 ? 17.901 31.715 8.021 1.00 23.54 111 GLN B O 1
ATOM 3269 N N . ALA B 1 98 ? 19.696 30.629 7.136 1.00 22.29 112 ALA B N 1
ATOM 3270 C CA . ALA B 1 98 ? 19.098 30.529 5.812 1.00 23.79 112 ALA B CA 1
ATOM 3271 C C . ALA B 1 98 ? 17.927 29.544 5.824 1.00 24.51 112 ALA B C 1
ATOM 3272 O O . ALA B 1 98 ? 16.942 29.737 5.105 1.00 25.42 112 ALA B O 1
ATOM 3274 N N . SER B 1 99 ? 18.009 28.512 6.675 1.00 23.96 113 SER B N 1
ATOM 3275 C CA . SER B 1 99 ? 16.900 27.584 6.875 1.00 23.82 113 SER B CA 1
ATOM 3276 C C . SER B 1 99 ? 15.724 28.298 7.539 1.00 23.56 113 SER B C 1
ATOM 3277 O O . SER B 1 99 ? 14.577 28.162 7.119 1.00 22.93 113 SER B O 1
ATOM 3280 N N . LEU B 1 100 ? 16.005 29.031 8.612 1.00 24.96 114 LEU B N 1
ATOM 3281 C CA . LEU B 1 100 ? 14.965 29.759 9.325 1.00 25.51 114 LEU B CA 1
ATOM 3282 C C . LEU B 1 100 ? 14.301 30.800 8.432 1.00 26.06 114 LEU B C 1
ATOM 3283 O O . LEU B 1 100 ? 13.101 31.055 8.557 1.00 27.00 114 LEU B O 1
ATOM 3288 N N . ALA B 1 101 ? 15.077 31.412 7.539 1.00 28.68 115 ALA B N 1
ATOM 3289 C CA . ALA B 1 101 ? 14.530 32.407 6.624 1.00 27.76 115 ALA B CA 1
ATOM 3290 C C . ALA B 1 101 ? 13.439 31.768 5.761 1.00 25.76 115 ALA B C 1
ATOM 3291 O O . ALA B 1 101 ? 12.410 32.390 5.487 1.00 23.80 115 ALA B O 1
ATOM 3293 N N . GLN B 1 102 ? 13.658 30.515 5.356 1.00 23.30 116 GLN B N 1
ATOM 3294 C CA . GLN B 1 102 ? 12.664 29.755 4.610 1.00 24.78 116 GLN B CA 1
ATOM 3295 C C . GLN B 1 102 ? 11.411 29.494 5.452 1.00 23.41 116 GLN B C 1
ATOM 3296 O O . GLN B 1 102 ? 10.285 29.676 4.977 1.00 23.04 116 GLN B O 1
ATOM 3302 N N . VAL B 1 103 ? 11.604 29.065 6.710 1.00 22.14 117 VAL B N 1
ATOM 3303 C CA . VAL B 1 103 ? 10.479 28.851 7.614 1.00 22.12 117 VAL B CA 1
ATOM 3304 C C . VAL B 1 103 ? 9.717 30.176 7.813 1.00 21.69 117 VAL B C 1
ATOM 3305 O O . VAL B 1 103 ? 8.488 30.207 7.727 1.00 21.80 117 VAL B O 1
ATOM 3309 N N . ASN B 1 104 ? 10.427 31.292 8.043 1.00 21.72 118 ASN B N 1
ATOM 3310 C CA . ASN B 1 104 ? 9.760 32.590 8.148 1.00 22.68 118 ASN B CA 1
ATOM 3311 C C . ASN B 1 104 ? 8.914 32.889 6.905 1.00 23.86 118 ASN B C 1
ATOM 3312 O O . ASN B 1 104 ? 7.788 33.375 7.026 1.00 21.93 118 ASN B O 1
ATOM 3317 N N . LYS B 1 105 ? 9.443 32.584 5.711 1.00 24.49 119 LYS B N 1
ATOM 3318 C CA . LYS B 1 105 ? 8.708 32.863 4.482 1.00 28.21 119 LYS B CA 1
ATOM 3319 C C . LYS B 1 105 ? 7.433 32.011 4.435 1.00 27.67 119 LYS B C 1
ATOM 3320 O O . LYS B 1 105 ? 6.365 32.500 4.043 1.00 25.27 119 LYS B O 1
ATOM 3326 N N . ILE B 1 106 ? 7.549 30.724 4.826 1.00 26.14 120 ILE B N 1
ATOM 3327 C CA . ILE B 1 106 ? 6.395 29.833 4.846 1.00 26.28 120 ILE B CA 1
ATOM 3328 C C . ILE B 1 106 ? 5.332 30.405 5.770 1.00 23.76 120 ILE B C 1
ATOM 3329 O O . ILE B 1 106 ? 4.168 30.485 5.402 1.00 25.16 120 ILE B O 1
ATOM 3334 N N . HIS B 1 107 ? 5.734 30.750 6.995 1.00 23.36 121 HIS B N 1
ATOM 3335 C CA . HIS B 1 107 ? 4.780 31.209 7.983 1.00 23.71 121 HIS B CA 1
ATOM 3336 C C . HIS B 1 107 ? 4.121 32.513 7.506 1.00 25.30 121 HIS B C 1
ATOM 3337 O O . HIS B 1 107 ? 2.928 32.731 7.746 1.00 21.93 121 HIS B O 1
ATOM 3344 N N . GLN B 1 108 ? 4.907 33.392 6.859 1.00 25.54 122 GLN B N 1
ATOM 3345 C CA . GLN B 1 108 ? 4.387 34.662 6.361 1.00 28.36 122 GLN B CA 1
ATOM 3346 C C . GLN B 1 108 ? 3.246 34.457 5.362 1.00 27.73 122 GLN B C 1
ATOM 3347 O O . GLN B 1 108 ? 2.278 35.191 5.411 1.00 25.35 122 GLN B O 1
ATOM 3353 N N . ALA B 1 109 ? 3.343 33.453 4.478 1.00 27.98 123 ALA B N 1
ATOM 3354 C CA . ALA B 1 109 ? 2.297 33.230 3.484 1.00 28.65 123 ALA B CA 1
ATOM 3355 C C . ALA B 1 109 ? 1.063 32.620 4.154 1.00 28.44 123 ALA B C 1
ATOM 3356 O O . ALA B 1 109 ? -0.074 32.994 3.857 1.00 25.53 123 ALA B O 1
ATOM 3358 N N . LEU B 1 110 ? 1.307 31.743 5.139 1.00 27.40 124 LEU B N 1
ATOM 3359 C CA . LEU B 1 110 ? 0.219 31.139 5.884 1.00 28.02 124 LEU B CA 1
ATOM 3360 C C . LEU B 1 110 ? -0.560 32.180 6.679 1.00 27.32 124 LEU B C 1
ATOM 3361 O O . LEU B 1 110 ? -1.791 32.087 6.773 1.00 27.98 124 LEU B O 1
ATOM 3366 N N . ALA B 1 111 ? 0.151 33.165 7.232 1.00 26.44 125 ALA B N 1
ATOM 3367 C CA . ALA B 1 111 ? -0.465 34.191 8.058 1.00 27.82 125 ALA B CA 1
ATOM 3368 C C . ALA B 1 111 ? -1.370 35.102 7.226 1.00 30.44 125 ALA B C 1
ATOM 3369 O O . ALA B 1 111 ? -2.365 35.604 7.748 1.00 32.38 125 ALA B O 1
ATOM 3371 N N . LYS B 1 112 ? -1.029 35.287 5.936 1.00 33.30 126 LYS B N 1
ATOM 3372 C CA . LYS B 1 112 ? -1.875 36.037 5.013 1.00 37.32 126 LYS B CA 1
ATOM 3373 C C . LYS B 1 112 ? -3.153 35.261 4.721 1.00 34.00 126 LYS B C 1
ATOM 3374 O O . LYS B 1 112 ? -4.213 35.858 4.564 1.00 35.25 126 LYS B O 1
ATOM 3380 N N . ARG B 1 113 ? -3.061 33.927 4.671 1.00 31.84 127 ARG B N 1
ATOM 3381 C CA . ARG B 1 113 ? -4.235 33.112 4.429 1.00 33.25 127 ARG B CA 1
ATOM 3382 C C . ARG B 1 113 ? -5.145 33.112 5.641 1.00 32.96 127 ARG B C 1
ATOM 3383 O O . ARG B 1 113 ? -6.340 32.997 5.469 1.00 35.00 127 ARG B O 1
ATOM 3391 N N . GLN B 1 114 ? -4.579 33.182 6.865 1.00 33.44 128 GLN B N 1
ATOM 3392 C CA . GLN B 1 114 ? -5.377 33.092 8.077 1.00 30.65 128 GLN B CA 1
ATOM 3393 C C . GLN B 1 114 ? -4.736 33.959 9.154 1.00 30.70 128 GLN B C 1
ATOM 3394 O O . GLN B 1 114 ? -3.973 33.462 9.990 1.00 27.94 128 GLN B O 1
ATOM 3400 N N . PRO B 1 115 ? -5.023 35.279 9.180 1.00 30.03 129 PRO B N 1
ATOM 3401 C CA . PRO B 1 115 ? -4.452 36.165 10.198 1.00 29.44 129 PRO B CA 1
ATOM 3402 C C . PRO B 1 115 ? -4.751 35.673 11.616 1.00 27.15 129 PRO B C 1
ATOM 3403 O O . PRO B 1 115 ? -5.807 35.099 11.867 1.00 24.77 129 PRO B O 1
ATOM 3407 N N . GLY B 1 116 ? -3.804 35.928 12.532 1.00 26.40 130 GLY B N 1
ATOM 3408 C CA . GLY B 1 116 ? -3.941 35.589 13.940 1.00 26.43 130 GLY B CA 1
ATOM 3409 C C . GLY B 1 116 ? -3.349 34.222 14.295 1.00 27.11 130 GLY B C 1
ATOM 3410 O O . GLY B 1 116 ? -3.381 33.835 15.462 1.00 25.87 130 GLY B O 1
ATOM 3411 N N . THR B 1 117 ? -2.808 33.508 13.302 1.00 28.02 131 THR B N 1
ATOM 3412 C CA . THR B 1 117 ? -2.248 32.175 13.487 1.00 27.05 131 THR B CA 1
ATOM 3413 C C . THR B 1 117 ? -0.816 32.236 14.039 1.00 24.84 131 THR B C 1
ATOM 3414 O O . THR B 1 117 ? -0.351 31.268 14.658 1.00 24.87 131 THR B O 1
ATOM 3418 N N . PHE B 1 118 ? -0.093 33.346 13.835 1.00 23.94 132 PHE B N 1
ATOM 3419 C CA . PHE B 1 118 ? 1.318 33.380 14.212 1.00 26.66 132 PHE B CA 1
ATOM 3420 C C . PHE B 1 118 ? 1.645 34.592 15.088 1.00 26.99 132 PHE B C 1
ATOM 3421 O O . PHE B 1 118 ? 2.540 35.374 14.776 1.00 26.26 132 PHE B O 1
ATOM 3429 N N . PRO B 1 119 ? 0.965 34.776 16.242 1.00 28.76 133 PRO B N 1
ATOM 3430 C CA . PRO B 1 119 ? 1.305 35.864 17.155 1.00 29.58 133 PRO B CA 1
ATOM 3431 C C . PRO B 1 119 ? 2.634 35.526 17.828 1.00 29.18 133 PRO B C 1
ATOM 3432 O O . PRO B 1 119 ? 3.026 34.358 17.900 1.00 27.65 133 PRO B O 1
ATOM 3436 N N . ALA B 1 120 ? 3.331 36.567 18.281 1.00 29.42 134 ALA B N 1
ATOM 3437 C CA . ALA B 1 120 ? 4.590 36.396 18.983 1.00 31.76 134 ALA B CA 1
ATOM 3438 C C . ALA B 1 120 ? 4.404 35.426 20.146 1.00 28.48 134 ALA B C 1
ATOM 3439 O O . ALA B 1 120 ? 5.273 34.606 20.427 1.00 28.53 134 ALA B O 1
ATOM 3441 N N . ARG B 1 121 ? 3.232 35.492 20.778 1.00 26.77 135 ARG B N 1
ATOM 3442 C CA . ARG B 1 121 ? 2.899 34.602 21.877 1.00 26.31 135 ARG B CA 1
ATOM 3443 C C . ARG B 1 121 ? 3.271 33.163 21.530 1.00 26.41 135 ARG B C 1
ATOM 3444 O O . ARG B 1 121 ? 3.820 32.441 22.366 1.00 22.93 135 ARG B O 1
ATOM 3452 N N . ASP B 1 122 ? 2.934 32.742 20.303 1.00 26.33 136 ASP B N 1
ATOM 3453 C CA . ASP B 1 122 ? 3.011 31.339 19.928 1.00 25.79 136 ASP B CA 1
ATOM 3454 C C . ASP B 1 122 ? 4.418 30.989 19.468 1.00 25.90 136 ASP B C 1
ATOM 3455 O O . ASP B 1 122 ? 4.861 29.855 19.642 1.00 27.22 136 ASP B O 1
ATOM 3460 N N . VAL B 1 123 ? 5.122 31.963 18.899 1.00 25.93 137 VAL B N 1
ATOM 3461 C CA . VAL B 1 123 ? 6.515 31.743 18.582 1.00 26.19 137 VAL B CA 1
ATOM 3462 C C . VAL B 1 123 ? 7.292 31.588 19.891 1.00 24.60 137 VAL B C 1
ATOM 3463 O O . VAL B 1 123 ? 8.078 30.661 20.000 1.00 24.19 137 VAL B O 1
ATOM 3467 N N . ILE B 1 124 ? 7.031 32.437 20.890 1.00 23.34 138 ILE B N 1
ATOM 3468 C CA . ILE B 1 124 ? 7.672 32.274 22.189 1.00 22.54 138 ILE B CA 1
ATOM 3469 C C . ILE B 1 124 ? 7.320 30.909 22.783 1.00 23.35 138 ILE B C 1
ATOM 3470 O O . ILE B 1 124 ? 8.196 30.186 23.252 1.00 22.52 138 ILE B O 1
ATOM 3475 N N . TYR B 1 125 ? 6.028 30.544 22.783 1.00 23.30 139 TYR B N 1
ATOM 3476 C CA . TYR B 1 125 ? 5.636 29.279 23.384 1.00 22.48 139 TYR B CA 1
ATOM 3477 C C . TYR B 1 125 ? 6.316 28.094 22.716 1.00 22.65 139 TYR B C 1
ATOM 3478 O O . TYR B 1 125 ? 6.811 27.195 23.403 1.00 20.50 139 TYR B O 1
ATOM 3487 N N . THR B 1 126 ? 6.247 28.053 21.375 1.00 22.14 140 THR B N 1
ATOM 3488 C CA . THR B 1 126 ? 6.736 26.915 20.629 1.00 23.02 140 THR B CA 1
ATOM 3489 C C . THR B 1 126 ? 8.245 26.796 20.826 1.00 21.31 140 THR B C 1
ATOM 3490 O O . THR B 1 126 ? 8.751 25.704 21.067 1.00 19.47 140 THR B O 1
ATOM 3494 N N . SER B 1 127 ? 8.974 27.911 20.692 1.00 20.28 141 SER B N 1
ATOM 3495 C CA . SER B 1 127 ? 10.413 27.817 20.835 1.00 20.29 141 SER B CA 1
ATOM 3496 C C . SER B 1 127 ? 10.737 27.456 22.291 1.00 21.40 141 SER B C 1
ATOM 3497 O O . SER B 1 127 ? 11.636 26.664 22.544 1.00 21.06 141 SER B O 1
ATOM 3500 N N . SER B 1 128 ? 9.968 27.989 23.252 1.00 21.34 142 SER B N 1
ATOM 3501 C CA . SER B 1 128 ? 10.269 27.707 24.653 1.00 21.28 142 SER B CA 1
ATOM 3502 C C . SER B 1 128 ? 9.991 26.239 24.958 1.00 19.88 142 SER B C 1
ATOM 3503 O O . SER B 1 128 ? 10.756 25.611 25.689 1.00 21.27 142 SER B O 1
ATOM 3506 N N . TRP B 1 129 ? 8.924 25.699 24.349 1.00 20.34 143 TRP B N 1
ATOM 3507 C CA . TRP B 1 129 ? 8.544 24.305 24.501 1.00 20.11 143 TRP B CA 1
ATOM 3508 C C . TRP B 1 129 ? 9.721 23.454 24.057 1.00 20.50 143 TRP B C 1
ATOM 3509 O O . TRP B 1 129 ? 10.101 22.518 24.747 1.00 19.49 143 TRP B O 1
ATOM 3520 N N . ILE B 1 130 ? 10.340 23.818 22.926 1.00 23.82 144 ILE B N 1
ATOM 3521 C CA . ILE B 1 130 ? 11.412 22.987 22.382 1.00 23.02 144 ILE B CA 1
ATOM 3522 C C . ILE B 1 130 ? 12.635 23.078 23.296 1.00 20.90 144 ILE B C 1
ATOM 3523 O O . ILE B 1 130 ? 13.286 22.077 23.572 1.00 21.49 144 ILE B O 1
ATOM 3528 N N . GLY B 1 131 ? 12.899 24.282 23.774 1.00 20.10 145 GLY B N 1
ATOM 3529 C CA . GLY B 1 131 ? 14.030 24.573 24.640 1.00 19.86 145 GLY B CA 1
ATOM 3530 C C . GLY B 1 131 ? 13.945 23.843 25.987 1.00 20.50 145 GLY B C 1
ATOM 3531 O O . GLY B 1 131 ? 14.986 23.499 26.545 1.00 20.11 145 GLY B O 1
ATOM 3532 N N . VAL B 1 132 ? 12.723 23.534 26.461 1.00 19.44 146 VAL B N 1
ATOM 3533 C CA . VAL B 1 132 ? 12.562 22.771 27.699 1.00 2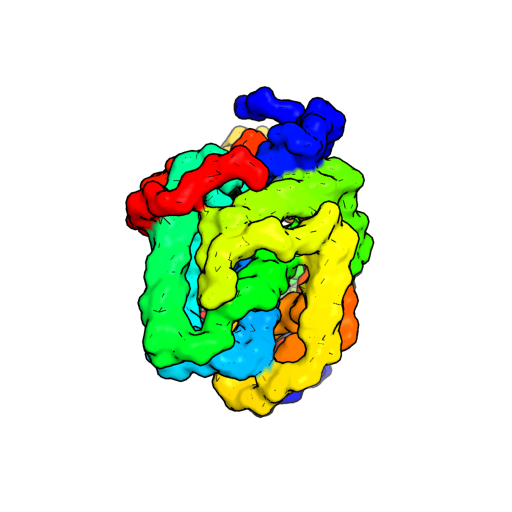0.20 146 VAL B CA 1
ATOM 3534 C C . VAL B 1 132 ? 12.060 21.338 27.457 1.00 20.71 146 VAL B C 1
ATOM 3535 O O . VAL B 1 132 ? 11.780 20.621 28.412 1.00 19.07 146 VAL B O 1
ATOM 3539 N N . ALA B 1 133 ? 11.974 20.883 26.208 1.00 20.00 147 ALA B N 1
ATOM 3540 C CA . ALA B 1 133 ? 11.335 19.609 25.896 1.00 20.14 147 ALA B CA 1
ATOM 3541 C C . ALA B 1 133 ? 12.053 18.415 26.520 1.00 20.48 147 ALA B C 1
ATOM 3542 O O . ALA B 1 133 ? 11.431 17.566 27.171 1.00 21.84 147 ALA B O 1
ATOM 3544 N N . PHE B 1 134 ? 13.360 18.337 26.262 1.00 18.80 148 PHE B N 1
ATOM 3545 C CA . PHE B 1 134 ? 14.145 17.225 26.759 1.00 18.65 148 PHE B CA 1
ATOM 3546 C C . PHE B 1 134 ? 14.198 17.312 28.290 1.00 20.01 148 PHE B C 1
ATOM 3547 O O . PHE B 1 134 ? 14.118 16.314 28.988 1.00 20.45 148 PHE B O 1
ATOM 3555 N N . HIS B 1 135 ? 14.260 18.532 28.805 1.00 19.16 149 HIS B N 1
ATOM 3556 C CA . HIS B 1 135 ? 14.252 18.774 30.245 1.00 19.86 149 HIS B CA 1
ATOM 3557 C C . HIS B 1 135 ? 13.018 18.131 30.865 1.00 20.53 149 HIS B C 1
ATOM 3558 O O . HIS B 1 135 ? 13.131 17.346 31.802 1.00 23.38 149 HIS B O 1
ATOM 3565 N N . ARG B 1 136 ? 11.848 18.432 30.308 1.00 19.98 150 ARG B N 1
ATOM 3566 C CA . ARG B 1 136 ? 10.591 17.972 30.859 1.00 21.03 150 ARG B CA 1
ATOM 3567 C C . ARG B 1 136 ? 10.421 16.474 30.683 1.00 22.87 150 ARG B C 1
ATOM 3568 O O . ARG B 1 136 ? 9.927 15.805 31.585 1.00 23.61 150 ARG B O 1
ATOM 3576 N N . LEU B 1 137 ? 10.816 15.956 29.520 1.00 23.42 151 LEU B N 1
ATOM 3577 C CA . LEU B 1 137 ? 10.791 14.525 29.267 1.00 23.21 151 LEU B CA 1
ATOM 3578 C C . LEU B 1 137 ? 11.624 13.758 30.287 1.00 21.14 151 LEU B C 1
ATOM 3579 O O . LEU B 1 137 ? 11.215 12.709 30.772 1.00 20.78 151 LEU B O 1
ATOM 3584 N N . ARG B 1 138 ? 12.814 14.263 30.590 1.00 21.09 152 ARG B N 1
ATOM 3585 C CA . ARG B 1 138 ? 13.686 13.629 31.574 1.00 21.20 152 ARG B CA 1
ATOM 3586 C C . ARG B 1 138 ? 13.037 13.618 32.959 1.00 20.50 152 ARG B C 1
ATOM 3587 O O . ARG B 1 138 ? 13.096 12.608 33.649 1.00 20.72 152 ARG B O 1
ATOM 3595 N N . LEU B 1 139 ? 12.407 14.738 33.350 1.00 19.86 153 LEU B N 1
ATOM 3596 C CA . LEU B 1 139 ? 11.795 14.845 34.667 1.00 21.86 153 LEU B CA 1
ATOM 3597 C C . LEU B 1 139 ? 10.605 13.881 34.742 1.00 21.17 153 LEU B C 1
ATOM 3598 O O . LEU B 1 139 ? 10.366 13.259 35.772 1.00 20.58 153 LEU B O 1
ATOM 3603 N N . ALA B 1 140 ? 9.870 13.736 33.630 1.00 19.42 154 ALA B N 1
ATOM 3604 C CA . ALA B 1 140 ? 8.725 12.841 33.584 1.00 21.96 154 ALA B CA 1
ATOM 3605 C C . ALA B 1 140 ? 9.201 11.401 33.774 1.00 21.91 154 ALA B C 1
ATOM 3606 O O . ALA B 1 140 ? 8.515 10.629 34.440 1.00 22.05 154 ALA B O 1
ATOM 3608 N N . ALA B 1 141 ? 10.407 11.076 33.267 1.00 21.46 155 ALA B N 1
ATOM 3609 C CA . ALA B 1 141 ? 10.941 9.725 33.383 1.00 20.27 155 ALA B CA 1
ATOM 3610 C C . ALA B 1 141 ? 11.751 9.516 34.662 1.00 21.01 155 ALA B C 1
ATOM 3611 O O . ALA B 1 141 ? 12.305 8.442 34.848 1.00 24.09 155 ALA B O 1
ATOM 3613 N N . GLY B 1 142 ? 11.798 10.505 35.570 1.00 22.48 156 GLY B N 1
ATOM 3614 C CA . GLY B 1 142 ? 12.457 10.319 36.856 1.00 23.52 156 GLY B CA 1
ATOM 3615 C C . GLY B 1 142 ? 13.977 10.520 36.756 1.00 25.66 156 GLY B C 1
ATOM 3616 O O . GLY B 1 142 ? 14.715 10.115 37.649 1.00 25.47 156 GLY B O 1
ATOM 3617 N N . LEU B 1 143 ? 14.443 11.138 35.664 1.00 24.71 157 LEU B N 1
ATOM 3618 C CA . LEU B 1 143 ? 15.854 11.463 35.496 1.00 26.51 157 LEU B CA 1
ATOM 3619 C C . LEU B 1 143 ? 16.096 12.901 35.936 1.00 26.24 157 LEU B C 1
ATOM 3620 O O . LEU B 1 143 ? 15.185 13.715 35.921 1.00 24.65 157 LEU B O 1
ATOM 3625 N N . PRO B 1 144 ? 17.359 13.279 36.225 1.00 29.73 158 PRO B N 1
ATOM 3626 C CA . PRO B 1 144 ? 17.725 14.676 36.454 1.00 27.68 158 PRO B CA 1
ATOM 3627 C C . PRO B 1 144 ? 17.453 15.534 35.226 1.00 24.02 158 PRO B C 1
ATOM 3628 O O . PRO B 1 144 ? 17.558 15.039 34.111 1.00 25.58 158 PRO B O 1
ATOM 3632 N N . GLY B 1 145 ? 17.073 16.798 35.455 1.00 22.31 159 GLY B N 1
ATOM 3633 C CA . GLY B 1 145 ? 16.886 17.774 34.399 1.00 21.45 159 GLY B CA 1
ATOM 3634 C C . GLY B 1 145 ? 18.226 18.225 33.831 1.00 21.83 159 GLY B C 1
ATOM 3635 O O . GLY B 1 145 ? 19.275 17.698 34.200 1.00 19.08 159 GLY B O 1
ATOM 3636 N N . LEU B 1 146 ? 18.163 19.140 32.862 1.00 22.44 160 LEU B N 1
ATOM 3637 C CA . LEU B 1 146 ? 19.359 19.790 32.347 1.00 22.54 160 LEU B CA 1
ATOM 3638 C C . LEU B 1 146 ? 20.209 20.354 33.496 1.00 23.91 160 LEU B C 1
ATOM 3639 O O . LEU B 1 146 ? 19.691 20.862 34.486 1.00 22.69 160 LEU B O 1
ATOM 3644 N N . SER B 1 147 ? 21.535 20.281 33.319 1.00 24.01 161 SER B N 1
ATOM 3645 C CA . SER B 1 147 ? 22.514 20.772 34.281 1.00 22.84 161 SER B CA 1
ATOM 3646 C C . SER B 1 147 ? 22.555 22.302 34.227 1.00 20.93 161 SER B C 1
ATOM 3647 O O . SER B 1 147 ? 22.004 22.899 33.319 1.00 19.44 161 SER B O 1
ATOM 3650 N N . ASP B 1 148 ? 23.245 22.936 35.177 1.00 20.84 162 ASP B N 1
ATOM 3651 C CA . ASP B 1 148 ? 23.296 24.394 35.253 1.00 20.46 162 ASP B CA 1
ATOM 3652 C C . ASP B 1 148 ? 23.633 25.000 33.884 1.00 20.08 162 ASP B C 1
ATOM 3653 O O . ASP B 1 148 ? 22.900 25.843 33.378 1.00 18.88 162 ASP B O 1
ATOM 3658 N N . LYS B 1 149 ? 24.718 24.520 33.261 1.00 20.58 163 LYS B N 1
ATOM 3659 C CA . LYS B 1 149 ? 25.217 25.113 32.027 1.00 21.43 163 LYS B CA 1
ATOM 3660 C C . LYS B 1 149 ? 24.286 24.781 30.863 1.00 20.41 163 LYS B C 1
ATOM 3661 O O . LYS B 1 149 ? 24.081 25.594 29.964 1.00 21.75 163 LYS B O 1
ATOM 3667 N N . GLN B 1 150 ? 23.688 23.595 30.887 1.00 20.91 164 GLN B N 1
ATOM 3668 C CA . GLN B 1 150 ? 22.749 23.222 29.840 1.00 20.44 164 GLN B CA 1
ATOM 3669 C C . GLN B 1 150 ? 21.533 24.130 29.887 1.00 20.16 164 GLN B C 1
ATOM 3670 O O . GLN B 1 150 ? 21.025 24.490 28.835 1.00 18.93 164 GLN B O 1
ATOM 3676 N N . ARG B 1 151 ? 21.076 24.482 31.091 1.00 19.53 165 ARG B N 1
ATOM 3677 C CA . ARG B 1 151 ? 19.884 25.321 31.210 1.00 20.91 165 ARG B CA 1
ATOM 3678 C C . ARG B 1 151 ? 20.167 26.727 30.671 1.00 19.14 165 ARG B C 1
ATOM 3679 O O . ARG B 1 151 ? 19.393 27.260 29.887 1.00 19.20 165 ARG B O 1
ATOM 3687 N N . ILE B 1 152 ? 21.314 27.295 31.063 1.00 21.43 166 ILE B N 1
ATOM 3688 C CA . ILE B 1 152 ? 21.695 28.642 30.681 1.00 20.56 166 ILE B CA 1
ATOM 3689 C C . ILE B 1 152 ? 21.836 28.693 29.159 1.00 21.08 166 ILE B C 1
ATOM 3690 O O . ILE B 1 152 ? 21.357 29.614 28.491 1.00 24.31 166 ILE B O 1
ATOM 3695 N N . ALA B 1 153 ? 22.500 27.679 28.605 1.00 21.65 167 ALA B N 1
ATOM 3696 C CA . ALA B 1 153 ? 22.807 27.654 27.183 1.00 21.72 167 ALA B CA 1
ATOM 3697 C C . ALA B 1 153 ? 21.511 27.578 26.394 1.00 21.94 167 ALA B C 1
ATOM 3698 O O . ALA B 1 153 ? 21.395 28.232 25.361 1.00 23.78 167 ALA B O 1
ATOM 3700 N N . ALA B 1 154 ? 20.560 26.752 26.884 1.00 20.17 168 ALA B N 1
ATOM 3701 C CA . ALA B 1 154 ? 19.324 26.503 26.159 1.00 19.80 168 ALA B CA 1
ATOM 3702 C C . ALA B 1 154 ? 18.550 27.810 26.067 1.00 19.69 168 ALA B C 1
ATOM 3703 O O . ALA B 1 154 ? 17.991 28.127 25.020 1.00 19.27 168 ALA B O 1
ATOM 3705 N N . HIS B 1 155 ? 18.531 28.552 27.173 1.00 19.33 169 HIS B N 1
ATOM 3706 C CA . HIS B 1 155 ? 17.970 29.892 27.170 1.00 20.58 169 HIS B CA 1
ATOM 3707 C C . HIS B 1 155 ? 18.597 30.785 26.097 1.00 22.58 169 HIS B C 1
ATOM 3708 O O . HIS B 1 155 ? 17.855 31.408 25.326 1.00 22.95 169 HIS B O 1
ATOM 3715 N N . HIS B 1 156 ? 19.948 30.911 26.099 1.00 23.01 170 HIS B N 1
ATOM 3716 C CA . HIS B 1 156 ? 20.607 31.833 25.180 1.00 24.12 170 HIS B CA 1
ATOM 3717 C C . HIS B 1 156 ? 20.356 31.415 23.737 1.00 21.72 170 HIS B C 1
ATOM 3718 O O . HIS B 1 156 ? 20.164 32.251 22.870 1.00 22.35 170 HIS B O 1
ATOM 3725 N N . PHE B 1 157 ? 20.341 30.103 23.508 1.00 22.91 171 PHE B N 1
ATOM 3726 C CA . PHE B 1 157 ? 20.153 29.534 22.190 1.00 23.39 171 PHE B CA 1
ATOM 3727 C C . PHE B 1 157 ? 18.811 29.979 21.621 1.00 24.44 171 PHE B C 1
ATOM 3728 O O . PHE B 1 157 ? 18.742 30.407 20.467 1.00 24.58 171 PHE B O 1
ATOM 3736 N N . TRP B 1 158 ? 17.749 29.804 22.424 1.00 23.99 172 TRP B N 1
ATOM 3737 C CA . TRP B 1 158 ? 16.396 30.068 21.962 1.00 23.48 172 TRP B CA 1
ATOM 3738 C C . TRP B 1 158 ? 16.068 31.557 22.020 1.00 24.63 172 TRP B C 1
ATOM 3739 O O . TRP B 1 158 ? 15.304 32.038 21.183 1.00 23.26 172 TRP B O 1
ATOM 3750 N N . ALA B 1 159 ? 16.680 32.301 22.955 1.00 24.75 173 ALA B N 1
ATOM 3751 C CA . ALA B 1 159 ? 16.577 33.758 22.904 1.00 24.93 173 ALA B CA 1
ATOM 3752 C C . ALA B 1 159 ? 17.156 34.246 21.573 1.00 24.25 173 ALA B C 1
ATOM 3753 O O . ALA B 1 159 ? 16.573 35.105 20.907 1.00 26.17 173 ALA B O 1
ATOM 3755 N N . GLY B 1 160 ? 18.293 33.660 21.176 1.00 24.38 174 GLY B N 1
ATOM 3756 C CA . GLY B 1 160 ? 18.934 34.015 19.914 1.00 27.84 174 GLY B CA 1
ATOM 3757 C C . GLY B 1 160 ? 18.022 33.741 18.709 1.00 25.70 174 GLY B C 1
ATOM 3758 O O . GLY B 1 160 ? 17.854 34.584 17.836 1.00 27.38 174 GLY B O 1
ATOM 3759 N N . PHE B 1 161 ? 17.431 32.542 18.664 1.00 24.78 175 PHE B N 1
ATOM 3760 C CA . PHE B 1 161 ? 16.579 32.164 17.551 1.00 24.36 175 PHE B CA 1
ATOM 3761 C C . PHE B 1 161 ? 15.319 33.028 17.564 1.00 25.33 175 PHE B C 1
ATOM 3762 O O . PHE B 1 161 ? 14.862 33.443 16.504 1.00 25.37 175 PHE B O 1
ATOM 3770 N N . GLY B 1 162 ? 14.809 33.325 18.763 1.00 22.51 176 GLY B N 1
ATOM 3771 C CA . GLY B 1 162 ? 13.696 34.233 18.933 1.00 23.85 176 GLY B CA 1
ATOM 3772 C C . GLY B 1 162 ? 13.904 35.539 18.172 1.00 24.81 176 GLY B C 1
ATOM 3773 O O . GLY B 1 162 ? 13.014 35.967 17.441 1.00 27.36 176 GLY B O 1
ATOM 3774 N N . SER B 1 163 ? 15.102 36.127 18.320 1.00 24.39 177 SER B N 1
ATOM 3775 C CA . SER B 1 163 ? 15.415 37.441 17.772 1.00 25.75 177 SER B CA 1
ATOM 3776 C C . SER B 1 163 ? 15.340 37.464 16.239 1.00 25.93 177 SER B C 1
ATOM 3777 O O . SER B 1 163 ? 15.229 38.544 15.668 1.00 24.98 177 SER B O 1
ATOM 3780 N N . ILE B 1 164 ? 15.406 36.298 15.565 1.00 24.31 178 ILE B N 1
ATOM 3781 C CA . ILE B 1 164 ? 15.380 36.253 14.108 1.00 25.32 178 ILE B CA 1
ATOM 3782 C C . ILE B 1 164 ? 14.168 35.474 13.637 1.00 27.09 178 ILE B C 1
ATOM 3783 O O . ILE B 1 164 ? 14.071 35.128 12.459 1.00 28.42 178 ILE B O 1
ATOM 3788 N N . PHE B 1 165 ? 13.221 35.235 14.549 1.00 28.46 179 PHE B N 1
ATOM 3789 C CA . PHE B 1 165 ? 12.043 34.457 14.237 1.00 27.39 179 PHE B CA 1
ATOM 3790 C C . PHE B 1 165 ? 10.907 35.436 13.980 1.00 27.88 179 PHE B C 1
ATOM 3791 O O . PHE B 1 165 ? 10.533 36.228 14.859 1.00 28.63 179 PHE B O 1
ATOM 3799 N N . TRP B 1 166 ? 10.336 35.351 12.777 1.00 25.06 180 TRP B N 1
ATOM 3800 C CA . TRP B 1 166 ? 9.229 36.206 12.400 1.00 24.47 180 TRP B CA 1
ATOM 3801 C C . TRP B 1 166 ? 7.945 35.795 13.126 1.00 23.83 180 TRP B C 1
ATOM 3802 O O . TRP B 1 166 ? 7.681 34.607 13.311 1.00 21.64 180 TRP B O 1
ATOM 3813 N N . SER B 1 167 ? 7.137 36.808 13.466 1.00 23.44 181 SER B N 1
ATOM 3814 C CA . SER B 1 167 ? 5.775 36.649 13.933 1.00 24.08 181 SER B CA 1
ATOM 3815 C C . SER B 1 167 ? 4.927 37.791 13.380 1.00 24.87 181 SER B C 1
ATOM 3816 O O . SER B 1 167 ? 5.469 38.788 12.940 1.00 26.16 181 SER B O 1
ATOM 3819 N N . GLU B 1 168 ? 3.599 37.663 13.482 1.00 27.61 182 GLU B N 1
ATOM 3820 C CA . GLU B 1 168 ? 2.670 38.706 13.055 1.00 30.05 182 GLU B CA 1
ATOM 3821 C C . GLU B 1 168 ? 2.838 39.987 13.867 1.00 30.85 182 GLU B C 1
ATOM 3822 O O . GLU B 1 168 ? 2.369 41.038 13.455 1.00 30.80 182 GLU B O 1
ATOM 3828 N N . ASP B 1 169 ? 3.475 39.901 15.031 1.00 31.73 183 ASP B N 1
ATOM 3829 C CA . ASP B 1 169 ? 3.734 41.082 15.836 1.00 33.60 183 ASP B CA 1
ATOM 3830 C C . ASP B 1 169 ? 5.135 41.622 15.564 1.00 35.55 183 ASP B C 1
ATOM 3831 O O . ASP B 1 169 ? 5.559 42.562 16.228 1.00 37.16 183 ASP B O 1
ATOM 3836 N N . GLY B 1 170 ? 5.839 41.030 14.592 1.00 39.12 184 GLY B N 1
ATOM 3837 C CA . GLY B 1 170 ? 7.219 41.385 14.291 1.00 37.26 184 GLY B CA 1
ATOM 3838 C C . GLY B 1 170 ? 8.175 40.308 14.798 1.00 37.88 184 GLY B C 1
ATOM 3839 O O . GLY B 1 170 ? 7.745 39.355 15.451 1.00 35.59 184 GLY B O 1
ATOM 3840 N N . TYR B 1 171 ? 9.465 40.466 14.470 1.00 33.84 185 TYR B N 1
ATOM 3841 C CA . TYR B 1 171 ? 10.518 39.583 14.945 1.00 36.85 185 TYR B CA 1
ATOM 3842 C C . TYR B 1 171 ? 10.527 39.627 16.474 1.00 39.09 185 TYR B C 1
ATOM 3843 O O . TYR B 1 171 ? 10.340 40.680 17.074 1.00 38.24 185 TYR B O 1
ATOM 3852 N N . VAL B 1 172 ? 10.735 38.470 17.104 1.00 36.31 186 VAL B N 1
ATOM 3853 C CA . VAL B 1 172 ? 10.494 38.339 18.535 1.00 40.78 186 VAL B CA 1
ATOM 3854 C C . VAL B 1 172 ? 11.680 38.900 19.315 1.00 47.64 186 VAL B C 1
ATOM 3855 O O . VAL B 1 172 ? 12.633 38.182 19.598 1.00 53.02 186 VAL B O 1
ATOM 3859 N N . THR B 1 173 ? 11.572 40.167 19.723 1.00 56.24 187 THR B N 1
ATOM 3860 C CA . THR B 1 173 ? 12.658 40.881 20.383 1.00 58.18 187 THR B CA 1
ATOM 3861 C C . THR B 1 173 ? 12.620 40.668 21.900 1.00 56.71 187 THR B C 1
ATOM 3862 O O . THR B 1 173 ? 13.673 40.654 22.528 1.00 53.36 187 THR B O 1
ATOM 3866 N N . ASN B 1 174 ? 11.417 40.543 22.484 1.00 55.47 188 ASN B N 1
ATOM 3867 C CA . ASN B 1 174 ? 11.239 40.478 23.930 1.00 56.29 188 ASN B 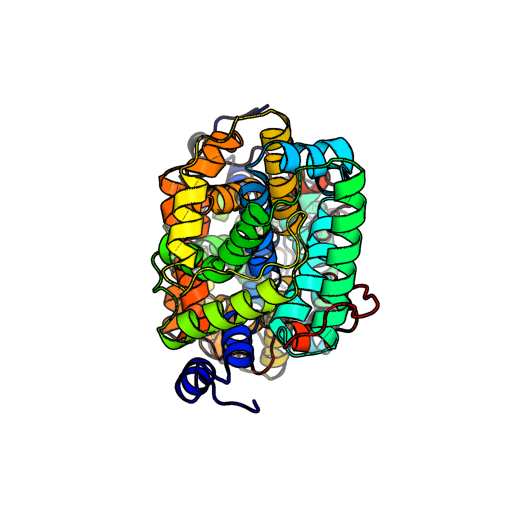CA 1
ATOM 3868 C C . ASN B 1 174 ? 10.999 39.035 24.407 1.00 47.44 188 ASN B C 1
ATOM 3869 O O . ASN B 1 174 ? 9.869 38.628 24.665 1.00 47.21 188 ASN B O 1
ATOM 3874 N N . TYR B 1 175 ? 12.084 38.277 24.602 1.00 37.95 189 TYR B N 1
ATOM 3875 C CA . TYR B 1 175 ? 11.991 36.854 24.895 1.00 32.41 189 TYR B CA 1
ATOM 3876 C C . TYR B 1 175 ? 12.027 36.614 26.408 1.00 31.26 189 TYR B C 1
ATOM 3877 O O . TYR B 1 175 ? 12.623 37.381 27.154 1.00 32.71 189 TYR B O 1
ATOM 3886 N N . PRO B 1 176 ? 11.422 35.525 26.929 1.00 29.97 190 PRO B N 1
ATOM 3887 C CA . PRO B 1 176 ? 11.667 35.089 28.305 1.00 27.16 190 PRO B CA 1
ATOM 3888 C C . PRO B 1 176 ? 13.148 35.171 28.666 1.00 29.23 190 PRO B C 1
ATOM 3889 O O . PRO B 1 176 ? 14.005 34.799 27.865 1.00 24.81 190 PRO B O 1
ATOM 3893 N N A ASP B 1 177 ? 13.406 35.593 29.917 0.50 30.35 191 ASP B N 1
ATOM 3894 N N B ASP B 1 177 ? 13.434 35.624 29.892 0.50 27.57 191 ASP B N 1
ATOM 3895 C CA A ASP B 1 177 ? 14.671 36.180 30.323 0.50 34.23 191 ASP B CA 1
ATOM 3896 C CA B ASP B 1 177 ? 14.737 36.179 30.204 0.50 28.97 191 ASP B CA 1
ATOM 3897 C C A ASP B 1 177 ? 15.637 35.133 30.864 0.50 31.10 191 ASP B C 1
ATOM 3898 C C B ASP B 1 177 ? 15.617 35.149 30.910 0.50 28.41 191 ASP B C 1
ATOM 3899 O O A ASP B 1 177 ? 16.774 35.466 31.183 0.50 31.68 191 ASP B O 1
ATOM 3900 O O B ASP B 1 177 ? 16.672 35.519 31.413 0.50 28.90 191 ASP B O 1
ATOM 3909 N N . SER B 1 178 ? 15.182 33.881 30.963 1.00 28.49 192 SER B N 1
ATOM 3910 C CA . SER B 1 178 ? 15.952 32.814 31.587 1.00 25.97 192 SER B CA 1
ATOM 3911 C C . SER B 1 178 ? 15.308 31.484 31.223 1.00 25.49 192 SER B C 1
ATOM 3912 O O . SER B 1 178 ? 14.179 31.479 30.759 1.00 25.93 192 SER B O 1
ATOM 3915 N N . PHE B 1 179 ? 16.004 30.373 31.505 1.00 24.58 193 PHE B N 1
ATOM 3916 C CA . PHE B 1 179 ? 15.458 29.034 31.333 1.00 24.52 193 PHE B CA 1
ATOM 3917 C C . PHE B 1 179 ? 14.191 28.887 32.173 1.00 25.70 193 PHE B C 1
ATOM 3918 O O . PHE B 1 179 ? 13.168 28.405 31.690 1.00 22.75 193 PHE B O 1
ATOM 3926 N N . GLU B 1 180 ? 14.291 29.316 33.445 1.00 26.49 194 GLU B N 1
ATOM 3927 C CA . GLU B 1 180 ? 13.190 29.296 34.383 1.00 29.12 194 GLU B CA 1
ATOM 3928 C C . GLU B 1 180 ? 12.006 30.067 33.812 1.00 26.91 194 GLU B C 1
ATOM 3929 O O . GLU B 1 180 ? 10.878 29.599 33.914 1.00 28.21 194 GLU B O 1
ATOM 3935 N N . ALA B 1 181 ? 12.256 31.221 33.185 1.00 26.48 195 ALA B N 1
ATOM 3936 C CA . ALA B 1 181 ? 11.178 32.014 32.614 1.00 25.78 195 ALA B CA 1
ATOM 3937 C C . ALA B 1 181 ? 10.550 31.307 31.409 1.00 24.63 195 ALA B C 1
ATOM 3938 O O . ALA B 1 181 ? 9.364 31.465 31.137 1.00 24.01 195 ALA B O 1
ATOM 3940 N N . MET B 1 182 ? 11.346 30.525 30.687 1.00 25.62 196 MET B N 1
ATOM 3941 C CA . MET B 1 182 ? 10.832 29.753 29.560 1.00 26.06 196 MET B CA 1
ATOM 3942 C C . MET B 1 182 ? 9.876 28.672 30.069 1.00 25.31 196 MET B C 1
ATOM 3943 O O . MET B 1 182 ? 8.779 28.522 29.552 1.00 24.52 196 MET B O 1
ATOM 3948 N N . LEU B 1 183 ? 10.283 27.980 31.137 1.00 24.86 197 LEU B N 1
ATOM 3949 C CA . LEU B 1 183 ? 9.490 26.923 31.721 1.00 26.41 197 LEU B CA 1
ATOM 3950 C C . LEU B 1 183 ? 8.147 27.467 32.231 1.00 28.99 197 LEU B C 1
ATOM 3951 O O . LEU B 1 183 ? 7.101 26.839 32.011 1.00 24.99 197 LEU B O 1
ATOM 3956 N N . LYS B 1 184 ? 8.174 28.631 32.901 1.00 28.61 198 LYS B N 1
ATOM 3957 C CA . LYS B 1 184 ? 6.963 29.232 33.445 1.00 32.78 198 LYS B CA 1
ATOM 3958 C C . LYS B 1 184 ? 6.050 29.747 32.329 1.00 29.23 198 LYS B C 1
ATOM 3959 O O . LYS B 1 184 ? 4.828 29.713 32.424 1.00 29.31 198 LYS B O 1
ATOM 3965 N N . PHE B 1 185 ? 6.631 30.267 31.255 1.00 28.50 199 PHE B N 1
ATOM 3966 C CA . PHE B 1 185 ? 5.802 30.674 30.135 1.00 26.57 199 PHE B CA 1
ATOM 3967 C C . PHE B 1 185 ? 5.081 29.453 29.566 1.00 25.81 199 PHE B C 1
ATOM 3968 O O . PHE B 1 185 ? 3.881 29.497 29.334 1.00 23.60 199 PHE B O 1
ATOM 3976 N N . VAL B 1 186 ? 5.818 28.352 29.363 1.00 24.03 200 VAL B N 1
ATOM 3977 C CA . VAL B 1 186 ? 5.230 27.135 28.829 1.00 23.13 200 VAL B CA 1
ATOM 3978 C C . VAL B 1 186 ? 4.123 26.626 29.748 1.00 22.53 200 VAL B C 1
ATOM 3979 O O . VAL B 1 186 ? 3.097 26.197 29.264 1.00 23.96 200 VAL B O 1
ATOM 3983 N N . GLU B 1 187 ? 4.352 26.652 31.074 1.00 23.29 201 GLU B N 1
ATOM 3984 C CA . GLU B 1 187 ? 3.398 26.138 32.045 1.00 22.85 201 GLU B CA 1
ATOM 3985 C C . GLU B 1 187 ? 2.157 27.032 32.102 1.00 23.91 201 GLU B C 1
ATOM 3986 O O . GLU B 1 187 ? 1.039 26.531 32.141 1.00 24.03 201 GLU B O 1
ATOM 3992 N N . ASP B 1 188 ? 2.358 28.351 32.069 1.00 24.43 202 ASP B N 1
ATOM 3993 C CA . ASP B 1 188 ? 1.268 29.314 32.071 1.00 26.19 202 ASP B CA 1
ATOM 3994 C C . ASP B 1 188 ? 0.406 29.135 30.824 1.00 27.29 202 ASP B C 1
ATOM 3995 O O . ASP B 1 188 ? -0.817 29.072 30.914 1.00 26.33 202 ASP B O 1
ATOM 4000 N N . TYR B 1 189 ? 1.056 29.012 29.659 1.00 26.07 203 TYR B N 1
ATOM 4001 C CA . TYR B 1 189 ? 0.306 28.854 28.419 1.00 25.40 203 TYR B CA 1
ATOM 4002 C C . TYR B 1 189 ? -0.523 27.570 28.448 1.00 25.57 203 TYR B C 1
ATOM 4003 O O . TYR B 1 189 ? -1.682 27.555 28.041 1.00 28.14 203 TYR B O 1
ATOM 4012 N N . GLU B 1 190 ? 0.071 26.492 28.964 1.00 25.37 204 GLU B N 1
ATOM 4013 C CA . GLU B 1 190 ? -0.618 25.215 29.031 1.00 25.60 204 GLU B CA 1
ATOM 4014 C C . GLU B 1 190 ? -1.757 25.215 30.056 1.00 28.21 204 GLU B C 1
ATOM 4015 O O . GLU B 1 190 ? -2.581 24.307 30.025 1.00 29.41 204 GLU B O 1
ATOM 4021 N N . ALA B 1 191 ? -1.801 26.208 30.955 1.00 29.63 205 ALA B N 1
ATOM 4022 C CA . ALA B 1 191 ? -2.890 26.307 31.917 1.00 32.67 205 ALA B CA 1
ATOM 4023 C C . ALA B 1 191 ? -4.032 27.162 31.366 1.00 34.26 205 ALA B C 1
ATOM 4024 O O . ALA B 1 191 ? -5.061 27.267 32.022 1.00 37.01 205 ALA B O 1
ATOM 4026 N N . GLU B 1 192 ? -3.848 27.791 30.189 1.00 34.10 206 GLU B N 1
ATOM 4027 C CA . GLU B 1 192 ? -4.866 28.670 29.624 1.00 34.47 206 GLU B CA 1
ATOM 4028 C C . GLU B 1 192 ? -6.079 27.847 29.191 1.00 35.65 206 GLU B C 1
ATOM 4029 O O . GLU B 1 192 ? -6.008 26.634 28.995 1.00 31.02 206 GLU B O 1
ATOM 4035 N N . ASP B 1 193 ? -7.196 28.561 29.037 1.00 37.58 207 ASP B N 1
ATOM 4036 C CA . ASP B 1 193 ? -8.492 27.978 28.759 1.00 37.76 207 ASP B CA 1
ATOM 4037 C C . ASP B 1 193 ? -8.691 27.932 27.243 1.00 36.55 207 ASP B C 1
ATOM 4038 O O . ASP B 1 193 ? -9.545 28.627 26.697 1.00 36.12 207 ASP B O 1
ATOM 4043 N N . TRP B 1 194 ? -7.879 27.119 26.556 1.00 33.53 208 TRP B N 1
ATOM 4044 C CA . TRP B 1 194 ? -7.971 27.012 25.111 1.00 32.93 208 TRP B CA 1
ATOM 4045 C C . TRP B 1 194 ? -9.306 26.394 24.723 1.00 28.59 208 TRP B C 1
ATOM 4046 O O . TRP B 1 194 ? -9.751 25.435 25.351 1.00 26.75 208 TRP B O 1
ATOM 4057 N N . GLU B 1 195 ? -9.899 26.921 23.656 1.00 30.16 209 GLU B N 1
ATOM 4058 C CA . GLU B 1 195 ? -11.145 26.379 23.133 1.00 33.81 209 GLU B CA 1
ATOM 4059 C C . GLU B 1 195 ? -10.862 25.008 22.536 1.00 30.41 209 GLU B C 1
ATOM 4060 O O . GLU B 1 195 ? -9.955 24.883 21.731 1.00 26.94 209 GLU B O 1
ATOM 4066 N N . LYS B 1 196 ? -11.652 24.000 22.933 1.00 31.39 210 LYS B N 1
ATOM 4067 C CA . LYS B 1 196 ? -11.511 22.653 22.406 1.00 31.56 210 LYS B CA 1
ATOM 4068 C C . LYS B 1 196 ? -12.298 22.536 21.100 1.00 31.89 210 LYS B C 1
ATOM 4069 O O . LYS B 1 196 ? -13.477 22.886 21.039 1.00 34.11 210 LYS B O 1
ATOM 4075 N N . VAL B 1 197 ? -11.634 22.040 20.055 1.00 29.95 211 VAL B N 1
ATOM 4076 C CA . VAL B 1 197 ? -12.162 22.066 18.702 1.00 30.04 211 VAL B CA 1
ATOM 4077 C C . VAL B 1 197 ? -11.834 20.750 18.014 1.00 29.82 211 VAL B C 1
ATOM 4078 O O . VAL B 1 197 ? -10.824 20.105 18.345 1.00 28.31 211 VAL B O 1
ATOM 4082 N N . GLU B 1 198 ? -12.685 20.358 17.050 1.00 30.15 212 GLU B N 1
ATOM 4083 C CA . GLU B 1 198 ? -12.554 19.050 16.420 1.00 33.89 212 GLU B CA 1
ATOM 4084 C C . GLU B 1 198 ? -11.235 18.968 15.636 1.00 30.38 212 GLU B C 1
ATOM 4085 O O . GLU B 1 198 ? -10.627 17.909 15.506 1.00 26.80 212 GLU B O 1
ATOM 4091 N N . SER B 1 199 ? -10.795 20.107 15.096 1.00 27.84 213 SER B N 1
ATOM 4092 C CA . SER B 1 199 ? -9.545 20.175 14.365 1.00 26.39 213 SER B CA 1
ATOM 4093 C C . SER B 1 199 ? -8.379 19.713 15.246 1.00 25.47 213 SER B C 1
ATOM 4094 O O . SER B 1 199 ? -7.450 19.100 14.753 1.00 25.79 213 SER B O 1
ATOM 4097 N N . GLY B 1 200 ? -8.429 20.013 16.563 1.00 26.78 214 GLY B N 1
ATOM 4098 C CA . GLY B 1 200 ? -7.387 19.617 17.501 1.00 25.34 214 GLY B CA 1
ATOM 4099 C C . GLY B 1 200 ? -7.292 18.100 17.650 1.00 25.20 214 GLY B C 1
ATOM 4100 O O . GLY B 1 200 ? -6.189 17.546 17.600 1.00 23.64 214 GLY B O 1
ATOM 4101 N N . ARG B 1 201 ? -8.451 17.437 17.822 1.00 25.01 215 ARG B N 1
ATOM 4102 C CA . ARG B 1 201 ? -8.514 15.987 17.895 1.00 23.82 215 ARG B CA 1
ATOM 4103 C C . ARG B 1 201 ? -7.948 15.381 16.622 1.00 22.14 215 ARG B C 1
ATOM 4104 O O . ARG B 1 201 ? -7.111 14.472 16.679 1.00 21.46 215 ARG B O 1
ATOM 4112 N N . ILE B 1 202 ? -8.414 15.874 15.462 1.00 21.28 216 ILE B N 1
ATOM 4113 C CA . ILE B 1 202 ? -8.039 15.269 14.194 1.00 21.53 216 ILE B CA 1
ATOM 4114 C C . ILE B 1 202 ? -6.525 15.374 14.012 1.00 22.19 216 ILE B C 1
ATOM 4115 O O . ILE B 1 202 ? -5.880 14.395 13.642 1.00 20.55 216 ILE B O 1
ATOM 4120 N N . LEU B 1 203 ? -5.966 16.562 14.263 1.00 20.64 217 LEU B N 1
ATOM 4121 C CA . LEU B 1 2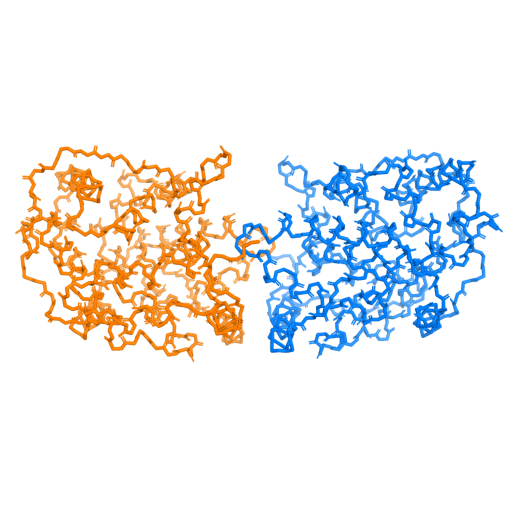03 ? -4.548 16.775 14.081 1.00 20.67 217 LEU B CA 1
ATOM 4122 C C . LEU B 1 203 ? -3.734 15.978 15.096 1.00 19.71 217 LEU B C 1
ATOM 4123 O O . LEU B 1 203 ? -2.762 15.341 14.729 1.00 20.56 217 LEU B O 1
ATOM 4128 N N . GLY B 1 204 ? -4.113 16.026 16.366 1.00 20.50 218 GLY B N 1
ATOM 4129 C CA . GLY B 1 204 ? -3.365 15.330 17.402 1.00 21.80 218 GLY B CA 1
ATOM 4130 C C . GLY B 1 204 ? -3.258 13.840 17.110 1.00 22.46 218 GLY B C 1
ATOM 4131 O O . GLY B 1 204 ? -2.195 13.251 17.300 1.00 25.52 218 GLY B O 1
ATOM 4132 N N . GLN B 1 205 ? -4.371 13.255 16.635 1.00 23.87 219 GLN B N 1
ATOM 4133 C CA . GLN B 1 205 ? -4.435 11.845 16.297 1.00 26.27 219 GLN B CA 1
ATOM 4134 C C . GLN B 1 205 ? -3.554 11.537 15.081 1.00 26.29 219 GLN B C 1
ATOM 4135 O O . GLN B 1 205 ? -2.860 10.539 15.100 1.00 23.86 219 GLN B O 1
ATOM 4141 N N . ALA B 1 206 ? -3.563 12.372 14.028 1.00 24.80 220 ALA B N 1
ATOM 4142 C CA . ALA B 1 206 ? -2.699 12.157 12.881 1.00 24.58 220 ALA B CA 1
ATOM 4143 C C . ALA B 1 206 ? -1.222 12.296 13.260 1.00 22.32 220 ALA B C 1
ATOM 4144 O O . ALA B 1 206 ? -0.365 11.582 12.723 1.00 20.18 220 ALA B O 1
ATOM 4146 N N . ILE B 1 207 ? -0.912 13.222 14.170 1.00 19.96 221 ILE B N 1
ATOM 4147 C CA . ILE B 1 207 ? 0.465 13.384 14.635 1.00 19.86 221 ILE B CA 1
ATOM 4148 C C . ILE B 1 207 ? 0.908 12.099 15.357 1.00 19.94 221 ILE B C 1
ATOM 4149 O O . ILE B 1 207 ? 1.987 11.543 15.101 1.00 18.36 221 ILE B O 1
ATOM 4154 N N . ASN B 1 208 ? 0.078 11.655 16.301 1.00 19.75 222 ASN B N 1
ATOM 4155 C CA . ASN B 1 208 ? 0.372 10.451 17.050 1.00 20.49 222 ASN B CA 1
ATOM 4156 C C . ASN B 1 208 ? 0.572 9.252 16.112 1.00 20.89 222 ASN B C 1
ATOM 4157 O O . ASN B 1 208 ? 1.519 8.475 16.274 1.00 18.18 222 ASN B O 1
ATOM 4162 N N . GLU B 1 209 ? -0.323 9.098 15.131 1.00 22.60 223 GLU B N 1
ATOM 4163 C CA . GLU B 1 209 ? -0.286 7.955 14.234 1.00 25.61 223 GLU B CA 1
ATOM 4164 C C . GLU B 1 209 ? 0.989 7.939 13.391 1.00 22.76 223 GLU B C 1
ATOM 4165 O O . GLU B 1 209 ? 1.485 6.879 13.050 1.00 23.81 223 GLU B O 1
ATOM 4171 N N . GLN B 1 210 ? 1.520 9.101 13.011 1.00 23.76 224 GLN B N 1
ATOM 4172 C CA . GLN B 1 210 ? 2.777 9.129 12.261 1.00 22.50 224 GLN B CA 1
ATOM 4173 C C . GLN B 1 210 ? 3.896 8.462 13.068 1.00 20.50 224 GLN B C 1
ATOM 4174 O O . GLN B 1 210 ? 4.694 7.701 12.542 1.00 20.01 224 GLN B O 1
ATOM 4180 N N . PHE B 1 211 ? 3.963 8.775 14.361 1.00 20.37 225 PHE B N 1
ATOM 4181 C CA . PHE B 1 211 ? 4.971 8.211 15.233 1.00 18.59 225 PHE B CA 1
ATOM 4182 C C . PHE B 1 211 ? 4.785 6.707 15.355 1.00 19.83 225 PHE B C 1
ATOM 4183 O O . PHE B 1 211 ? 5.756 5.967 15.239 1.00 20.97 225 PHE B O 1
ATOM 4191 N N . TYR B 1 212 ? 3.540 6.261 15.574 1.00 20.87 226 TYR B N 1
ATOM 4192 C CA . TYR B 1 212 ? 3.242 4.833 15.677 1.00 21.60 226 TYR B CA 1
ATOM 4193 C C . TYR B 1 212 ? 3.666 4.149 14.378 1.00 21.77 226 TYR B C 1
ATOM 4194 O O . TYR B 1 212 ? 4.343 3.131 14.424 1.00 23.91 226 TYR B O 1
ATOM 4203 N N . ASP B 1 213 ? 3.266 4.709 13.226 1.00 21.02 227 ASP B N 1
ATOM 4204 C CA . ASP B 1 213 ? 3.543 4.075 11.955 1.00 22.18 227 ASP B CA 1
ATOM 4205 C C . ASP B 1 213 ? 5.044 3.971 11.723 1.00 22.49 227 ASP B C 1
ATOM 4206 O O . ASP B 1 213 ? 5.474 3.009 11.130 1.00 24.51 227 ASP B O 1
ATOM 4211 N N . ALA B 1 214 ? 5.839 4.956 12.172 1.00 23.86 228 ALA B N 1
ATOM 4212 C CA . ALA B 1 214 ? 7.273 4.929 11.929 1.00 22.46 228 ALA B CA 1
ATOM 4213 C C . ALA B 1 214 ? 7.999 3.963 12.871 1.00 23.15 228 ALA B C 1
ATOM 4214 O O . ALA B 1 214 ? 8.841 3.191 12.419 1.00 21.34 228 ALA B O 1
ATOM 4216 N N . TYR B 1 215 ? 7.673 3.999 14.177 1.00 26.09 229 TYR B N 1
ATOM 4217 C CA . TYR B 1 215 ? 8.461 3.296 15.188 1.00 24.88 229 TYR B CA 1
ATOM 4218 C C . TYR B 1 215 ? 7.709 2.198 15.933 1.00 26.95 229 TYR B C 1
ATOM 4219 O O . TYR B 1 215 ? 8.358 1.398 16.605 1.00 26.36 229 TYR B O 1
ATOM 4228 N N . PHE B 1 216 ? 6.368 2.167 15.872 1.00 28.42 230 PHE B N 1
ATOM 4229 C CA . PHE B 1 216 ? 5.623 1.134 16.580 1.00 27.65 230 PHE B CA 1
ATOM 4230 C C . PHE B 1 216 ? 4.576 0.532 15.648 1.00 27.36 230 PHE B C 1
ATOM 4231 O O . PHE B 1 216 ? 3.387 0.572 15.968 1.00 28.04 230 PHE B O 1
ATOM 4239 N N . PRO B 1 217 ? 4.986 -0.056 14.493 1.00 27.39 231 PRO B N 1
ATOM 4240 C CA . PRO B 1 217 ? 4.046 -0.580 13.499 1.00 30.22 231 PRO B CA 1
ATOM 4241 C C . PRO B 1 217 ? 3.374 -1.877 13.947 1.00 29.46 231 PRO B C 1
ATOM 4242 O O . PRO B 1 217 ? 3.895 -2.554 14.829 1.00 26.67 231 PRO B O 1
ATOM 4246 N N . GLY B 1 218 ? 2.220 -2.181 13.336 1.00 28.64 232 GLY B N 1
ATOM 4247 C CA . GLY B 1 218 ? 1.461 -3.379 13.640 1.00 28.88 232 GLY B CA 1
ATOM 4248 C C . GLY B 1 218 ? 1.176 -3.483 15.134 1.00 28.87 232 GLY B C 1
ATOM 4249 O O . GLY B 1 218 ? 0.689 -2.537 15.752 1.00 28.44 232 GLY B O 1
ATOM 4250 N N . GLN B 1 219 ? 1.538 -4.630 15.705 1.00 28.27 233 GLN B N 1
ATOM 4251 C CA . GLN B 1 219 ? 1.095 -5.029 17.035 1.00 29.59 233 GLN B CA 1
ATOM 4252 C C . GLN B 1 219 ? 1.757 -4.160 18.098 1.00 29.00 233 GLN B C 1
ATOM 4253 O O . GLN B 1 219 ? 1.272 -4.146 19.225 1.00 27.75 233 GLN B O 1
ATOM 4259 N N . LEU B 1 220 ? 2.845 -3.451 17.734 1.00 29.61 234 LEU B N 1
ATOM 4260 C CA . LEU B 1 220 ? 3.564 -2.552 18.632 1.00 29.57 234 LEU B CA 1
ATOM 4261 C C . LEU B 1 220 ? 2.798 -1.252 18.907 1.00 27.16 234 LEU B C 1
ATOM 4262 O O . LEU B 1 220 ? 3.155 -0.541 19.833 1.00 26.07 234 LEU B O 1
ATOM 4267 N N . ARG B 1 221 ? 1.777 -0.917 18.118 1.00 28.19 235 ARG B N 1
ATOM 4268 C CA . ARG B 1 221 ? 1.080 0.359 18.275 1.00 27.54 235 ARG B CA 1
ATOM 4269 C C . ARG B 1 221 ? 0.708 0.606 19.745 1.00 25.28 235 ARG B C 1
ATOM 4270 O O . ARG B 1 221 ? 0.928 1.694 20.266 1.00 20.73 235 ARG B O 1
ATOM 4278 N N . ALA B 1 222 ? 0.140 -0.393 20.427 1.00 24.91 236 ALA B N 1
ATOM 4279 C CA . ALA B 1 222 ? -0.347 -0.179 21.788 1.00 25.95 236 ALA B CA 1
ATOM 4280 C C . ALA B 1 222 ? 0.764 0.353 22.687 1.00 24.55 236 ALA B C 1
ATOM 4281 O O . ALA B 1 222 ? 0.538 1.266 23.488 1.00 23.77 236 ALA B O 1
ATOM 4283 N N . LEU B 1 223 ? 1.963 -0.224 22.528 1.00 23.43 237 LEU B N 1
ATOM 4284 C CA . LEU B 1 223 ? 3.126 0.191 23.299 1.00 25.68 237 LEU B CA 1
ATOM 4285 C C . LEU B 1 223 ? 3.504 1.639 22.978 1.00 23.61 237 LEU B C 1
ATOM 4286 O O . LEU B 1 223 ? 3.787 2.446 23.868 1.00 22.14 237 LEU B O 1
ATOM 4291 N N . GLY B 1 224 ? 3.524 1.967 21.690 1.00 22.26 238 GLY B N 1
ATOM 4292 C CA . GLY B 1 224 ? 3.835 3.315 21.257 1.00 21.18 238 GLY B CA 1
ATOM 4293 C C . GLY B 1 224 ? 2.861 4.331 21.837 1.00 21.08 238 GLY B C 1
ATOM 4294 O O . GLY B 1 224 ? 3.263 5.415 22.271 1.00 22.88 238 GLY B O 1
ATOM 4295 N N . GLU B 1 225 ? 1.569 3.982 21.826 1.00 21.25 239 GLU B N 1
ATOM 4296 C CA . GLU B 1 225 ? 0.547 4.838 22.387 1.00 20.19 239 GLU B CA 1
ATOM 4297 C C . GLU B 1 225 ? 0.801 5.077 23.880 1.00 19.63 239 GLU B C 1
ATOM 4298 O O . GLU B 1 225 ? 0.625 6.187 24.363 1.00 18.87 239 GLU B O 1
ATOM 4304 N N . GLN B 1 226 ? 1.220 4.056 24.625 1.00 19.77 240 GLN B N 1
ATOM 4305 C CA . GLN B 1 226 ? 1.454 4.252 26.045 1.00 19.78 240 GLN B CA 1
ATOM 4306 C C . GLN B 1 226 ? 2.623 5.222 26.234 1.00 21.36 240 GLN B C 1
ATOM 4307 O O . GLN B 1 226 ? 2.639 6.051 27.153 1.00 24.70 240 GLN B O 1
ATOM 4313 N N . LEU B 1 227 ? 3.610 5.135 25.343 1.00 21.94 241 LEU B N 1
ATOM 4314 C CA . LEU B 1 227 ? 4.784 5.991 25.481 1.00 21.90 241 LEU B CA 1
ATOM 4315 C C . LEU B 1 227 ? 4.383 7.462 25.313 1.00 20.40 241 LEU B C 1
ATOM 4316 O O . LEU B 1 227 ? 4.658 8.286 26.188 1.00 21.31 241 LEU B O 1
ATOM 4321 N N . VAL B 1 228 ? 3.710 7.773 24.202 1.00 20.38 242 VAL B N 1
ATOM 4322 C CA . VAL B 1 228 ? 3.240 9.120 23.933 1.00 21.57 242 VAL B CA 1
ATOM 4323 C C . VAL B 1 228 ? 2.322 9.624 25.047 1.00 20.46 242 VAL B C 1
ATOM 4324 O O . VAL B 1 228 ? 2.515 10.733 25.540 1.00 21.65 242 VAL B O 1
ATOM 4328 N N . LEU B 1 229 ? 1.309 8.835 25.440 1.00 20.78 243 LEU B N 1
ATOM 4329 C CA . LEU B 1 229 ? 0.310 9.278 26.405 1.00 21.61 243 LEU B CA 1
ATOM 4330 C C . LEU B 1 229 ? 0.915 9.440 27.800 1.00 21.76 243 LEU B C 1
ATOM 4331 O O . LEU B 1 229 ? 0.377 10.183 28.612 1.00 22.02 243 LEU B O 1
ATOM 4336 N N . SER B 1 230 ? 2.001 8.713 28.077 1.00 23.10 244 SER B N 1
ATOM 4337 C CA . SER B 1 230 ? 2.720 8.861 29.329 1.00 24.72 244 SER B CA 1
ATOM 4338 C C . SER B 1 230 ? 3.527 10.160 29.379 1.00 24.11 244 SER B C 1
ATOM 4339 O O . SER B 1 230 ? 3.889 10.600 30.466 1.00 23.76 244 SER B O 1
ATOM 4342 N N . LEU B 1 231 ? 3.897 10.722 28.219 1.00 22.71 245 LEU B N 1
ATOM 4343 C CA . LEU B 1 231 ? 4.770 11.888 28.178 1.00 23.11 245 LEU B CA 1
ATOM 4344 C C . LEU B 1 231 ? 3.983 13.153 27.860 1.00 24.02 245 LEU B C 1
ATOM 4345 O O . LEU B 1 231 ? 4.364 14.232 28.300 1.00 24.07 245 LEU B O 1
ATOM 4350 N N . GLN B 1 232 ? 2.884 13.016 27.116 1.00 23.30 246 GLN B N 1
ATOM 4351 C CA . GLN B 1 232 ? 2.096 14.179 26.743 1.00 24.40 246 GLN B CA 1
ATOM 4352 C C . GLN B 1 232 ? 1.434 14.762 27.990 1.00 22.92 246 GLN B C 1
ATOM 4353 O O . GLN B 1 232 ? 1.044 14.008 28.858 1.00 21.90 246 GLN B O 1
ATOM 4359 N N . THR B 1 233 ? 1.325 16.085 28.084 1.00 24.26 247 THR B N 1
ATOM 4360 C CA . THR B 1 233 ? 0.784 16.701 29.290 1.00 27.65 247 THR B CA 1
ATOM 4361 C C . THR B 1 233 ? -0.699 16.356 29.411 1.00 29.81 247 THR B C 1
ATOM 4362 O O . THR B 1 233 ? -1.401 16.281 28.406 1.00 29.27 247 THR B O 1
ATOM 4366 N N . PRO B 1 234 ? -1.222 16.136 30.644 1.00 30.45 248 PRO B N 1
ATOM 4367 C CA . PRO B 1 234 ? -2.652 15.890 30.841 1.00 31.74 248 PRO B CA 1
ATOM 4368 C C . PRO B 1 234 ? -3.542 16.894 30.111 1.00 29.01 248 PRO B C 1
ATOM 4369 O O . PRO B 1 234 ? -4.497 16.498 29.462 1.00 31.72 248 PRO B O 1
ATOM 4373 N N . GLY B 1 235 ? -3.186 18.189 30.173 1.00 28.40 249 GLY B N 1
ATOM 4374 C CA . GLY B 1 235 ? -3.962 19.257 29.559 1.00 27.12 249 GLY B CA 1
ATOM 4375 C C . GLY B 1 235 ? -4.115 19.099 28.047 1.00 26.74 249 GLY B C 1
ATOM 4376 O O . GLY B 1 235 ? -5.183 19.331 27.492 1.00 27.96 249 GLY B O 1
ATOM 4377 N N . ILE B 1 236 ? -3.031 18.718 27.375 1.00 27.00 250 ILE B N 1
ATOM 4378 C CA . ILE B 1 236 ? -3.040 18.571 25.926 1.00 25.87 250 ILE B CA 1
ATOM 4379 C C . ILE B 1 236 ? -3.775 17.284 25.533 1.00 25.10 250 ILE B C 1
ATOM 4380 O O . ILE B 1 236 ? -4.445 17.231 24.509 1.00 26.54 250 ILE B O 1
ATOM 4385 N N . ARG B 1 237 ? -3.634 16.216 26.315 1.00 24.75 251 ARG B N 1
ATOM 4386 C CA . ARG B 1 237 ? -4.355 14.984 26.017 1.00 26.23 251 ARG B CA 1
ATOM 4387 C C . ARG B 1 237 ? -5.872 15.244 26.035 1.00 28.00 251 ARG B C 1
ATOM 4388 O O . ARG B 1 237 ? -6.584 14.838 25.126 1.00 28.84 251 ARG B O 1
ATOM 4396 N N . ARG B 1 238 ? -6.376 15.917 27.073 1.00 29.07 252 ARG B N 1
ATOM 4397 C CA . ARG B 1 238 ? -7.805 16.219 27.182 1.00 35.66 252 ARG B CA 1
ATOM 4398 C C . ARG B 1 238 ? -8.249 17.113 26.027 1.00 31.25 252 ARG B C 1
ATOM 4399 O O . ARG B 1 238 ? -9.260 16.863 25.374 1.00 24.94 252 ARG B O 1
ATOM 4407 N N . LEU B 1 239 ? -7.464 18.161 25.774 1.00 28.97 253 LEU B N 1
ATOM 4408 C CA . LEU B 1 239 ? -7.798 19.113 24.741 1.00 29.58 253 LEU B CA 1
ATOM 4409 C C . LEU B 1 239 ? -7.892 18.447 23.368 1.00 28.61 253 LEU B C 1
ATOM 4410 O O . LEU B 1 239 ? -8.748 18.820 22.561 1.00 32.90 253 LEU B O 1
ATOM 4415 N N . MET B 1 240 ? -7.062 17.430 23.112 1.00 25.22 254 MET B N 1
ATOM 4416 C CA . MET B 1 240 ? -7.031 16.797 21.805 1.00 25.62 254 MET B CA 1
ATOM 4417 C C . MET B 1 240 ? -7.648 15.402 21.829 1.00 24.47 254 MET B C 1
ATOM 4418 O O . MET B 1 240 ? -7.490 14.681 20.847 1.00 23.34 254 MET B O 1
ATOM 4423 N N . ASP B 1 241 ? -8.356 15.028 22.903 1.00 25.78 255 ASP B N 1
ATOM 4424 C CA . ASP B 1 241 ? -9.068 13.760 22.966 1.00 25.91 255 ASP B CA 1
ATOM 4425 C C . ASP B 1 241 ? -8.097 12.591 22.731 1.00 26.69 255 ASP B C 1
ATOM 4426 O O . ASP B 1 241 ? -8.404 11.636 22.036 1.00 22.94 255 ASP B O 1
ATOM 4431 N N . MET B 1 242 ? -6.898 12.662 23.308 1.00 24.57 256 MET B N 1
ATOM 4432 C CA . MET B 1 242 ? -5.927 11.586 23.120 1.00 26.12 256 MET B CA 1
ATOM 4433 C C . MET B 1 242 ? -6.178 10.421 24.076 1.00 27.34 256 MET B C 1
ATOM 4434 O O . MET B 1 242 ? -5.676 9.327 23.857 1.00 25.95 256 MET B O 1
ATOM 4439 N N . GLY B 1 243 ? -6.903 10.664 25.164 1.00 28.18 257 GLY B N 1
ATOM 4440 C CA . GLY B 1 243 ? -7.084 9.652 26.193 1.00 28.46 257 GLY B CA 1
ATOM 4441 C C . GLY B 1 243 ? -5.961 9.722 27.219 1.00 26.78 257 GLY B C 1
ATOM 4442 O O . GLY B 1 243 ? -5.132 10.610 27.181 1.00 26.04 257 GLY B O 1
ATOM 4443 N N . ASP B 1 244 ? -5.956 8.772 28.151 1.00 28.58 258 ASP B N 1
ATOM 4444 C CA . ASP B 1 244 ? -4.996 8.762 29.237 1.00 28.32 258 ASP B CA 1
ATOM 4445 C C . ASP B 1 244 ? -4.295 7.412 29.281 1.00 25.69 258 ASP B C 1
ATOM 4446 O O . ASP B 1 244 ? -4.877 6.384 28.931 1.00 25.07 258 ASP B O 1
ATOM 4451 N N . PRO B 1 245 ? -3.032 7.397 29.729 1.00 25.44 259 PRO B N 1
ATOM 4452 C CA . PRO B 1 245 ? -2.238 6.173 29.744 1.00 25.34 259 PRO B CA 1
ATOM 4453 C C . PRO B 1 245 ? -2.812 5.215 30.769 1.00 26.63 259 PRO B C 1
ATOM 4454 O O . PRO B 1 245 ? -3.460 5.650 31.718 1.00 27.19 259 PRO B O 1
ATOM 4458 N N . ASP B 1 246 ? -2.551 3.929 30.557 1.00 25.22 260 ASP B N 1
ATOM 4459 C CA . ASP B 1 246 ? -2.802 2.934 31.579 1.00 27.46 260 ASP B CA 1
ATOM 4460 C C . ASP B 1 246 ? -1.781 3.175 32.692 1.00 26.41 260 ASP B C 1
ATOM 4461 O O . ASP B 1 246 ? -0.587 3.105 32.441 1.00 26.94 260 ASP B O 1
ATOM 4466 N N . PRO B 1 247 ? -2.190 3.422 33.955 1.00 27.55 261 PRO B N 1
ATOM 4467 C CA . PRO B 1 247 ? -1.228 3.718 35.022 1.00 29.46 261 PRO B CA 1
ATOM 4468 C C . PRO B 1 247 ? -0.094 2.709 35.189 1.00 29.12 261 PRO B C 1
ATOM 4469 O O . PRO B 1 247 ? 1.029 3.106 35.465 1.00 27.34 261 PRO B O 1
ATOM 4473 N N . GLN B 1 248 ? -0.379 1.411 35.032 1.00 28.97 262 GLN B N 1
ATOM 4474 C CA . GLN B 1 248 ? 0.669 0.394 35.095 1.00 30.99 262 GLN B CA 1
ATOM 4475 C C . GLN B 1 248 ? 1.639 0.535 33.922 1.00 27.39 262 GLN B C 1
ATOM 4476 O O . GLN B 1 248 ? 2.843 0.603 34.124 1.00 27.76 262 GLN B O 1
ATOM 4482 N N . ALA B 1 249 ? 1.120 0.632 32.697 1.00 23.93 263 ALA B N 1
ATOM 4483 C CA . ALA B 1 249 ? 1.998 0.750 31.552 1.00 22.97 263 ALA B CA 1
ATOM 4484 C C . ALA B 1 249 ? 2.872 2.003 31.667 1.00 23.27 263 ALA B C 1
ATOM 4485 O O . ALA B 1 249 ? 4.044 1.969 31.330 1.00 24.27 263 ALA B O 1
ATOM 4487 N N . GLN B 1 250 ? 2.295 3.103 32.143 1.00 23.19 264 GLN B N 1
ATOM 4488 C CA . GLN B 1 250 ? 2.985 4.377 32.230 1.00 24.21 264 GLN B CA 1
ATOM 4489 C C . GLN B 1 250 ? 4.231 4.246 33.094 1.00 21.72 264 GLN B C 1
ATOM 4490 O O . GLN B 1 250 ? 5.288 4.763 32.756 1.00 20.18 264 GLN B O 1
ATOM 4496 N N . LYS B 1 251 ? 4.077 3.625 34.265 1.00 22.97 265 LYS B N 1
ATOM 4497 C CA . LYS B 1 251 ? 5.210 3.474 35.151 1.00 25.25 265 LYS B CA 1
ATOM 4498 C C . LYS B 1 251 ? 6.275 2.617 34.462 1.00 24.13 265 LYS B C 1
ATOM 4499 O O . LYS B 1 251 ? 7.467 2.874 34.588 1.00 22.80 265 LYS B O 1
ATOM 4505 N N . ILE B 1 252 ? 5.852 1.589 33.725 1.00 22.87 266 ILE B N 1
ATOM 4506 C CA . ILE B 1 252 ? 6.821 0.735 33.065 1.00 23.22 266 ILE B CA 1
ATOM 4507 C C . ILE B 1 252 ? 7.512 1.487 31.924 1.00 21.48 266 ILE B C 1
ATOM 4508 O O . ILE B 1 252 ? 8.723 1.390 31.788 1.00 21.22 266 ILE B O 1
ATOM 4513 N N . VAL B 1 253 ? 6.770 2.214 31.090 1.00 21.33 267 VAL B N 1
ATOM 4514 C CA . VAL B 1 253 ? 7.393 2.780 29.908 1.00 23.38 267 VAL B CA 1
ATOM 4515 C C . VAL B 1 253 ? 8.325 3.918 30.339 1.00 22.83 267 VAL B C 1
ATOM 4516 O O . VAL B 1 253 ? 9.374 4.122 29.738 1.00 20.29 267 VAL B O 1
ATOM 4520 N N . LEU B 1 254 ? 7.963 4.625 31.408 1.00 24.08 268 LEU B N 1
ATOM 4521 C CA . LEU B 1 254 ? 8.797 5.705 31.904 1.00 24.83 268 LEU B CA 1
ATOM 4522 C C . LEU B 1 254 ? 10.087 5.148 32.494 1.00 24.44 268 LEU B C 1
ATOM 4523 O O . LEU B 1 254 ? 11.126 5.776 32.349 1.00 21.95 268 LEU B O 1
ATOM 4528 N N . MET B 1 255 ? 10.028 3.991 33.165 1.00 24.95 269 MET B N 1
ATOM 4529 C CA . MET B 1 255 ? 11.239 3.382 33.695 1.00 26.41 269 MET B CA 1
ATOM 4530 C C . MET B 1 255 ? 12.111 2.889 32.540 1.00 25.03 269 MET B C 1
ATOM 4531 O O . MET B 1 255 ? 13.342 3.028 32.586 1.00 23.52 269 MET B O 1
ATOM 4536 N N . MET B 1 256 ? 11.480 2.344 31.487 1.00 23.31 270 MET B N 1
ATOM 4537 C CA . MET B 1 256 ? 12.259 1.861 30.353 1.00 24.15 270 MET B CA 1
ATOM 4538 C C . MET B 1 256 ? 12.997 3.031 29.700 1.00 23.62 270 MET B C 1
ATOM 4539 O O . MET B 1 256 ? 14.119 2.859 29.279 1.00 22.57 270 MET B O 1
ATOM 4544 N N . LEU B 1 257 ? 12.357 4.207 29.611 1.00 23.64 271 LEU B N 1
ATOM 4545 C CA . LEU B 1 257 ? 12.942 5.383 28.995 1.00 23.64 271 LEU B CA 1
ATOM 4546 C C . LEU B 1 257 ? 14.069 5.912 29.872 1.00 23.82 271 LEU B C 1
ATOM 4547 O O . LEU B 1 257 ? 15.146 6.156 29.365 1.00 24.95 271 LEU B O 1
ATOM 4552 N N . ASN B 1 258 ? 13.809 6.027 31.185 1.00 24.65 272 ASN B N 1
ATOM 4553 C CA . ASN B 1 258 ? 14.829 6.301 32.186 1.00 23.74 272 ASN B CA 1
ATOM 4554 C C . ASN B 1 258 ? 16.062 5.406 31.957 1.00 24.11 272 ASN B C 1
ATOM 4555 O O . ASN B 1 258 ? 17.183 5.902 31.837 1.00 22.11 272 ASN B O 1
ATOM 4560 N N . GLN B 1 259 ? 15.862 4.089 31.898 1.00 22.79 273 GLN B N 1
ATOM 4561 C CA . GLN B 1 259 ? 16.968 3.140 31.803 1.00 24.29 273 GLN B CA 1
ATOM 4562 C C . GLN B 1 259 ? 17.737 3.261 30.482 1.00 23.68 273 GLN B C 1
ATOM 4563 O O . GLN B 1 259 ? 18.961 3.140 30.453 1.00 22.91 273 GLN B O 1
ATOM 4569 N N . TYR B 1 260 ? 17.029 3.438 29.375 1.00 24.51 274 TYR B N 1
ATOM 4570 C CA . TYR B 1 260 ? 17.684 3.609 28.087 1.00 23.62 274 TYR B CA 1
ATOM 4571 C C . TYR B 1 260 ? 18.580 4.847 28.091 1.00 24.90 274 TYR B C 1
ATOM 4572 O O . TYR B 1 260 ? 19.729 4.785 27.657 1.00 22.71 274 TYR B O 1
ATOM 4581 N N . LEU B 1 261 ? 18.069 5.969 28.610 1.00 22.64 275 LEU B N 1
ATOM 4582 C CA . LEU B 1 261 ? 18.871 7.185 28.666 1.00 22.87 275 LEU B CA 1
ATOM 4583 C C . LEU B 1 261 ? 20.031 7.004 29.635 1.00 23.69 275 LEU B C 1
ATOM 4584 O O . LEU B 1 261 ? 21.145 7.441 29.338 1.00 23.72 275 LEU B O 1
ATOM 4589 N N . THR B 1 262 ? 19.810 6.311 30.760 1.00 23.40 276 THR B N 1
ATOM 4590 C CA . THR B 1 262 ? 20.902 6.055 31.688 1.00 24.72 276 THR B CA 1
ATOM 4591 C C . THR B 1 262 ? 21.988 5.257 30.967 1.00 25.42 276 THR B C 1
ATOM 4592 O O . THR B 1 262 ? 23.164 5.549 31.078 1.00 23.05 276 THR B O 1
ATOM 4596 N N . LEU B 1 263 ? 21.579 4.244 30.204 1.00 25.81 277 LEU B N 1
ATOM 4597 C CA . LEU B 1 263 ? 22.527 3.352 29.569 1.00 27.51 277 LEU B CA 1
ATOM 4598 C C . LEU B 1 263 ? 23.416 4.122 28.592 1.00 26.02 277 LEU B C 1
ATOM 4599 O O . LEU B 1 263 ? 24.640 3.956 28.581 1.00 23.97 277 LEU B O 1
ATOM 4604 N N . ILE B 1 264 ? 22.818 4.964 27.758 1.00 23.90 278 ILE B N 1
ATOM 4605 C CA . ILE B 1 264 ? 23.628 5.595 26.731 1.00 27.24 278 ILE B CA 1
ATOM 4606 C C . ILE B 1 264 ? 24.426 6.757 27.325 1.00 27.74 278 ILE B C 1
ATOM 4607 O O . ILE B 1 264 ? 25.511 7.034 26.830 1.00 26.91 278 ILE B O 1
ATOM 4612 N N . GLU B 1 265 ? 23.927 7.394 28.397 1.00 25.68 279 GLU B N 1
ATOM 4613 C CA . GLU B 1 265 ? 24.564 8.576 28.939 1.00 25.43 279 GLU B CA 1
ATOM 4614 C C . GLU B 1 265 ? 25.663 8.184 29.917 1.00 27.13 279 GLU B C 1
ATOM 4615 O O . GLU B 1 265 ? 26.749 8.761 29.864 1.00 24.44 279 GLU B O 1
ATOM 4621 N N . ASP B 1 266 ? 25.376 7.225 30.802 1.00 25.45 280 ASP B N 1
ATOM 4622 C CA . ASP B 1 266 ? 26.277 6.940 31.912 1.00 28.54 280 ASP B CA 1
ATOM 4623 C C . ASP B 1 266 ? 27.129 5.698 31.663 1.00 27.58 280 ASP B C 1
ATOM 4624 O O . ASP B 1 266 ? 28.232 5.622 32.176 1.00 28.62 280 ASP B O 1
ATOM 4629 N N . VAL B 1 267 ? 26.645 4.733 30.884 1.00 25.28 281 VAL B N 1
ATOM 4630 C CA . VAL B 1 267 ? 27.296 3.432 30.838 1.00 23.68 281 VAL B CA 1
ATOM 4631 C C . VAL B 1 267 ? 28.029 3.206 29.516 1.00 24.10 281 VAL B C 1
ATOM 4632 O O . VAL B 1 267 ? 29.232 2.969 29.518 1.00 27.44 281 VAL B O 1
ATOM 4636 N N . LEU B 1 268 ? 27.319 3.233 28.388 1.00 22.24 282 LEU B N 1
ATOM 4637 C CA . LEU B 1 268 ? 27.946 2.926 27.116 1.00 23.38 282 LEU B CA 1
ATOM 4638 C C . LEU B 1 268 ? 28.825 4.077 26.627 1.00 23.67 282 LEU B C 1
ATOM 4639 O O . LEU B 1 268 ? 28.568 5.233 26.938 1.00 24.51 282 LEU B O 1
ATOM 4644 N N . PRO B 1 269 ? 29.886 3.810 25.838 1.00 23.83 283 PRO B N 1
ATOM 4645 C CA . PRO B 1 269 ? 30.758 4.876 25.342 1.00 23.94 283 PRO B CA 1
ATOM 4646 C C . PRO B 1 269 ? 29.950 5.960 24.629 1.00 23.92 283 PRO B C 1
ATOM 4647 O O . PRO B 1 269 ? 28.943 5.661 23.969 1.00 21.62 283 PRO B O 1
ATOM 4651 N N . ASP B 1 270 ? 30.347 7.221 24.863 1.00 21.31 284 ASP B N 1
ATOM 4652 C CA . ASP B 1 270 ? 29.712 8.361 24.233 1.00 21.47 284 ASP B CA 1
ATOM 4653 C C . ASP B 1 270 ? 29.917 8.213 22.732 1.00 22.47 284 ASP B C 1
ATOM 4654 O O . ASP B 1 270 ? 30.925 7.677 22.298 1.00 20.72 284 ASP B O 1
ATOM 4659 N N . PRO B 1 271 ? 28.996 8.703 21.893 1.00 23.42 285 PRO B N 1
ATOM 4660 C CA . PRO B 1 271 ? 29.254 8.760 20.458 1.00 25.56 285 PRO B CA 1
ATOM 4661 C C . PRO B 1 271 ? 30.384 9.739 20.169 1.00 26.64 285 PRO B C 1
ATOM 4662 O O . PRO B 1 271 ? 30.534 10.740 20.873 1.00 26.42 285 PRO B O 1
ATOM 4666 N N . GLU B 1 272 ? 31.142 9.440 19.109 1.00 26.81 286 GLU B N 1
ATOM 4667 C CA . GLU B 1 272 ? 32.251 10.286 18.696 1.00 30.20 286 GLU B CA 1
ATOM 4668 C C . GLU B 1 272 ? 31.732 11.407 17.807 1.00 29.99 286 GLU B C 1
ATOM 4669 O O . GLU B 1 272 ? 32.304 12.488 17.814 1.00 30.12 286 GLU B O 1
ATOM 4675 N N . LEU B 1 273 ? 30.638 11.148 17.072 1.00 27.72 287 LEU B N 1
ATOM 4676 C CA . LEU B 1 273 ? 30.077 12.124 16.155 1.00 25.06 287 LEU B CA 1
ATOM 4677 C C . LEU B 1 273 ? 28.628 12.424 16.550 1.00 23.84 287 LEU B C 1
ATOM 4678 O O . LEU B 1 273 ? 27.947 11.574 17.130 1.00 24.09 287 LEU B O 1
ATOM 4683 N N . SER B 1 274 ? 28.168 13.649 16.253 1.00 20.92 288 SER B N 1
ATOM 4684 C CA . SER B 1 274 ? 26.749 13.973 16.360 1.00 21.02 288 SER B CA 1
ATOM 4685 C C . SER B 1 274 ? 25.928 13.101 15.404 1.00 21.48 288 SER B C 1
ATOM 4686 O O . SER B 1 274 ? 26.478 12.495 14.484 1.00 23.62 288 SER B O 1
ATOM 4689 N N . ARG B 1 275 ? 24.608 13.051 15.593 1.00 21.26 289 ARG B N 1
ATOM 4690 C CA . ARG B 1 275 ? 23.778 12.218 14.739 1.00 20.30 289 ARG B CA 1
ATOM 4691 C C . ARG B 1 275 ? 23.775 12.756 13.302 1.00 21.86 289 ARG B C 1
ATOM 4692 O O . ARG B 1 275 ? 23.875 11.967 12.360 1.00 22.38 289 ARG B O 1
ATOM 4700 N N . PRO B 1 276 ? 23.609 14.090 13.069 1.00 21.72 290 PRO B N 1
ATOM 4701 C CA . PRO B 1 276 ? 23.718 14.650 11.717 1.00 22.12 290 PRO B CA 1
ATOM 4702 C C . PRO B 1 276 ? 25.022 14.230 11.028 1.00 22.49 290 PRO B C 1
ATOM 4703 O O . PRO B 1 276 ? 25.023 13.849 9.862 1.00 23.35 290 PRO B O 1
ATOM 4707 N N . GLU B 1 277 ? 26.144 14.330 11.747 1.00 22.44 291 GLU B N 1
ATOM 4708 C CA . GLU B 1 277 ? 27.424 13.878 11.194 1.00 23.32 291 GLU B CA 1
ATOM 4709 C C . GLU B 1 277 ? 27.358 12.399 10.811 1.00 23.05 291 GLU B C 1
ATOM 4710 O O . GLU B 1 277 ? 27.671 12.020 9.676 1.00 24.19 291 GLU B O 1
ATOM 4716 N N . ARG B 1 278 ? 26.905 11.559 11.735 1.00 21.56 292 ARG B N 1
ATOM 4717 C CA . ARG B 1 278 ? 26.734 10.144 11.423 1.00 21.87 292 ARG B CA 1
ATOM 4718 C C . ARG B 1 278 ? 25.871 9.978 10.179 1.00 20.27 292 ARG B C 1
ATOM 4719 O O . ARG B 1 278 ? 26.211 9.219 9.263 1.00 21.23 292 ARG B O 1
ATOM 4727 N N . ALA B 1 279 ? 24.770 10.713 10.130 1.00 20.00 293 ALA B N 1
ATOM 4728 C CA . ALA B 1 279 ? 23.819 10.581 9.041 1.00 20.57 293 ALA B CA 1
ATOM 4729 C C . ALA B 1 279 ? 24.460 10.923 7.693 1.00 20.45 293 ALA B C 1
ATOM 4730 O O . ALA B 1 279 ? 24.211 10.256 6.695 1.00 18.95 293 ALA B O 1
ATOM 4732 N N . ARG B 1 280 ? 25.285 11.976 7.664 1.00 23.32 294 ARG B N 1
ATOM 4733 C CA . ARG B 1 280 ? 25.906 12.419 6.422 1.00 23.89 294 ARG B CA 1
ATOM 4734 C C . ARG B 1 280 ? 26.970 11.424 5.941 1.00 25.35 294 ARG B C 1
ATOM 4735 O O . ARG B 1 280 ? 27.349 11.476 4.782 1.00 26.25 294 ARG B O 1
ATOM 4743 N N . LEU B 1 281 ? 27.416 10.478 6.783 1.00 24.38 295 LEU B N 1
ATOM 4744 C CA . LEU B 1 281 ? 28.311 9.436 6.302 1.00 26.23 295 LEU B CA 1
ATOM 4745 C C . LEU B 1 281 ? 27.567 8.280 5.634 1.00 26.47 295 LEU B C 1
ATOM 4746 O O . LEU B 1 281 ? 28.223 7.491 4.948 1.00 26.93 295 LEU B O 1
ATOM 4751 N N . GLU B 1 282 ? 26.230 8.165 5.766 1.00 23.28 296 GLU B N 1
ATOM 4752 C CA . GLU B 1 282 ? 25.576 6.966 5.251 1.00 25.11 296 GLU B CA 1
ATOM 4753 C C . GLU B 1 282 ? 25.459 7.077 3.726 1.00 23.74 296 GLU B C 1
ATOM 4754 O O . GLU B 1 282 ? 25.387 8.183 3.183 1.00 22.04 296 GLU B O 1
ATOM 4760 N N . GLY B 1 283 ? 25.477 5.926 3.034 1.00 23.76 297 GLY B N 1
ATOM 4761 C CA . GLY B 1 283 ? 25.373 5.864 1.575 1.00 24.72 297 GLY B CA 1
ATOM 4762 C C . GLY B 1 283 ? 24.184 6.658 1.031 1.00 27.28 297 GLY B C 1
ATOM 4763 O O . GLY B 1 283 ? 24.332 7.410 0.061 1.00 25.78 297 GLY B O 1
ATOM 4764 N N . ILE B 1 284 ? 23.015 6.465 1.670 1.00 27.68 298 ILE B N 1
ATOM 4765 C CA . ILE B 1 284 ? 21.777 7.170 1.384 1.00 28.98 298 ILE B CA 1
ATOM 4766 C C . ILE B 1 284 ? 21.488 8.112 2.547 1.00 28.95 298 ILE B C 1
ATOM 4767 O O . ILE B 1 284 ? 21.547 7.719 3.715 1.00 27.46 298 ILE B O 1
ATOM 4772 N N . ARG B 1 285 ? 21.115 9.344 2.223 1.00 25.01 299 ARG B N 1
ATOM 4773 C CA . ARG B 1 285 ? 20.933 10.321 3.274 1.00 24.75 299 ARG B CA 1
ATOM 4774 C C . ARG B 1 285 ? 19.631 10.008 3.993 1.00 25.85 299 ARG B C 1
ATOM 4775 O O . ARG B 1 285 ? 18.563 9.970 3.386 1.00 23.53 299 ARG B O 1
ATOM 4783 N N . PRO B 1 286 ? 19.650 9.789 5.324 1.00 24.77 300 PRO B N 1
ATOM 4784 C CA . PRO B 1 286 ? 18.392 9.635 6.032 1.00 23.67 300 PRO B CA 1
ATOM 4785 C C . PRO B 1 286 ? 17.561 10.906 5.867 1.00 25.36 300 PRO B C 1
ATOM 4786 O O . PRO B 1 286 ? 18.085 12.029 5.890 1.00 25.61 300 PRO B O 1
ATOM 4790 N N . PRO B 1 287 ? 16.237 10.732 5.684 1.00 26.18 301 PRO B N 1
ATOM 4791 C CA . PRO B 1 287 ? 15.303 11.822 5.423 1.00 25.75 301 PRO B CA 1
ATOM 4792 C C . PRO B 1 287 ? 15.307 12.969 6.420 1.00 23.24 301 PRO B C 1
ATOM 4793 O O . PRO B 1 287 ? 15.126 14.095 5.998 1.00 23.48 301 PRO B O 1
ATOM 4797 N N . GLN B 1 288 ? 15.544 12.694 7.714 1.00 22.18 302 GLN B N 1
ATOM 4798 C CA . GLN B 1 288 ? 15.626 13.764 8.700 1.00 20.83 302 GLN B CA 1
ATOM 4799 C C . GLN B 1 288 ? 16.858 14.656 8.485 1.00 20.82 302 GLN B C 1
ATOM 4800 O O . GLN B 1 288 ? 16.932 15.758 9.027 1.00 20.50 302 GLN B O 1
ATOM 4806 N N . HIS B 1 289 ? 17.844 14.167 7.723 1.00 20.71 303 HIS B N 1
ATOM 4807 C CA . HIS B 1 289 ? 19.167 14.773 7.652 1.00 20.03 303 HIS B CA 1
ATOM 4808 C C . HIS B 1 289 ? 19.553 15.204 6.240 1.00 21.42 303 HIS B C 1
ATOM 4809 O O . HIS B 1 289 ? 20.692 15.624 5.999 1.00 22.94 303 HIS B O 1
ATOM 4816 N N . ILE B 1 290 ? 18.575 15.172 5.332 1.00 21.74 304 ILE B N 1
ATOM 4817 C CA . ILE B 1 290 ? 18.681 15.917 4.094 1.00 24.77 304 ILE B CA 1
ATOM 4818 C C . ILE B 1 290 ? 18.764 17.408 4.448 1.00 26.63 304 ILE B C 1
ATOM 4819 O O . ILE B 1 290 ? 18.145 17.873 5.408 1.00 25.52 304 ILE B O 1
ATOM 4824 N N . ASP B 1 291 ? 19.605 18.157 3.726 1.00 25.25 305 ASP B N 1
ATOM 4825 C CA . ASP B 1 291 ? 19.816 19.562 4.037 1.00 26.26 305 ASP B CA 1
ATOM 4826 C C . ASP B 1 291 ? 18.502 20.319 3.809 1.00 24.72 305 ASP B C 1
ATOM 4827 O O . ASP B 1 291 ? 17.877 20.203 2.753 1.00 22.36 305 ASP B O 1
ATOM 4832 N N . PRO B 1 292 ? 18.027 21.093 4.811 1.00 23.83 306 PRO B N 1
ATOM 4833 C CA . PRO B 1 292 ? 16.751 21.806 4.701 1.00 25.72 306 PRO B CA 1
ATOM 4834 C C . PRO B 1 292 ? 16.744 22.774 3.525 1.00 23.65 306 PRO B C 1
ATOM 4835 O O . PRO B 1 292 ? 17.796 23.289 3.171 1.00 24.26 306 PRO B O 1
ATOM 4839 N N . PRO B 1 293 ? 15.566 23.079 2.944 1.00 25.15 307 PRO B N 1
ATOM 4840 C CA . PRO B 1 293 ? 15.450 24.172 1.982 1.00 26.46 307 PRO B CA 1
ATOM 4841 C C . PRO B 1 293 ? 15.783 25.482 2.692 1.00 26.57 307 PRO B C 1
ATOM 4842 O O . PRO B 1 293 ? 15.558 25.654 3.897 1.00 25.09 307 PRO B O 1
ATOM 4846 N N . ILE B 1 294 ? 16.320 26.419 1.923 1.00 24.99 308 ILE B N 1
ATOM 4847 C CA . ILE B 1 294 ? 16.783 27.672 2.478 1.00 25.22 308 ILE B CA 1
ATOM 4848 C C . ILE B 1 294 ? 16.269 28.821 1.610 1.00 22.90 308 ILE B C 1
ATOM 4849 O O . ILE B 1 294 ? 15.802 28.635 0.493 1.00 20.83 308 ILE B O 1
ATOM 4854 N N . ALA B 1 295 ? 16.377 30.022 2.167 1.00 23.33 309 ALA B N 1
ATOM 4855 C CA . ALA B 1 295 ? 16.035 31.243 1.479 1.00 24.40 309 ALA B CA 1
ATOM 4856 C C . ALA B 1 295 ? 17.093 32.302 1.781 1.00 26.42 309 ALA B C 1
ATOM 4857 O O . ALA B 1 295 ? 17.989 32.091 2.606 1.00 25.42 309 ALA B O 1
ATOM 4859 N N . LYS B 1 296 ? 16.936 33.467 1.146 1.00 27.75 310 LYS B N 1
ATOM 4860 C CA . LYS B 1 296 ? 17.836 34.583 1.378 1.00 29.32 310 LYS B CA 1
ATOM 4861 C C . LYS B 1 296 ? 17.668 35.057 2.813 1.00 29.14 310 LYS B C 1
ATOM 4862 O O . LYS B 1 296 ? 16.535 35.228 3.276 1.00 31.70 310 LYS B O 1
ATOM 4868 N N . ILE B 1 297 ? 18.803 35.272 3.487 1.00 30.38 311 ILE B N 1
ATOM 4869 C CA . ILE B 1 297 ? 18.826 35.833 4.826 1.00 32.99 311 ILE B CA 1
ATOM 4870 C C . ILE B 1 297 ? 18.465 37.315 4.747 1.00 34.37 311 ILE B C 1
ATOM 4871 O O . ILE B 1 297 ? 19.201 38.103 4.169 1.00 37.31 311 ILE B O 1
ATOM 4876 N N . LEU B 1 298 ? 17.305 37.666 5.313 1.00 38.24 312 LEU B N 1
ATOM 4877 C CA . LEU B 1 298 ? 16.756 39.010 5.253 1.00 40.36 312 LEU B CA 1
ATOM 4878 C C . LEU B 1 298 ? 17.053 39.755 6.547 1.00 44.14 312 LEU B C 1
ATOM 4879 O O . LEU B 1 298 ? 17.359 40.947 6.525 1.00 45.48 312 LEU B O 1
ATOM 4884 N N . CYS B 1 299 ? 16.881 39.051 7.670 1.00 49.56 313 CYS B N 1
ATOM 4885 C CA . CYS B 1 299 ? 17.010 39.621 9.004 1.00 57.43 313 CYS B CA 1
ATOM 4886 C C . CYS B 1 299 ? 18.137 38.877 9.716 1.00 58.36 313 CYS B C 1
ATOM 4887 O O . CYS B 1 299 ? 17.885 37.835 10.324 1.00 61.23 313 CYS B O 1
ATOM 4890 N N . PRO B 1 300 ? 19.403 39.359 9.643 1.00 58.74 314 PRO B N 1
ATOM 4891 C CA . PRO B 1 300 ? 20.552 38.586 10.119 1.00 59.28 314 PRO B CA 1
ATOM 4892 C C . PRO B 1 300 ? 20.672 38.649 11.640 1.00 58.54 314 PRO B C 1
ATOM 4893 O O . PRO B 1 300 ? 20.261 39.625 12.263 1.00 56.33 314 PRO B O 1
ATOM 4897 N N . PHE B 1 301 ? 21.231 37.585 12.226 1.00 56.61 315 PHE B N 1
ATOM 4898 C CA . PHE B 1 301 ? 21.427 37.500 13.663 1.00 51.18 315 PHE B CA 1
ATOM 4899 C C . PHE B 1 301 ? 22.402 38.583 14.109 1.00 52.16 315 PHE B C 1
ATOM 4900 O O . PHE B 1 301 ? 23.413 38.798 13.446 1.00 48.95 315 PHE B O 1
ATOM 4908 N N . LYS B 1 302 ? 22.093 39.249 15.230 1.00 58.48 316 LYS B N 1
ATOM 4909 C CA . LYS B 1 302 ? 22.982 40.260 15.790 1.00 69.18 316 LYS B CA 1
ATOM 4910 C C . LYS B 1 302 ? 23.400 39.851 17.208 1.00 69.41 316 LYS B C 1
ATOM 4911 O O . LYS B 1 302 ? 24.540 40.091 17.596 1.00 73.40 316 LYS B O 1
ATOM 4917 N N . GLY B 1 303 ? 22.485 39.237 17.975 1.00 70.26 317 GLY B N 1
ATOM 4918 C CA . GLY B 1 303 ? 22.762 38.802 19.337 1.00 69.11 317 GLY B CA 1
ATOM 4919 C C . GLY B 1 303 ? 21.835 39.476 20.336 1.00 70.13 317 GLY B C 1
ATOM 4920 O O . GLY B 1 303 ? 20.598 39.359 20.159 1.00 66.44 317 GLY B O 1
#

Sequence (602 aa):
RTKPDKWIRDEIERLDPHVDYARIWQLTMTYYVDDFLMNLIYTLGIPAFTQPPLGSIMMGQVTRKAVDHGQKRADDTLQHFWRWFEYGPADERAQASLAQVNKIHQALAKRQPGTFPARDVIYTSSWIGVAFHRLRLAAGLPGLSDKQRIAAHHFWAGFGSIFWSEDGYVTNYPDDSFEEAMLKFVEDYEAEDWEKVESGRILGQAINEQFYDAYFPGQLRALGEQLVLSLQTPGIRRLMDMGDPDPQAQKIVLMMLNQYLTLIEDVLPDPELSRPERARLEGIRPPQHIDPPIAKILCPFKARTKPDKWIRDEIERLDPHVDYARIWQLTMTYYVDDFLMNLIYTLGIPAFTQPPLGSIMMGQVTRKAVDHGQKRADDTLQHFWRWFEYGPADERAQASLAQVNKIHQALAKRQPGTFPARDVIYTSSWIGVAFHRLRLAAGLPGLSDKQRIAAHHFWAGFGSIFWSEDGYVTNYPDDSFEAMLKFVEDYEAEDWEKVESGRILGQAINEQFYDAYFPGQLRALGEQLVLSLQTPGIRRLMDMGDPDPQAQKIVLMMLNQYLTLIEDVLPDPELSRPERARLEGIRPPQHIDPPIAKILCPFKG

Secondary structure (DSSP, 8-state):
--S-SS-HHHHHHHS-TTTSHHHHHHHHHSSS--HHHHHHHHHHHHHHHT-SHHHHHIIIIII-HHHH-HHHHHHHHHHHHHHHHHH-TTSHHHHHHHHHHHHHHHHHHHHSTTS--HHHHHHHHHHHHTHHHHHHHHTTPPPPPHHHHHHHHHHHHHHHHT---TT-S--S--SSHHHHHHHHHHHHTS-PPP-HHHHHHHHHHHHHHHHHHS-GGGHHHHHHHHHHHS-HHHHHHTT-----HHHHHHHHHHHHHHHHIIIIISPPPSS-HHHHHHTSSS--GGGSPPP-----S---/---S-SS-HHHHHHHS-TTTSHHHHHHHHHSSS--HHHHHHHHHHHHHHHT-SHHHHHIIIIII-HHHHSHHHHHHHHHHHHHHHHHH-TTSHHHHHHHHHHHHHHHHHHHHSTTSS-HHHHHHHHHHHHHHHHHHHHHTT-----HHHHHHHHHHHHHHHTT---TT-S--S--SSHHHHHHHHHHHHTS-PPP-HHHHHHHHHHHHHHHHHHS-GGGHHHHHHHHHHHS-HHHHHHTT-----HHHHHHHHHHHHHHHHIIIIISPPPSS-HHHHHHHSSS--GGGSPPP-----S----

Organism: Stenotrophomonas maltophilia (NCBI:txid40324)